Protein AF-A0A817JWX0-F1 (afdb_monomer_lite)

Secondary structure (DSSP, 8-state):
---S-HHHHHHHHHHHHTTT-SS-HHHHHHHHHHHHHT---HHHHHHHHHHHHHHHHTTHHHHHHHHHHHHHHHTTTS-GGGTTSSPPPPP-----------------------------------------------------------------------------GGGS-HHHHHHHHHTS-HHHHHHHHTTT-HHHHHHHHS--S-EEEEESS--HHHHHHHIIIIITTTTTTEEEEEEE-TTTHHHHTSTTT-GGG-TT--EEEEEEE-GGGHHHHHHHHTT-TT--EEEEEEEEEES-SHHHHHHHHT-TT--EEEEEEEE-TTS-SS-S----TT-----SEEEEEEEEEGGGHHHHHHH-TT--EEEEEEEE--SSPPPPP---TT--EEEEEESS--HHHHHHHHHHH-TT-SEEEEEE-S-GGGG-HHHHHHHHHHH-TT--EEEEEEEEEETTSS---HHHHHHHHHGGGSHHHHHHT-EEEEEEEEETTEEEEEEEEEPTT-

Radius of gyration: 32.3 Å; chains: 1; bounding box: 78×92×88 Å

pLDDT: mean 74.1, std 23.25, range [21.3, 98.19]

Sequence (514 aa):
MLIKDLPALRNWLVTTLEPLCGAEPIGLANDILRLFTRGGSFKILRRSCIRRLKNILNESTVNFVDQLFDNIENGQYISEKEKENIPPKPIKNTTKIFEQQENNREIQSISKSTTSPFTTINRSIKRTYSSMSENSSSTKRIQYSYSHLSTDPVSLSNTHIIRKCTTCFEDLPNEILYDMFEYIDIYDVYQIFFNVNLRFQRLLIDSSVPIQIVITNLSIPNVELYYKNFLLPNKHRINRIHVSNPFIVHTFFLPSYGISKFSKIEILRVYDIKSIYIKNILDFLMDLPELYSLTINVIDNIDDVNIFYIKIFGLSKLTFCQVEYKSIPNKTNTNYLVIDATIFSPLQQLIINADFPTNSLDILFSYLPQIRRLSIDRLTPSTTKEIKPIIMPHLKHVTLKLNNIKFNEFEQIMKNFFENIQILSINTNNDQDYIQATKWEQLIINHIPDLSIFSLYYDGIDSTTSIHNHFQLNELVENFNSTFWIERKWFFNYQYVNEESSDGGIVYTIDPYR

Structure (mmCIF, N/CA/C/O backbone):
data_AF-A0A817JWX0-F1
#
_entry.id   AF-A0A817JWX0-F1
#
loop_
_atom_site.group_PDB
_atom_site.id
_atom_site.type_symbol
_atom_site.label_atom_id
_atom_site.label_alt_id
_atom_site.label_comp_id
_atom_site.label_asym_id
_atom_site.label_entity_id
_atom_site.label_seq_id
_atom_site.pdbx_PDB_ins_code
_atom_site.Cartn_x
_atom_site.Cartn_y
_atom_site.Cartn_z
_atom_site.occupancy
_atom_site.B_iso_or_equiv
_atom_site.auth_seq_id
_atom_site.auth_comp_id
_atom_site.auth_asym_id
_atom_site.auth_atom_id
_atom_site.pdbx_PDB_model_num
ATOM 1 N N . MET A 1 1 ? 10.372 -36.291 -5.413 1.00 51.94 1 MET A N 1
ATOM 2 C CA . MET A 1 1 ? 8.955 -36.065 -5.072 1.00 51.94 1 MET A CA 1
ATOM 3 C C . MET A 1 1 ? 8.162 -36.166 -6.362 1.00 51.94 1 MET A C 1
ATOM 5 O O . MET A 1 1 ? 8.536 -35.495 -7.313 1.00 51.94 1 MET A O 1
ATOM 9 N N . LEU A 1 2 ? 7.163 -37.046 -6.435 1.00 56.59 2 LEU A N 1
ATOM 10 C CA . LEU A 1 2 ? 6.272 -37.159 -7.595 1.00 56.59 2 LEU A CA 1
ATOM 11 C C . LEU A 1 2 ? 4.998 -36.378 -7.266 1.00 56.59 2 LEU A C 1
ATOM 13 O O . LEU A 1 2 ? 4.099 -36.913 -6.623 1.00 56.59 2 LEU A O 1
ATOM 17 N N . ILE A 1 3 ? 4.952 -35.100 -7.653 1.00 69.38 3 ILE A N 1
ATOM 18 C CA . ILE A 1 3 ? 3.676 -34.376 -7.721 1.00 69.38 3 ILE A CA 1
ATOM 19 C C . ILE A 1 3 ? 2.871 -35.082 -8.811 1.00 69.38 3 ILE A C 1
ATOM 21 O O . ILE A 1 3 ? 3.336 -35.176 -9.945 1.00 69.38 3 ILE A O 1
ATOM 25 N N . LYS A 1 4 ? 1.725 -35.655 -8.440 1.00 63.34 4 LYS A N 1
ATOM 26 C CA . LYS A 1 4 ? 0.911 -36.483 -9.338 1.00 63.34 4 LYS A CA 1
ATOM 27 C C . LYS A 1 4 ? 0.212 -35.626 -10.392 1.00 63.34 4 LYS A C 1
ATOM 29 O O . LYS A 1 4 ? 0.107 -36.065 -11.530 1.00 63.34 4 LYS A O 1
ATOM 34 N N . ASP A 1 5 ? -0.201 -34.417 -10.012 1.00 73.00 5 ASP A N 1
ATOM 35 C CA . ASP A 1 5 ? -0.884 -33.461 -10.882 1.00 73.00 5 ASP A CA 1
ATOM 36 C C . ASP A 1 5 ? -0.487 -32.018 -10.508 1.00 73.00 5 ASP A C 1
ATOM 38 O O . ASP A 1 5 ? -0.749 -31.548 -9.399 1.00 73.00 5 ASP A O 1
ATOM 42 N N . LEU A 1 6 ? 0.223 -31.335 -11.414 1.00 72.44 6 LEU A N 1
ATOM 43 C CA . LEU A 1 6 ? 0.705 -29.964 -11.203 1.00 72.44 6 LEU A CA 1
ATOM 44 C C . LEU A 1 6 ? -0.433 -28.922 -11.293 1.00 72.44 6 LEU A C 1
ATOM 46 O O . LEU A 1 6 ? -0.480 -28.044 -10.428 1.00 72.44 6 LEU A O 1
ATOM 50 N N . PRO A 1 7 ? -1.342 -28.993 -12.290 1.00 74.06 7 PRO A N 1
ATOM 51 C CA . PRO A 1 7 ? -2.551 -28.166 -12.339 1.00 74.06 7 PRO A CA 1
ATOM 52 C C . PRO A 1 7 ? -3.440 -28.254 -11.092 1.00 74.06 7 PRO A C 1
ATOM 54 O O . PRO A 1 7 ? -3.816 -27.214 -10.548 1.00 74.06 7 PRO A O 1
ATOM 57 N N . ALA A 1 8 ? -3.729 -29.461 -10.596 1.00 75.88 8 ALA A N 1
ATOM 58 C CA . ALA A 1 8 ? -4.573 -29.642 -9.413 1.00 75.88 8 ALA A CA 1
ATOM 59 C C . ALA A 1 8 ? -3.922 -29.038 -8.159 1.00 75.88 8 ALA A C 1
ATOM 61 O O . ALA A 1 8 ? -4.575 -28.339 -7.383 1.00 75.88 8 ALA A O 1
ATOM 62 N N . LEU A 1 9 ? -2.606 -29.223 -7.999 1.00 79.00 9 LEU A N 1
ATOM 63 C CA . LEU A 1 9 ? -1.853 -28.614 -6.903 1.00 79.00 9 LEU A CA 1
ATOM 64 C C . LEU A 1 9 ? -1.820 -27.084 -7.012 1.00 79.00 9 LEU A C 1
ATOM 66 O O . LEU A 1 9 ? -1.899 -26.405 -5.993 1.00 79.00 9 LEU A O 1
ATOM 70 N N . ARG A 1 10 ? -1.727 -26.529 -8.230 1.00 79.56 10 ARG A N 1
ATOM 71 C CA . ARG A 1 10 ? -1.805 -25.078 -8.460 1.00 79.56 10 ARG A CA 1
ATOM 72 C C . ARG A 1 10 ? -3.159 -24.527 -8.029 1.00 79.56 10 ARG A C 1
ATOM 74 O O . ARG A 1 10 ? -3.184 -23.528 -7.322 1.00 79.56 10 ARG A O 1
ATOM 81 N N . ASN A 1 11 ? -4.255 -25.174 -8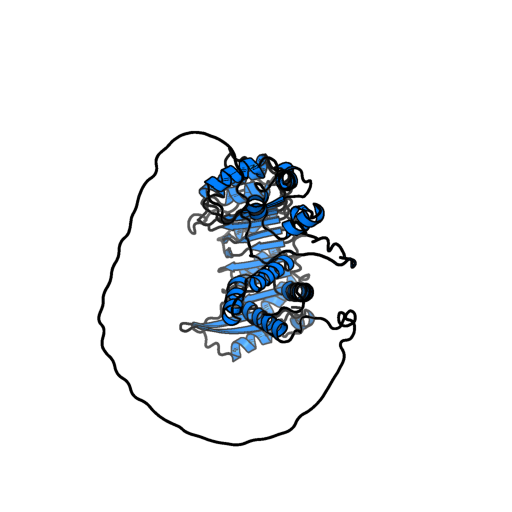.418 1.00 78.81 11 ASN A N 1
ATOM 82 C CA . ASN A 1 11 ? -5.598 -24.749 -8.024 1.00 78.81 11 ASN A CA 1
ATOM 83 C C . ASN A 1 11 ? -5.786 -24.839 -6.509 1.00 78.81 11 ASN A C 1
ATOM 85 O O . ASN A 1 11 ? -6.211 -23.864 -5.903 1.00 78.81 11 ASN A O 1
ATOM 89 N N . TRP A 1 12 ? -5.376 -25.946 -5.883 1.00 85.31 12 TRP A N 1
ATOM 90 C CA . TRP A 1 12 ? -5.414 -26.080 -4.426 1.00 85.31 12 TRP A CA 1
ATOM 91 C C . TRP A 1 12 ? -4.577 -25.002 -3.724 1.00 85.31 12 TRP A C 1
ATOM 93 O O . TRP A 1 12 ? -5.047 -24.389 -2.770 1.00 85.31 12 TRP A O 1
ATOM 103 N N . LEU A 1 13 ? -3.368 -24.716 -4.222 1.00 83.31 13 LEU A N 1
ATOM 104 C CA . LEU A 1 13 ? -2.516 -23.643 -3.708 1.00 83.31 13 LEU A CA 1
ATOM 105 C C . LEU A 1 13 ? -3.192 -22.279 -3.837 1.00 83.31 13 LEU A C 1
ATOM 107 O O . LEU A 1 13 ? -3.177 -21.529 -2.875 1.00 83.31 13 LEU A O 1
ATOM 111 N N . VAL A 1 14 ? -3.792 -21.958 -4.986 1.00 80.06 14 VAL A N 1
ATOM 112 C CA . VAL A 1 14 ? -4.491 -20.681 -5.188 1.00 80.06 14 VAL A CA 1
ATOM 113 C C . VAL A 1 14 ? -5.680 -20.568 -4.238 1.00 80.06 14 VAL A C 1
ATOM 115 O O . VAL A 1 14 ? -5.749 -19.590 -3.507 1.00 80.06 14 VAL A O 1
ATOM 118 N N . THR A 1 15 ? -6.542 -21.584 -4.163 1.00 78.69 15 THR A N 1
ATOM 119 C CA . THR A 1 15 ? -7.720 -21.585 -3.278 1.00 78.69 15 THR A CA 1
ATOM 120 C C . THR A 1 15 ? -7.343 -21.533 -1.797 1.00 78.69 15 THR A C 1
ATOM 122 O O . THR A 1 15 ? -8.039 -20.906 -1.010 1.00 78.69 15 THR A O 1
ATOM 125 N N . THR A 1 16 ? -6.231 -22.161 -1.405 1.00 77.94 16 THR A N 1
ATOM 126 C CA . THR A 1 16 ? -5.767 -22.169 -0.007 1.00 77.94 16 THR A CA 1
ATOM 127 C C . THR A 1 16 ? -4.993 -20.895 0.345 1.00 77.94 16 THR A C 1
ATOM 129 O O . THR A 1 16 ? -5.033 -20.453 1.486 1.00 77.94 16 THR A O 1
ATOM 132 N N . LEU A 1 17 ? -4.297 -20.270 -0.613 1.00 79.06 17 LEU A N 1
ATOM 133 C CA . LEU A 1 17 ? -3.541 -19.028 -0.403 1.00 79.06 17 LEU A CA 1
ATOM 134 C C . LEU A 1 17 ? -4.395 -17.764 -0.528 1.00 79.06 17 LEU A C 1
ATOM 136 O O . LEU A 1 17 ? -4.029 -16.750 0.057 1.00 79.06 17 LEU A O 1
ATOM 140 N N . GLU A 1 18 ? -5.502 -17.812 -1.269 1.00 75.75 18 GLU A N 1
ATOM 141 C CA . GLU A 1 18 ? -6.447 -16.702 -1.444 1.00 75.75 18 GLU A CA 1
ATOM 142 C C . GLU A 1 18 ? -6.980 -16.133 -0.112 1.00 75.75 18 GLU A C 1
ATOM 144 O O . GLU A 1 18 ? -6.953 -14.912 0.038 1.00 75.75 18 GLU A O 1
ATOM 149 N N . PRO A 1 19 ? -7.355 -16.945 0.900 1.00 71.88 19 PRO A N 1
ATOM 150 C CA . PRO A 1 19 ? -7.719 -16.422 2.221 1.00 71.88 19 PRO A CA 1
ATOM 151 C C . PRO A 1 19 ? -6.513 -16.100 3.125 1.00 71.88 19 PRO A C 1
ATOM 153 O O . PRO A 1 19 ? -6.641 -15.326 4.074 1.00 71.88 19 PRO A O 1
ATOM 156 N N . LEU A 1 20 ? -5.334 -16.678 2.858 1.00 59.47 20 LEU A N 1
ATOM 157 C CA . LEU A 1 20 ? -4.152 -16.568 3.729 1.00 59.47 20 LEU A CA 1
A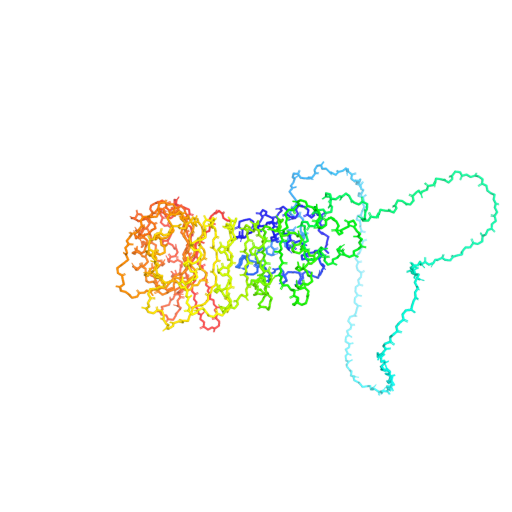TOM 158 C C . LEU A 1 20 ? -3.213 -15.411 3.358 1.00 59.47 20 LEU A C 1
ATOM 160 O O . LEU A 1 20 ? -2.348 -15.039 4.153 1.00 59.47 20 LEU A O 1
ATOM 164 N N . CYS A 1 21 ? -3.346 -14.848 2.156 1.00 65.06 21 CYS A N 1
ATOM 165 C CA . CYS A 1 21 ? -2.405 -13.880 1.612 1.00 65.06 21 CYS A CA 1
ATOM 166 C C . CYS A 1 21 ? -3.094 -12.569 1.210 1.00 65.06 21 CYS A C 1
ATOM 168 O O . CYS A 1 21 ? -4.034 -12.561 0.426 1.00 65.06 21 CYS A O 1
ATOM 170 N N . GLY A 1 22 ? -2.564 -11.431 1.672 1.00 55.44 22 GLY A N 1
ATOM 171 C CA . GLY A 1 22 ? -2.944 -10.103 1.163 1.00 55.44 22 GLY A CA 1
ATOM 172 C C . GLY A 1 22 ? -2.323 -9.750 -0.202 1.00 55.44 22 GLY A C 1
ATOM 173 O O . GLY A 1 22 ? -2.476 -8.621 -0.665 1.00 55.44 22 GLY A O 1
ATOM 174 N N . ALA A 1 23 ? -1.586 -10.681 -0.821 1.00 57.34 23 ALA A N 1
ATOM 175 C CA . ALA A 1 23 ? -0.929 -10.541 -2.121 1.00 57.34 23 ALA A CA 1
ATOM 176 C C . ALA A 1 23 ? -1.549 -11.485 -3.169 1.00 57.34 23 ALA A C 1
ATOM 178 O O . ALA A 1 23 ? -2.374 -12.328 -2.845 1.00 57.34 23 ALA A O 1
ATOM 179 N N . GLU A 1 24 ? -1.147 -11.345 -4.436 1.00 70.19 24 GLU A N 1
ATOM 180 C CA . GLU A 1 24 ? -1.707 -12.080 -5.580 1.00 70.19 24 GLU A CA 1
ATOM 181 C C . GLU A 1 24 ? -1.465 -13.612 -5.452 1.00 70.19 24 GLU A C 1
ATOM 183 O O . GLU A 1 24 ? -0.334 -14.075 -5.661 1.00 70.19 24 GLU A O 1
ATOM 188 N N . PRO A 1 25 ? -2.493 -14.428 -5.125 1.00 75.12 25 PRO A N 1
ATOM 189 C CA . PRO A 1 25 ? -2.322 -15.835 -4.729 1.00 75.12 25 PRO A CA 1
ATOM 190 C C . PRO A 1 25 ? -1.792 -16.714 -5.871 1.00 75.12 25 PRO A C 1
ATOM 192 O O . PRO A 1 25 ? -1.084 -17.695 -5.641 1.00 75.12 25 PRO A O 1
ATOM 195 N N . ILE A 1 26 ? -2.052 -16.316 -7.119 1.00 76.25 26 ILE A N 1
ATOM 196 C CA . ILE A 1 26 ? -1.564 -16.985 -8.331 1.00 76.25 26 ILE A CA 1
ATOM 197 C C . ILE A 1 26 ? -0.038 -16.871 -8.459 1.00 76.25 26 ILE A C 1
ATOM 199 O O . ILE A 1 26 ? 0.628 -17.852 -8.802 1.00 76.25 26 ILE A O 1
ATOM 203 N N . GLY A 1 27 ? 0.529 -15.697 -8.165 1.00 76.69 27 GLY A N 1
ATOM 204 C CA . GLY A 1 27 ? 1.976 -15.474 -8.216 1.00 76.69 27 GLY A CA 1
ATOM 205 C C . GLY A 1 27 ? 2.706 -16.297 -7.156 1.00 76.69 27 GLY A C 1
ATOM 206 O O . GLY A 1 27 ? 3.695 -16.971 -7.450 1.00 76.69 27 GLY A O 1
ATOM 207 N N . LEU A 1 28 ? 2.149 -16.330 -5.945 1.00 77.25 28 LEU A N 1
ATOM 208 C CA . LEU A 1 28 ? 2.710 -17.085 -4.830 1.00 77.25 28 LEU A CA 1
ATOM 209 C C . LEU A 1 28 ? 2.625 -18.604 -5.051 1.00 77.25 28 LEU A C 1
ATOM 211 O O . LEU A 1 28 ? 3.598 -19.321 -4.804 1.00 77.25 28 LEU A O 1
ATOM 215 N N . ALA A 1 29 ? 1.503 -19.093 -5.590 1.00 82.38 29 ALA A N 1
ATOM 216 C CA . ALA A 1 29 ? 1.344 -20.490 -5.987 1.00 82.38 29 ALA A CA 1
ATOM 217 C C . ALA A 1 29 ? 2.397 -20.902 -7.031 1.00 82.38 29 ALA A C 1
ATOM 219 O O . ALA A 1 29 ? 3.036 -21.948 -6.894 1.00 82.38 29 ALA A O 1
ATOM 220 N N . ASN A 1 30 ? 2.650 -20.057 -8.035 1.00 77.69 30 ASN A N 1
ATOM 221 C CA . ASN A 1 30 ? 3.671 -20.305 -9.054 1.00 77.69 30 ASN A CA 1
ATOM 222 C C . ASN A 1 30 ? 5.097 -20.325 -8.466 1.00 77.69 30 ASN A C 1
ATOM 224 O O . ASN A 1 30 ? 5.914 -21.164 -8.856 1.00 77.69 30 ASN A O 1
ATOM 228 N N . ASP A 1 31 ? 5.402 -19.462 -7.496 1.00 74.44 31 ASP A N 1
ATOM 229 C CA . ASP A 1 31 ? 6.702 -19.444 -6.815 1.00 74.44 31 ASP A CA 1
ATOM 230 C C . ASP A 1 31 ? 6.938 -20.671 -5.925 1.00 74.44 31 ASP A C 1
ATOM 232 O O . ASP A 1 31 ? 8.061 -21.190 -5.863 1.00 74.44 31 ASP A O 1
ATOM 236 N N . ILE A 1 32 ? 5.886 -21.173 -5.275 1.00 79.94 32 ILE A N 1
ATOM 237 C CA . ILE A 1 32 ? 5.919 -22.427 -4.516 1.00 79.94 32 ILE A CA 1
ATOM 238 C C . ILE A 1 32 ? 6.123 -23.611 -5.470 1.00 79.94 32 ILE A C 1
ATOM 240 O O . ILE A 1 32 ? 7.007 -24.437 -5.241 1.00 79.94 32 ILE A O 1
ATOM 244 N N . LEU A 1 33 ? 5.404 -23.667 -6.593 1.00 79.81 33 LEU A N 1
ATOM 245 C CA . LEU A 1 33 ? 5.594 -24.714 -7.606 1.00 79.81 33 LEU A CA 1
ATOM 246 C C . LEU A 1 33 ? 7.019 -24.707 -8.183 1.00 79.81 33 LEU A C 1
ATOM 248 O O . LEU A 1 33 ? 7.630 -25.767 -8.334 1.00 79.81 33 LEU A O 1
ATOM 252 N N . ARG A 1 34 ? 7.603 -23.522 -8.413 1.00 76.69 34 ARG A N 1
ATOM 253 C CA . ARG A 1 34 ? 9.008 -23.365 -8.837 1.00 76.69 34 ARG A CA 1
ATOM 254 C C . ARG A 1 34 ? 10.022 -23.862 -7.802 1.00 76.69 34 ARG A C 1
ATOM 256 O O . ARG A 1 34 ? 11.123 -24.270 -8.173 1.00 76.69 34 ARG A O 1
ATOM 263 N N . LEU A 1 35 ? 9.700 -23.828 -6.506 1.00 74.25 35 LEU A N 1
ATOM 264 C CA . LEU A 1 35 ? 10.549 -24.437 -5.474 1.00 74.25 35 LEU A CA 1
ATOM 265 C C . LEU A 1 35 ? 10.545 -25.963 -5.574 1.00 74.25 35 LEU A C 1
ATOM 267 O O . LEU A 1 35 ? 11.597 -26.581 -5.412 1.00 74.25 35 LEU A O 1
ATOM 271 N N . PHE A 1 36 ? 9.395 -26.565 -5.877 1.00 74.19 36 PHE A N 1
ATOM 272 C CA . PHE A 1 36 ? 9.270 -28.015 -5.995 1.00 74.19 36 PHE A CA 1
ATOM 273 C C . PHE A 1 36 ? 9.881 -28.576 -7.286 1.00 74.19 36 PHE A C 1
ATOM 275 O O . PHE A 1 36 ? 10.435 -29.676 -7.259 1.00 74.19 36 PHE A O 1
ATOM 282 N N . THR A 1 37 ? 9.871 -27.819 -8.389 1.00 67.19 37 THR A N 1
ATOM 283 C CA . THR A 1 37 ? 10.520 -28.228 -9.652 1.00 67.19 37 THR A CA 1
ATOM 284 C C . THR A 1 37 ? 12.049 -28.183 -9.597 1.00 67.19 37 THR A C 1
ATOM 286 O O . THR A 1 37 ? 12.702 -28.897 -10.354 1.00 67.19 37 THR A O 1
ATOM 289 N N . ARG A 1 38 ? 12.642 -27.411 -8.673 1.00 64.19 38 ARG A N 1
ATOM 290 C CA . ARG A 1 38 ? 14.106 -27.335 -8.477 1.00 64.19 38 ARG A CA 1
ATOM 291 C C . ARG A 1 38 ? 14.718 -28.558 -7.783 1.00 64.19 38 ARG A C 1
ATOM 293 O O . ARG A 1 38 ? 15.935 -28.716 -7.827 1.00 64.19 38 ARG A O 1
ATOM 300 N N . GLY A 1 39 ? 13.900 -29.432 -7.194 1.00 54.81 39 GLY A N 1
ATOM 301 C CA . GLY A 1 39 ? 14.355 -30.643 -6.509 1.00 54.81 39 GLY A CA 1
ATOM 302 C C . GLY A 1 39 ? 15.057 -30.377 -5.167 1.00 54.81 39 GLY A C 1
ATOM 303 O O . GLY A 1 39 ? 15.637 -29.322 -4.923 1.00 54.81 39 GLY A O 1
ATOM 304 N N . GLY A 1 40 ? 14.977 -31.345 -4.252 1.00 62.78 40 GLY A N 1
ATOM 305 C CA . GLY A 1 40 ? 15.568 -31.259 -2.913 1.00 62.78 40 GLY A CA 1
ATOM 306 C C . GLY A 1 40 ? 14.975 -32.285 -1.947 1.00 62.78 40 GLY A C 1
ATOM 307 O O . GLY A 1 40 ? 13.958 -32.913 -2.244 1.00 62.78 40 GLY A O 1
ATOM 308 N N . SER A 1 41 ? 15.605 -32.473 -0.783 1.00 70.25 41 SER A N 1
ATOM 309 C CA . SER A 1 41 ? 15.027 -33.298 0.285 1.00 70.25 41 SER A CA 1
ATOM 310 C C . SER A 1 41 ? 13.887 -32.553 0.988 1.00 70.25 41 SER A C 1
ATOM 312 O O . SER A 1 41 ? 13.921 -31.327 1.122 1.00 70.25 41 SER A O 1
ATOM 314 N N . PHE A 1 42 ? 12.890 -33.295 1.474 1.00 68.44 42 PHE A N 1
ATOM 315 C CA . PHE A 1 42 ? 11.682 -32.771 2.129 1.00 68.44 42 PHE A CA 1
ATOM 316 C C . PHE A 1 42 ? 12.005 -31.757 3.240 1.00 68.44 42 PHE A C 1
ATOM 318 O O . PHE A 1 42 ? 11.439 -30.670 3.301 1.00 68.44 42 PHE A O 1
ATOM 325 N N . LYS A 1 43 ? 13.026 -32.054 4.056 1.00 68.62 43 LYS A N 1
ATOM 326 C CA . LYS A 1 43 ? 13.491 -31.196 5.158 1.00 68.62 43 LYS A CA 1
ATOM 327 C C . LYS A 1 43 ? 14.076 -29.858 4.683 1.00 68.62 43 LYS A C 1
ATOM 329 O O . LYS A 1 43 ? 13.944 -28.853 5.380 1.00 68.62 43 LYS A O 1
ATOM 334 N N . ILE A 1 44 ? 14.728 -29.833 3.519 1.00 71.50 44 ILE A N 1
ATOM 335 C CA . ILE A 1 44 ? 15.312 -28.615 2.933 1.00 71.50 44 ILE A CA 1
ATOM 336 C C . ILE A 1 44 ? 14.225 -27.792 2.235 1.00 71.50 44 ILE A C 1
ATOM 338 O O . ILE A 1 44 ? 14.160 -26.580 2.439 1.00 71.50 44 ILE A O 1
ATOM 342 N N . LEU A 1 45 ? 13.337 -28.444 1.477 1.00 76.88 45 LEU A N 1
ATOM 343 C CA . LEU A 1 45 ? 12.210 -27.788 0.808 1.00 76.88 45 LEU A CA 1
ATOM 344 C C . LEU A 1 45 ? 11.252 -27.151 1.818 1.00 76.88 45 LEU A C 1
ATOM 346 O O . LEU A 1 45 ? 10.908 -25.982 1.653 1.00 76.88 45 LEU A O 1
ATOM 350 N N . ARG A 1 46 ? 10.919 -27.856 2.907 1.00 77.75 46 ARG A N 1
ATOM 351 C CA . ARG A 1 46 ? 10.081 -27.334 3.997 1.00 77.75 46 ARG A CA 1
ATOM 352 C C . ARG A 1 46 ? 10.680 -26.068 4.609 1.00 77.75 46 ARG A C 1
ATOM 354 O O . ARG A 1 46 ? 10.015 -25.042 4.687 1.00 77.75 46 ARG A O 1
ATOM 361 N N . ARG A 1 47 ? 11.972 -26.090 4.961 1.00 76.00 47 ARG A N 1
ATOM 362 C CA . ARG A 1 47 ? 12.677 -24.904 5.491 1.00 76.00 47 ARG A CA 1
ATOM 363 C C . ARG A 1 47 ? 12.716 -23.745 4.497 1.00 76.00 47 ARG A C 1
ATOM 365 O O . ARG A 1 47 ? 12.612 -22.593 4.907 1.00 76.00 47 ARG A O 1
ATOM 372 N N . SER A 1 48 ? 12.873 -24.033 3.205 1.00 72.94 48 SER A N 1
ATOM 373 C CA . SER A 1 48 ? 12.900 -23.003 2.165 1.00 72.94 48 SER A CA 1
ATOM 374 C C . SER A 1 48 ? 11.518 -22.379 1.937 1.00 72.94 48 SER A C 1
ATOM 376 O O . SER A 1 48 ? 11.437 -21.162 1.780 1.00 72.94 48 SER A O 1
ATOM 378 N N . CYS A 1 49 ? 10.446 -23.183 1.992 1.00 79.62 49 CYS A N 1
ATOM 379 C CA . CYS A 1 49 ? 9.060 -22.706 1.940 1.00 79.62 49 CYS A CA 1
ATOM 380 C C . CYS A 1 49 ? 8.740 -21.838 3.155 1.00 79.62 49 CYS A C 1
ATOM 382 O O . CYS A 1 49 ? 8.321 -20.702 2.972 1.00 79.62 49 CYS A O 1
ATOM 384 N N . ILE A 1 50 ? 9.054 -22.306 4.371 1.00 78.38 50 ILE A N 1
ATOM 385 C CA . ILE A 1 50 ? 8.862 -21.518 5.597 1.00 78.38 50 ILE A CA 1
ATOM 386 C C . ILE A 1 50 ? 9.607 -20.190 5.486 1.00 78.38 50 ILE A C 1
ATOM 388 O O . ILE A 1 50 ? 9.007 -19.144 5.655 1.00 78.38 50 ILE A O 1
ATOM 392 N N . ARG A 1 51 ? 10.894 -20.187 5.128 1.00 74.62 51 ARG A N 1
ATOM 393 C CA . ARG A 1 51 ? 11.680 -18.946 5.038 1.00 74.62 51 ARG A CA 1
ATOM 394 C C . ARG A 1 51 ? 11.132 -17.949 4.009 1.00 74.62 51 ARG A C 1
ATOM 396 O O . ARG A 1 51 ? 11.214 -16.752 4.248 1.00 74.62 51 ARG A O 1
ATOM 403 N N . ARG A 1 52 ? 10.633 -18.421 2.862 1.00 73.19 52 ARG A N 1
ATOM 404 C CA . ARG A 1 52 ? 10.087 -17.550 1.805 1.00 73.19 52 ARG A CA 1
ATOM 405 C C . ARG A 1 52 ? 8.695 -17.029 2.134 1.00 73.19 52 ARG A C 1
ATOM 407 O O . ARG A 1 52 ? 8.405 -15.880 1.836 1.00 73.19 52 ARG A O 1
ATOM 414 N N . LEU A 1 53 ? 7.870 -17.865 2.752 1.00 77.12 53 LEU A N 1
ATOM 415 C CA . LEU A 1 53 ? 6.499 -17.524 3.104 1.00 77.12 53 LEU A CA 1
ATOM 416 C C . LEU A 1 53 ? 6.403 -16.804 4.453 1.00 77.12 53 LEU A C 1
ATOM 418 O O . LEU A 1 53 ? 5.413 -16.125 4.676 1.00 77.12 53 LEU A O 1
ATOM 422 N N . LYS A 1 54 ? 7.440 -16.851 5.304 1.00 76.19 54 LYS A N 1
ATOM 423 C CA . LYS A 1 54 ? 7.451 -16.223 6.640 1.00 76.19 54 LYS A CA 1
ATOM 424 C C . LYS A 1 54 ? 7.151 -14.728 6.608 1.00 76.19 54 LYS A C 1
ATOM 426 O O . LYS A 1 54 ? 6.487 -14.243 7.507 1.00 76.19 54 LYS A O 1
ATOM 431 N N . ASN A 1 55 ? 7.599 -14.027 5.569 1.00 68.81 55 ASN A N 1
ATOM 432 C CA . ASN A 1 55 ? 7.360 -12.589 5.412 1.00 68.81 55 ASN A CA 1
ATOM 433 C C . ASN A 1 55 ? 6.025 -12.272 4.707 1.00 68.81 55 ASN A C 1
ATOM 435 O O . ASN A 1 55 ? 5.716 -11.105 4.498 1.00 68.81 55 ASN A O 1
ATOM 439 N N . ILE A 1 56 ? 5.286 -13.298 4.266 1.00 68.62 56 ILE A N 1
ATOM 440 C CA . ILE A 1 56 ? 4.075 -13.177 3.439 1.00 68.62 56 ILE A CA 1
ATOM 441 C C . ILE A 1 56 ? 2.843 -13.678 4.203 1.00 68.62 56 ILE A C 1
ATOM 443 O O . ILE A 1 56 ? 1.805 -13.028 4.189 1.00 68.62 56 ILE A O 1
ATOM 447 N N . LEU A 1 57 ? 2.965 -14.828 4.867 1.00 69.62 57 LEU A N 1
ATOM 448 C CA . LEU A 1 57 ? 1.911 -15.506 5.624 1.00 69.62 57 LEU A CA 1
ATOM 449 C C . LEU A 1 57 ? 2.102 -15.365 7.149 1.00 69.62 57 LEU A C 1
ATOM 451 O O . LEU A 1 57 ? 1.268 -15.842 7.919 1.00 69.62 57 LEU A O 1
ATOM 455 N N . ASN A 1 58 ? 3.194 -14.728 7.598 1.00 77.00 58 ASN A N 1
ATOM 456 C CA . ASN A 1 58 ? 3.540 -14.490 9.006 1.00 77.00 58 ASN A CA 1
ATOM 457 C C . ASN A 1 58 ? 3.357 -15.752 9.873 1.00 77.00 58 ASN A C 1
ATOM 459 O O . ASN A 1 58 ? 3.997 -16.774 9.609 1.00 77.00 58 ASN A O 1
ATOM 463 N N . GLU A 1 59 ? 2.486 -15.719 10.880 1.00 70.31 59 GLU A N 1
ATOM 464 C CA . GLU A 1 59 ? 2.269 -16.806 11.848 1.00 70.31 59 GLU A CA 1
ATOM 465 C C . GLU A 1 59 ? 1.597 -18.045 11.234 1.00 70.31 59 GLU A C 1
ATOM 467 O O . GLU A 1 59 ? 1.884 -19.174 11.634 1.00 70.31 59 GLU A O 1
ATOM 472 N N . SER A 1 60 ? 0.798 -17.868 10.176 1.00 71.56 60 SER A N 1
ATOM 473 C CA . SER A 1 60 ? 0.147 -18.977 9.461 1.00 71.56 60 SER A CA 1
ATOM 474 C C . SER A 1 60 ? 1.109 -19.777 8.571 1.00 71.56 60 SER A C 1
ATOM 476 O O . SER A 1 60 ? 0.776 -20.871 8.117 1.00 71.56 60 SER A O 1
ATOM 478 N N . THR A 1 61 ? 2.341 -19.285 8.372 1.00 78.31 61 THR A N 1
ATOM 479 C CA . THR A 1 61 ? 3.353 -19.897 7.497 1.00 78.31 61 THR A CA 1
ATOM 480 C C . THR A 1 61 ? 3.651 -21.349 7.851 1.00 78.31 61 THR A C 1
ATOM 482 O O . THR A 1 61 ? 3.785 -22.182 6.959 1.00 78.31 61 THR A O 1
ATOM 485 N N . VAL A 1 62 ? 3.815 -21.661 9.139 1.00 77.12 62 VAL A N 1
ATOM 486 C CA . VAL A 1 62 ? 4.215 -23.013 9.557 1.00 77.12 62 VAL A CA 1
ATOM 487 C C . VAL A 1 62 ? 3.059 -23.989 9.349 1.00 77.12 62 VAL A C 1
ATOM 489 O O . VAL A 1 62 ? 3.267 -25.027 8.732 1.00 77.12 62 VAL A O 1
ATOM 492 N N . ASN A 1 63 ? 1.843 -23.605 9.751 1.00 80.12 63 ASN A N 1
ATOM 493 C CA . ASN A 1 63 ? 0.640 -24.422 9.587 1.00 80.12 63 ASN A CA 1
ATOM 494 C C . ASN A 1 63 ? 0.305 -24.651 8.102 1.00 80.12 63 ASN A C 1
ATOM 496 O O . ASN A 1 63 ? 0.089 -25.782 7.680 1.00 80.12 63 ASN A O 1
ATOM 500 N N . PHE A 1 64 ? 0.372 -23.603 7.274 1.00 83.38 64 PHE A N 1
ATOM 501 C CA . PHE A 1 64 ? 0.183 -23.722 5.827 1.00 83.38 64 PHE A CA 1
ATOM 502 C C . PHE A 1 64 ? 1.221 -24.645 5.181 1.00 83.38 64 PHE A C 1
ATOM 504 O O . PHE A 1 64 ? 0.876 -25.490 4.358 1.00 83.38 64 PHE A O 1
ATOM 511 N N . VAL A 1 65 ? 2.503 -24.496 5.537 1.00 83.69 65 VAL A N 1
ATOM 512 C CA . VAL A 1 65 ? 3.552 -25.359 4.986 1.00 83.69 65 VAL A CA 1
ATOM 513 C C . VAL A 1 65 ? 3.353 -26.805 5.444 1.00 83.69 65 VAL A C 1
ATOM 515 O O . VAL A 1 65 ? 3.575 -27.710 4.649 1.00 83.69 65 VAL A O 1
ATOM 518 N N . ASP A 1 66 ? 2.895 -27.048 6.666 1.00 81.50 66 ASP A N 1
ATOM 519 C CA . ASP A 1 66 ? 2.610 -28.409 7.123 1.00 81.50 66 ASP A CA 1
ATOM 520 C C . ASP A 1 66 ? 1.427 -29.021 6.365 1.00 81.50 66 ASP A C 1
ATOM 522 O O . ASP A 1 66 ? 1.580 -30.083 5.764 1.00 81.50 66 ASP A O 1
ATOM 526 N N . GLN A 1 67 ? 0.323 -28.286 6.210 1.00 80.75 67 GLN A N 1
ATOM 527 C CA . GLN A 1 67 ? -0.808 -28.721 5.384 1.00 80.75 67 GLN A CA 1
ATOM 528 C C . GLN A 1 67 ? -0.426 -28.947 3.917 1.00 80.75 67 GLN A C 1
ATOM 530 O O . GLN A 1 67 ? -0.893 -29.895 3.294 1.00 80.75 67 GLN A O 1
ATOM 535 N N . LEU A 1 68 ? 0.424 -28.100 3.336 1.00 83.38 68 LEU A N 1
ATOM 536 C CA . LEU A 1 68 ? 0.907 -28.251 1.964 1.00 83.38 68 LEU A CA 1
ATOM 537 C C . LEU A 1 68 ? 1.666 -29.569 1.784 1.00 83.38 68 LEU A C 1
ATOM 539 O O . LEU A 1 68 ? 1.430 -30.298 0.820 1.00 83.38 68 LEU A O 1
ATOM 543 N N . PHE A 1 69 ? 2.589 -29.872 2.694 1.00 82.31 69 PHE A N 1
ATOM 544 C CA . PHE A 1 69 ? 3.401 -31.079 2.606 1.00 82.31 69 PHE A CA 1
ATOM 545 C C . PHE A 1 69 ? 2.575 -32.341 2.919 1.00 82.31 69 PHE A C 1
ATOM 547 O O . PHE A 1 69 ? 2.719 -33.328 2.195 1.00 82.31 69 PHE A O 1
ATOM 554 N N . ASP A 1 70 ? 1.633 -32.271 3.864 1.00 80.06 70 ASP A N 1
ATOM 555 C CA . ASP A 1 70 ? 0.691 -33.357 4.168 1.00 80.06 70 ASP A CA 1
ATOM 556 C C . ASP A 1 70 ? -0.261 -33.642 2.995 1.00 80.06 70 ASP A C 1
ATOM 558 O O . ASP A 1 70 ? -0.480 -34.800 2.625 1.00 80.06 70 ASP A O 1
ATOM 562 N N . ASN A 1 71 ? -0.794 -32.603 2.344 1.00 77.81 71 ASN A N 1
ATOM 563 C CA . ASN A 1 71 ? -1.654 -32.757 1.168 1.00 77.81 71 ASN A CA 1
ATOM 564 C C . ASN A 1 71 ? -0.890 -33.349 -0.019 1.00 77.81 71 ASN A C 1
ATOM 566 O O . ASN A 1 71 ? -1.435 -34.168 -0.762 1.00 77.81 71 ASN A O 1
ATOM 570 N N . ILE A 1 72 ? 0.377 -32.973 -0.195 1.00 79.31 72 ILE A N 1
ATOM 571 C CA . ILE A 1 72 ? 1.250 -33.505 -1.244 1.00 79.31 72 ILE A CA 1
ATOM 572 C C . ILE A 1 72 ? 1.576 -34.985 -1.014 1.00 79.31 72 ILE A C 1
ATOM 574 O O . ILE A 1 72 ? 1.573 -35.760 -1.974 1.00 79.31 72 ILE A O 1
ATOM 578 N N . GLU A 1 73 ? 1.847 -35.376 0.232 1.00 77.25 73 GLU A N 1
ATOM 579 C CA . GLU A 1 73 ? 2.172 -36.755 0.609 1.00 77.25 73 GLU A CA 1
ATOM 580 C C . GLU A 1 73 ? 0.947 -37.676 0.497 1.00 77.25 73 GLU A C 1
ATOM 582 O O . GLU A 1 73 ? 1.039 -38.767 -0.074 1.00 77.25 73 GLU A O 1
ATOM 587 N N . ASN A 1 74 ? -0.227 -37.191 0.916 1.00 74.88 74 ASN A N 1
ATOM 588 C CA . ASN A 1 74 ? -1.479 -37.952 0.900 1.00 74.88 74 ASN A CA 1
ATOM 589 C C . ASN A 1 74 ? -2.282 -37.819 -0.410 1.00 74.88 74 ASN A C 1
ATOM 591 O O . ASN A 1 74 ? -3.225 -38.577 -0.641 1.00 74.88 74 ASN A O 1
ATOM 595 N N . GLY A 1 75 ? -1.913 -36.893 -1.302 1.00 71.44 75 GLY A N 1
A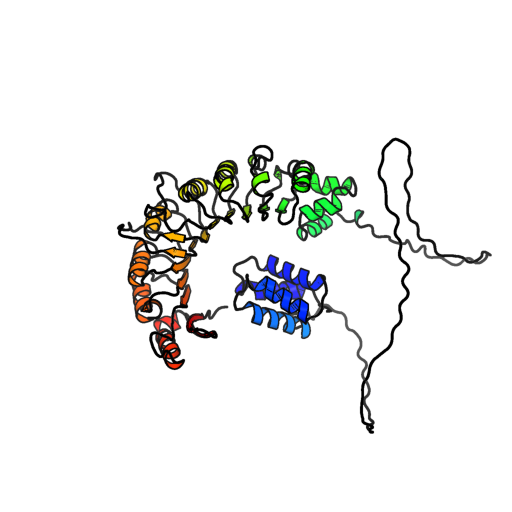TOM 596 C CA . GLY A 1 75 ? -2.611 -36.646 -2.570 1.00 71.44 75 GLY A CA 1
ATOM 597 C C . GLY A 1 75 ? -4.004 -36.023 -2.421 1.00 71.44 75 GLY A C 1
ATOM 598 O O . GLY A 1 75 ? -4.825 -36.171 -3.322 1.00 71.44 75 GLY A O 1
ATOM 599 N N . GLN A 1 76 ? -4.276 -35.353 -1.299 1.00 67.12 76 GLN A N 1
ATOM 600 C CA . GLN A 1 76 ? -5.587 -34.783 -0.953 1.00 67.12 76 GLN A CA 1
ATOM 601 C C . GLN A 1 76 ? -5.906 -33.455 -1.673 1.00 67.12 76 GLN A C 1
ATOM 603 O O . GLN A 1 76 ? -7.028 -32.966 -1.588 1.00 67.12 76 GLN A O 1
ATOM 608 N N . TYR A 1 77 ? -4.966 -32.914 -2.459 1.00 70.56 77 TYR A N 1
ATOM 609 C CA . TYR A 1 77 ? -5.171 -31.734 -3.319 1.00 70.56 77 TYR A CA 1
ATOM 610 C C . TYR A 1 77 ? -5.943 -32.027 -4.622 1.00 70.56 77 TYR A C 1
ATOM 612 O O . TYR A 1 77 ? -6.201 -31.112 -5.400 1.00 70.56 77 TYR A O 1
ATOM 620 N N . ILE A 1 78 ? -6.298 -33.289 -4.888 1.00 66.56 78 ILE A N 1
ATOM 621 C CA . ILE A 1 78 ? -7.048 -33.713 -6.078 1.00 66.56 78 ILE A CA 1
ATOM 622 C C . ILE A 1 78 ? -8.519 -33.890 -5.675 1.00 66.56 78 ILE A C 1
ATOM 624 O O . ILE A 1 78 ? -8.853 -34.813 -4.930 1.00 66.56 78 ILE A O 1
ATOM 628 N N . SER A 1 79 ? -9.401 -33.004 -6.147 1.00 59.03 79 SER A N 1
ATOM 629 C CA . SER A 1 79 ? -10.837 -33.056 -5.836 1.00 59.03 79 SER A CA 1
ATOM 630 C C . SER A 1 79 ? -11.520 -34.262 -6.500 1.00 59.03 79 SER A C 1
ATOM 632 O O . SER A 1 79 ? -11.160 -34.676 -7.602 1.00 59.03 79 SER A O 1
ATOM 634 N N . GLU A 1 80 ? -12.556 -34.819 -5.863 1.00 45.81 80 GLU A N 1
ATOM 635 C CA . GLU A 1 80 ? -13.279 -36.007 -6.351 1.00 45.81 80 GLU A CA 1
ATOM 636 C C . GLU A 1 80 ? -13.957 -35.817 -7.721 1.00 45.81 80 GLU A C 1
ATOM 638 O O . GLU A 1 80 ? -14.252 -36.805 -8.392 1.00 45.81 80 GLU A O 1
ATOM 643 N N . LYS A 1 81 ? -14.133 -34.571 -8.182 1.00 42.94 81 LYS A N 1
ATOM 644 C CA . LYS A 1 81 ? -14.743 -34.238 -9.481 1.00 42.94 81 LYS A CA 1
ATOM 645 C C . LYS A 1 81 ? -13.854 -34.505 -10.709 1.00 42.94 81 LYS A C 1
ATOM 647 O O . LYS A 1 81 ? -14.357 -34.433 -11.823 1.00 42.94 81 LYS A O 1
ATOM 652 N N . GLU A 1 82 ? -12.580 -34.863 -10.535 1.00 42.38 82 GLU A N 1
ATOM 653 C CA . GLU A 1 82 ? -11.651 -35.166 -11.646 1.00 42.38 82 GLU A CA 1
ATOM 654 C C . GLU A 1 82 ? -11.313 -36.665 -11.788 1.00 42.38 82 GLU A C 1
ATOM 656 O O . GLU A 1 82 ? -10.472 -37.050 -12.601 1.00 42.38 82 GLU A O 1
ATOM 661 N N . LYS A 1 83 ? -11.997 -37.556 -11.052 1.00 39.56 83 LYS A N 1
ATOM 662 C CA . LYS A 1 83 ? -11.762 -39.013 -11.124 1.00 39.56 83 LYS A CA 1
ATOM 663 C C . LYS A 1 83 ? -12.398 -39.729 -12.330 1.00 39.56 83 LYS A C 1
ATOM 665 O O . LYS A 1 83 ? -12.183 -40.930 -12.468 1.00 39.56 83 LYS A O 1
ATOM 670 N N . GLU A 1 84 ? -13.120 -39.045 -13.221 1.00 35.88 84 GLU A N 1
ATOM 671 C CA . GLU A 1 84 ? -13.836 -39.702 -14.336 1.00 35.88 84 GLU A CA 1
ATOM 672 C C . GLU A 1 84 ? -13.139 -39.694 -15.708 1.00 35.88 84 GLU A C 1
ATOM 674 O O . GLU A 1 84 ? -13.668 -40.274 -16.649 1.00 35.88 84 GLU A O 1
ATOM 679 N N . ASN A 1 85 ? -11.921 -39.156 -15.844 1.00 31.80 85 ASN A N 1
ATOM 680 C CA . ASN A 1 85 ? -11.198 -39.173 -17.128 1.00 31.80 85 ASN A CA 1
ATOM 681 C C . ASN A 1 85 ? -9.868 -39.943 -17.090 1.00 31.80 85 ASN A C 1
ATOM 683 O O . ASN A 1 85 ? -8.838 -39.449 -17.545 1.00 31.80 85 ASN A O 1
ATOM 687 N N . ILE A 1 86 ? -9.883 -41.191 -16.604 1.00 34.34 86 ILE A N 1
ATOM 688 C CA . ILE A 1 86 ? -8.808 -42.160 -16.887 1.00 34.34 86 ILE A CA 1
ATOM 689 C C . ILE A 1 86 ? -9.423 -43.520 -17.283 1.00 34.34 86 ILE A C 1
ATOM 691 O O . ILE A 1 86 ? -10.239 -44.052 -16.529 1.00 34.34 86 ILE A O 1
ATOM 695 N N . PRO A 1 87 ? -9.030 -44.129 -18.425 1.00 32.62 87 PRO A N 1
ATOM 696 C CA . PRO A 1 87 ? -9.468 -45.473 -18.805 1.00 32.62 87 PRO A CA 1
ATOM 697 C C . PRO A 1 87 ? -8.922 -46.548 -17.843 1.00 32.62 87 PRO A C 1
ATOM 699 O O . PRO A 1 87 ? -7.835 -46.383 -17.280 1.00 32.62 87 PRO A O 1
ATOM 702 N N . PRO A 1 88 ? -9.623 -47.682 -17.669 1.00 31.00 88 PRO A N 1
ATOM 703 C CA . PRO A 1 88 ? -9.364 -48.621 -16.583 1.00 31.00 88 PRO A CA 1
ATOM 704 C C . PRO A 1 88 ? -8.038 -49.373 -16.762 1.00 31.00 88 PRO A C 1
ATOM 706 O O . PRO A 1 88 ? -7.748 -49.910 -17.832 1.00 31.00 88 PRO A O 1
ATOM 709 N N . LYS A 1 89 ? -7.255 -49.488 -15.680 1.00 32.78 89 LYS A N 1
ATOM 710 C CA . LYS A 1 89 ? -6.191 -50.499 -15.564 1.00 32.78 89 LYS A CA 1
ATOM 711 C C . LYS A 1 89 ? -6.734 -51.783 -14.924 1.00 32.78 89 LYS A C 1
ATOM 713 O O . LYS A 1 89 ? -7.567 -51.705 -14.022 1.00 32.78 89 LYS A O 1
ATOM 718 N N . PRO A 1 90 ? -6.255 -52.960 -15.363 1.00 27.97 90 PRO A N 1
ATOM 719 C CA . PRO A 1 90 ? -6.785 -54.243 -14.935 1.00 27.97 90 PRO A CA 1
ATOM 720 C C . PRO A 1 90 ? -6.275 -54.654 -13.549 1.00 27.97 90 PRO A C 1
ATOM 722 O O . PRO A 1 90 ? -5.101 -54.506 -13.212 1.00 27.97 90 PRO A O 1
ATOM 725 N N . ILE A 1 91 ? -7.195 -55.238 -12.786 1.00 27.08 91 ILE A N 1
ATOM 726 C CA . ILE A 1 91 ? -6.990 -55.926 -11.512 1.00 27.08 91 ILE A CA 1
ATOM 727 C C . ILE A 1 91 ? -6.325 -57.283 -11.768 1.00 27.08 91 ILE A C 1
ATOM 729 O O . ILE A 1 91 ? -6.837 -58.054 -12.579 1.00 27.08 91 ILE A O 1
ATOM 733 N N . LYS A 1 92 ? -5.286 -57.625 -10.993 1.00 27.94 92 LYS A N 1
ATOM 734 C CA . LYS A 1 92 ? -5.054 -58.997 -10.506 1.00 27.94 92 LYS A CA 1
ATOM 735 C C . LYS A 1 92 ? -4.467 -58.978 -9.088 1.00 27.94 92 LYS A C 1
ATOM 737 O O . LYS A 1 92 ? -3.315 -58.607 -8.887 1.00 27.94 92 LYS A O 1
ATOM 742 N N . ASN A 1 93 ? -5.292 -59.426 -8.139 1.00 22.36 93 ASN A N 1
ATOM 743 C CA . ASN A 1 93 ? -4.887 -60.102 -6.899 1.00 22.36 93 ASN A CA 1
ATOM 744 C C . ASN A 1 93 ? -4.044 -61.345 -7.284 1.00 22.36 93 ASN A C 1
ATOM 746 O O . ASN A 1 93 ? -4.156 -61.826 -8.411 1.00 22.36 93 ASN A O 1
ATOM 750 N N . THR A 1 94 ? -3.137 -61.903 -6.482 1.00 23.97 94 THR A N 1
ATOM 751 C CA . THR A 1 94 ? -3.278 -62.568 -5.166 1.00 23.97 94 THR A CA 1
ATOM 752 C C . THR A 1 94 ? -1.815 -62.949 -4.796 1.00 23.97 94 THR A C 1
ATOM 754 O O . THR A 1 94 ? -1.026 -63.208 -5.702 1.00 23.97 94 THR A O 1
ATOM 757 N N . THR A 1 95 ? -1.303 -63.012 -3.562 1.00 23.84 95 THR A N 1
ATOM 758 C CA . THR A 1 95 ? -1.550 -64.062 -2.551 1.00 23.84 95 THR A CA 1
ATOM 759 C C . THR A 1 95 ? -0.604 -63.815 -1.359 1.00 23.84 95 THR A C 1
ATOM 761 O O . THR A 1 95 ? 0.573 -63.522 -1.558 1.00 23.84 95 THR A O 1
ATOM 764 N N . LYS A 1 96 ? -1.119 -63.937 -0.128 1.00 25.09 96 LYS A N 1
ATOM 765 C CA . LYS A 1 96 ? -0.357 -64.071 1.132 1.00 25.09 96 LYS A CA 1
ATOM 766 C C . LYS A 1 96 ? 0.120 -65.523 1.296 1.00 25.09 96 LYS A C 1
ATOM 768 O O . LYS A 1 96 ? -0.623 -66.397 0.872 1.00 25.09 96 LYS A O 1
ATOM 773 N N . ILE A 1 97 ? 1.223 -65.772 2.014 1.00 24.70 97 ILE A N 1
ATOM 774 C CA . ILE A 1 97 ? 1.321 -66.690 3.184 1.00 24.70 97 ILE A CA 1
ATOM 775 C C . ILE A 1 97 ? 2.795 -66.852 3.639 1.00 24.70 97 ILE A C 1
ATOM 777 O O . ILE A 1 97 ? 3.659 -67.147 2.825 1.00 24.70 97 ILE A O 1
ATOM 781 N N . PHE A 1 98 ? 2.992 -66.593 4.945 1.00 23.39 98 PHE A N 1
ATOM 782 C CA . PHE A 1 98 ? 3.920 -67.125 5.973 1.00 23.39 98 PHE A CA 1
ATOM 783 C C . PHE A 1 98 ? 5.344 -67.622 5.633 1.00 23.39 98 PHE A C 1
ATOM 785 O O . PHE A 1 98 ? 5.506 -68.513 4.816 1.00 23.39 98 PHE A O 1
ATOM 792 N N . GLU A 1 99 ? 6.353 -67.183 6.407 1.00 24.39 99 GLU A N 1
ATOM 793 C CA . GLU A 1 99 ? 6.846 -67.866 7.630 1.00 24.39 99 GLU A CA 1
ATOM 794 C C . GLU A 1 99 ? 7.858 -66.999 8.418 1.00 24.39 99 GLU A C 1
ATOM 796 O O . GLU A 1 99 ? 8.476 -66.081 7.880 1.00 24.39 99 GLU A O 1
ATOM 801 N N . GLN A 1 100 ? 7.931 -67.254 9.728 1.00 23.94 100 GLN A N 1
ATOM 802 C CA . GLN A 1 100 ? 8.737 -66.584 10.759 1.00 23.94 100 GLN A CA 1
ATOM 803 C C . GLN A 1 100 ? 10.063 -67.331 11.035 1.00 23.94 100 GLN A C 1
ATOM 805 O O . GLN A 1 100 ? 10.227 -68.458 10.587 1.00 23.94 100 GLN A O 1
ATOM 810 N N . GLN A 1 101 ? 10.879 -66.733 11.926 1.00 24.91 101 GLN A N 1
ATOM 811 C CA . GLN A 1 101 ? 11.996 -67.305 12.717 1.00 24.91 101 GLN A CA 1
ATOM 812 C C . GLN A 1 101 ? 13.363 -67.334 11.993 1.00 24.91 101 GLN A C 1
ATOM 814 O O . GLN A 1 101 ? 13.437 -67.628 10.813 1.00 24.91 101 GLN A O 1
ATOM 819 N N . GLU A 1 102 ? 14.520 -67.024 12.589 1.00 24.45 102 GLU A N 1
ATOM 820 C CA . GLU A 1 102 ? 14.891 -66.710 13.971 1.00 24.45 102 GLU A CA 1
ATOM 821 C C . GLU A 1 102 ? 16.350 -66.185 14.021 1.00 24.45 102 GLU A C 1
ATOM 823 O O . GLU A 1 102 ? 17.221 -66.673 13.309 1.00 24.45 102 GLU A O 1
ATOM 828 N N . ASN A 1 103 ? 16.584 -65.254 14.951 1.00 22.97 103 ASN A N 1
ATOM 829 C CA . ASN A 1 103 ? 17.721 -65.155 15.882 1.00 22.97 103 ASN A CA 1
ATOM 830 C C . ASN A 1 103 ? 19.190 -64.865 15.473 1.00 22.97 103 ASN A C 1
ATOM 832 O O . ASN A 1 103 ? 19.908 -65.680 14.909 1.00 22.97 103 ASN A O 1
ATOM 836 N N . ASN A 1 104 ? 19.649 -63.753 16.075 1.00 24.91 104 ASN A N 1
ATOM 837 C CA . ASN A 1 104 ? 20.804 -63.587 16.978 1.00 24.91 104 ASN A CA 1
ATOM 838 C C . ASN A 1 104 ? 22.240 -63.814 16.474 1.00 24.91 104 ASN A C 1
ATOM 840 O O . ASN A 1 104 ? 22.680 -64.944 16.287 1.00 24.91 104 ASN A O 1
ATOM 844 N N . ARG A 1 105 ? 23.047 -62.738 16.536 1.00 26.11 105 ARG A N 1
ATOM 845 C CA . ARG A 1 105 ? 24.057 -62.525 17.604 1.00 26.11 105 ARG A CA 1
ATOM 846 C C . ARG A 1 105 ? 24.729 -61.135 17.507 1.00 26.11 105 ARG A C 1
ATOM 848 O O . ARG A 1 105 ? 25.420 -60.824 16.546 1.00 26.11 105 ARG A O 1
ATOM 855 N N . GLU A 1 106 ? 24.463 -60.321 18.531 1.00 23.81 106 GLU A N 1
ATOM 856 C CA . GLU A 1 106 ? 25.385 -59.499 19.352 1.00 23.81 106 GLU A CA 1
ATOM 857 C C . GLU A 1 106 ? 26.899 -59.875 19.258 1.00 23.81 106 GLU A C 1
ATOM 859 O O . GLU A 1 106 ? 27.206 -61.035 19.016 1.00 23.81 106 GLU A O 1
ATOM 864 N N . ILE A 1 107 ? 27.940 -59.053 19.502 1.00 24.80 107 ILE A N 1
ATOM 865 C CA . ILE A 1 107 ? 28.129 -57.770 20.212 1.00 24.80 107 ILE A CA 1
ATOM 866 C C . ILE A 1 107 ? 29.618 -57.322 20.066 1.00 24.80 107 ILE A C 1
ATOM 868 O O . ILE A 1 107 ? 30.487 -58.182 19.970 1.00 24.80 107 ILE A O 1
ATOM 872 N N . GLN A 1 108 ? 29.879 -56.001 20.189 1.00 24.08 108 GLN A N 1
ATOM 873 C CA . GLN A 1 108 ? 31.133 -55.313 20.623 1.00 24.08 108 GLN A CA 1
ATOM 874 C C . GLN A 1 108 ? 32.428 -55.471 19.794 1.00 24.08 108 GLN A C 1
ATOM 876 O O . GLN A 1 108 ? 32.662 -56.473 19.146 1.00 24.08 108 GLN A O 1
ATOM 881 N N . SER A 1 109 ? 33.428 -54.590 19.849 1.00 22.42 109 SER A N 1
ATOM 882 C CA . SER A 1 109 ? 33.644 -53.178 20.204 1.00 22.42 109 SER A CA 1
ATOM 883 C C . SER A 1 109 ? 35.169 -52.945 20.060 1.00 22.42 109 SER A C 1
ATOM 885 O O . SER A 1 109 ? 35.934 -53.899 19.948 1.00 22.42 109 SER A O 1
ATOM 887 N N . ILE A 1 110 ? 35.597 -51.683 20.149 1.00 23.70 110 ILE A N 1
ATOM 888 C CA . ILE A 1 110 ? 36.963 -51.204 20.452 1.00 23.70 110 ILE A CA 1
ATOM 889 C C . ILE A 1 110 ? 37.814 -50.700 19.272 1.00 23.70 110 ILE A C 1
ATOM 891 O O . ILE A 1 110 ? 37.872 -51.205 18.159 1.00 23.70 110 ILE A O 1
ATOM 895 N N . SER A 1 111 ? 38.426 -49.581 19.628 1.00 22.58 111 SER A N 1
ATOM 896 C CA . SER A 1 111 ? 39.140 -48.514 18.963 1.00 22.58 111 SER A CA 1
ATOM 897 C C . SER A 1 111 ? 40.641 -48.774 18.776 1.00 22.58 111 SER A C 1
ATOM 899 O O . SER A 1 111 ? 41.238 -49.499 19.563 1.00 22.58 111 SER A O 1
ATOM 901 N N . LYS A 1 112 ? 41.259 -48.062 17.815 1.00 24.78 112 LYS A N 1
ATOM 902 C CA . LYS A 1 112 ? 42.389 -47.106 17.985 1.00 24.78 112 LYS A CA 1
ATOM 903 C C . LYS A 1 112 ? 43.325 -47.032 16.759 1.00 24.78 112 LYS A C 1
ATOM 905 O O . LYS A 1 112 ? 43.950 -48.007 16.380 1.00 24.78 112 LYS A O 1
ATOM 910 N N . SER A 1 113 ? 43.391 -45.814 16.210 1.00 21.30 113 SER A N 1
ATOM 911 C CA . SER A 1 113 ? 44.554 -44.991 15.807 1.00 21.30 113 SER A CA 1
ATOM 912 C C . SER A 1 113 ? 45.806 -45.551 15.094 1.00 21.30 113 SER A C 1
ATOM 914 O O . SER A 1 113 ? 46.402 -46.536 15.511 1.00 21.30 113 SER A O 1
ATOM 916 N N . THR A 1 114 ? 46.305 -44.678 14.192 1.00 22.06 114 THR A N 1
ATOM 917 C CA . THR A 1 114 ? 47.677 -44.487 13.641 1.00 22.06 114 THR A CA 1
ATOM 918 C C . THR A 1 114 ? 48.154 -45.532 12.620 1.00 22.06 114 THR A C 1
ATOM 920 O O . THR A 1 114 ? 48.155 -46.718 12.895 1.00 22.06 114 THR A O 1
ATOM 923 N N . THR A 1 115 ? 48.578 -45.183 11.393 1.00 25.25 115 THR A N 1
ATOM 924 C CA . THR A 1 115 ? 49.746 -44.332 11.067 1.00 25.25 115 THR A CA 1
ATOM 925 C C . THR A 1 115 ? 49.721 -43.900 9.580 1.00 25.25 115 THR A C 1
ATOM 927 O O . THR A 1 115 ? 49.311 -44.679 8.725 1.00 25.25 115 THR A O 1
ATOM 930 N N . SER A 1 116 ? 50.180 -42.679 9.262 1.00 23.34 116 SER A N 1
ATOM 931 C CA . SER A 1 116 ? 50.493 -42.204 7.890 1.00 23.34 116 SER A CA 1
ATOM 932 C C . SER A 1 116 ? 51.849 -42.746 7.386 1.00 23.34 116 SER A C 1
ATOM 934 O O . SER A 1 116 ? 52.645 -43.166 8.226 1.00 23.34 116 SER A O 1
ATOM 936 N N . PRO A 1 117 ? 52.196 -42.638 6.084 1.00 29.41 117 PRO A N 1
ATOM 937 C CA . PRO A 1 117 ? 52.860 -41.410 5.619 1.00 29.41 117 PRO A CA 1
ATOM 938 C C . PRO A 1 117 ? 52.474 -40.910 4.212 1.00 29.41 117 PRO A C 1
ATOM 940 O O . PRO A 1 117 ? 51.972 -41.628 3.354 1.00 29.41 117 PRO A O 1
ATOM 943 N N . PHE A 1 118 ? 52.760 -39.620 4.032 1.00 22.66 118 PHE A N 1
ATOM 944 C CA . PHE A 1 118 ? 52.765 -38.795 2.822 1.00 22.66 118 PHE A CA 1
ATOM 945 C C . PHE A 1 118 ? 53.514 -39.403 1.621 1.00 22.66 118 PHE A C 1
ATOM 947 O O . PHE A 1 118 ? 54.546 -40.034 1.812 1.00 22.66 118 PHE A O 1
ATOM 954 N N . THR A 1 119 ? 53.118 -39.039 0.388 1.00 24.97 119 THR A N 1
ATOM 955 C CA . THR A 1 119 ? 53.970 -38.255 -0.541 1.00 24.97 119 THR A CA 1
ATOM 956 C C . THR A 1 119 ? 53.121 -37.539 -1.607 1.00 24.97 119 THR A C 1
ATOM 958 O O . THR A 1 119 ? 52.292 -38.129 -2.292 1.00 24.97 119 THR A O 1
ATOM 961 N N . THR A 1 120 ? 53.374 -36.237 -1.711 1.00 23.61 120 THR A N 1
ATOM 962 C CA . THR A 1 120 ? 52.886 -35.218 -2.651 1.00 23.61 120 THR A CA 1
ATOM 963 C C . THR A 1 120 ? 53.694 -35.216 -3.949 1.00 23.61 120 THR A C 1
ATOM 965 O O . THR A 1 120 ? 54.913 -35.268 -3.843 1.00 23.61 120 THR A O 1
ATOM 968 N N . ILE A 1 121 ? 53.088 -34.948 -5.119 1.00 23.88 121 ILE A N 1
ATOM 969 C CA . ILE A 1 121 ? 53.722 -34.121 -6.173 1.00 23.88 121 ILE A CA 1
ATOM 970 C C . ILE A 1 121 ? 52.685 -33.179 -6.818 1.00 23.88 121 ILE A C 1
ATOM 972 O O . ILE A 1 121 ? 51.728 -33.604 -7.457 1.00 23.88 121 ILE A O 1
ATOM 976 N N . ASN A 1 122 ? 52.934 -31.878 -6.641 1.00 24.16 122 ASN A N 1
ATOM 977 C CA . ASN A 1 122 ? 52.369 -30.732 -7.360 1.00 24.16 122 ASN A CA 1
ATOM 978 C C . ASN A 1 122 ? 53.147 -30.477 -8.667 1.00 24.16 122 ASN A C 1
ATOM 980 O O . ASN A 1 122 ? 54.365 -30.643 -8.660 1.00 24.16 122 ASN A O 1
ATOM 984 N N . ARG A 1 123 ? 52.510 -29.875 -9.688 1.00 25.92 123 ARG A N 1
ATOM 985 C CA . ARG A 1 123 ? 52.787 -28.483 -10.150 1.00 25.92 123 ARG A CA 1
ATOM 986 C C . ARG A 1 123 ? 52.114 -28.131 -11.493 1.00 25.92 123 ARG A C 1
ATOM 988 O O . ARG A 1 123 ? 52.419 -28.701 -12.529 1.00 25.92 123 ARG A O 1
ATOM 995 N N . SER A 1 124 ? 51.212 -27.150 -11.404 1.00 22.92 124 SER A N 1
ATOM 996 C CA . SER A 1 124 ? 51.115 -25.889 -12.172 1.00 22.92 124 SER A CA 1
ATOM 997 C C . SER A 1 124 ? 51.843 -25.715 -13.515 1.00 22.92 124 SER A C 1
ATOM 999 O O . SER A 1 124 ? 53.044 -25.921 -13.579 1.00 22.92 124 SER A O 1
ATOM 1001 N N . ILE A 1 125 ? 51.161 -25.062 -14.477 1.00 25.61 125 ILE A N 1
ATOM 1002 C CA . ILE A 1 125 ? 51.708 -24.009 -15.367 1.00 25.61 125 ILE A CA 1
ATOM 1003 C C . ILE A 1 125 ? 50.602 -22.989 -15.720 1.00 25.61 125 ILE A C 1
ATOM 1005 O O . ILE A 1 125 ? 49.412 -23.289 -15.721 1.00 25.61 125 ILE A O 1
ATOM 1009 N N . LYS A 1 126 ? 51.045 -21.749 -15.940 1.00 22.94 126 LYS A N 1
ATOM 1010 C CA . LYS A 1 126 ? 50.348 -20.458 -16.013 1.00 22.94 126 LYS A CA 1
ATOM 1011 C C . LYS A 1 126 ? 50.697 -19.788 -17.364 1.00 22.94 126 LYS A C 1
ATOM 1013 O O . LYS A 1 126 ? 51.768 -20.083 -17.889 1.00 22.94 126 LYS A O 1
ATOM 1018 N N . ARG A 1 127 ? 49.924 -18.751 -17.748 1.00 25.06 127 ARG A N 1
ATOM 1019 C CA . ARG A 1 127 ? 50.186 -17.672 -18.757 1.00 25.06 127 ARG A CA 1
ATOM 1020 C C . ARG A 1 127 ? 49.760 -18.007 -20.212 1.00 25.06 127 ARG A C 1
ATOM 1022 O O . ARG A 1 127 ? 49.773 -19.172 -20.567 1.00 25.06 127 ARG A O 1
ATOM 1029 N N . THR A 1 128 ? 49.350 -17.099 -21.116 1.00 23.98 128 THR A N 1
ATOM 1030 C CA . THR A 1 128 ? 49.412 -15.617 -21.246 1.00 23.98 128 THR A CA 1
ATOM 1031 C C . THR A 1 128 ? 48.436 -15.159 -22.360 1.00 23.98 128 THR A C 1
ATOM 1033 O O . THR A 1 128 ? 48.119 -15.961 -23.231 1.00 23.98 128 THR A O 1
ATOM 1036 N N . TYR A 1 129 ? 48.034 -13.878 -22.392 1.00 24.42 129 TYR A N 1
ATOM 1037 C CA . TYR A 1 129 ? 47.351 -13.215 -23.525 1.00 24.42 129 TYR A CA 1
ATOM 1038 C C . TYR A 1 129 ? 48.336 -12.400 -24.393 1.00 24.42 129 TYR A C 1
ATOM 1040 O O . TYR A 1 129 ? 49.161 -11.677 -23.832 1.00 24.42 129 TYR A O 1
ATOM 1048 N N . SER A 1 130 ? 48.190 -12.435 -25.730 1.00 23.28 130 SER A N 1
ATOM 1049 C CA . SER A 1 130 ? 48.400 -11.285 -26.645 1.00 23.28 130 SER A CA 1
ATOM 1050 C C . SER A 1 130 ? 47.937 -11.548 -28.093 1.00 23.28 130 SER A C 1
ATOM 1052 O O . SER A 1 130 ? 48.314 -12.543 -28.699 1.00 23.28 130 SER A O 1
ATOM 1054 N N . SER A 1 131 ? 47.107 -10.610 -28.571 1.00 23.39 131 SER A N 1
ATOM 1055 C CA . SER A 1 131 ? 46.923 -9.995 -29.908 1.00 23.39 131 SER A CA 1
ATOM 1056 C C . SER A 1 131 ? 47.144 -10.727 -31.255 1.00 23.39 131 SER A C 1
ATOM 1058 O O . SER A 1 131 ? 48.247 -11.163 -31.564 1.00 23.39 131 SER A O 1
ATOM 1060 N N . MET A 1 132 ? 46.127 -10.520 -32.115 1.00 21.81 132 MET A N 1
ATOM 1061 C CA . MET A 1 132 ? 46.128 -10.110 -33.544 1.00 21.81 132 MET A CA 1
ATOM 1062 C C . MET A 1 132 ? 45.777 -11.107 -34.677 1.00 21.81 132 MET A C 1
ATOM 1064 O O . MET A 1 132 ? 46.471 -12.080 -34.934 1.00 21.81 132 MET A O 1
ATOM 1068 N N . SER A 1 133 ? 44.703 -10.689 -35.377 1.00 22.92 133 SER A N 1
ATOM 1069 C CA . SER A 1 133 ? 44.340 -10.747 -36.811 1.00 22.92 133 SER A CA 1
ATOM 1070 C C . SER A 1 133 ? 43.981 -12.061 -37.529 1.00 22.92 133 SER A C 1
ATOM 1072 O O . SER A 1 133 ? 44.812 -12.938 -37.715 1.00 22.92 133 SER A O 1
ATOM 1074 N N . GLU A 1 134 ? 42.731 -12.052 -38.026 1.00 23.95 134 GLU A N 1
ATOM 1075 C CA . GLU A 1 134 ? 42.249 -12.447 -39.370 1.00 23.95 134 GLU A CA 1
ATOM 1076 C C . GLU A 1 134 ? 42.654 -13.818 -39.945 1.00 23.95 134 GLU A C 1
ATOM 1078 O O . GLU A 1 134 ? 43.760 -14.001 -40.433 1.00 23.95 134 GLU A O 1
ATOM 1083 N N . ASN A 1 135 ? 41.715 -14.768 -40.052 1.00 23.55 135 ASN A N 1
ATOM 1084 C CA . ASN A 1 135 ? 40.815 -14.923 -41.210 1.00 23.55 135 ASN A CA 1
ATOM 1085 C C . ASN A 1 135 ? 40.124 -16.303 -41.237 1.00 23.55 135 ASN A C 1
ATOM 1087 O O . ASN A 1 135 ? 40.693 -17.327 -40.873 1.00 23.55 135 ASN A O 1
ATOM 1091 N N . SER A 1 136 ? 38.923 -16.300 -41.822 1.00 24.80 136 SER A N 1
ATOM 1092 C CA . SER A 1 136 ? 38.205 -17.418 -42.461 1.00 24.80 136 SER A CA 1
ATOM 1093 C C . SER A 1 136 ? 37.590 -18.549 -41.608 1.00 24.80 136 SER A C 1
ATOM 1095 O O . SER A 1 136 ? 38.249 -19.424 -41.062 1.00 24.80 136 SER A O 1
ATOM 1097 N N . SER A 1 137 ? 36.252 -18.540 -41.613 1.00 27.44 137 SER A N 1
ATOM 1098 C CA . SER A 1 137 ? 35.380 -19.646 -42.037 1.00 27.44 137 SER A CA 1
ATOM 1099 C C . SER A 1 137 ? 35.713 -21.061 -41.558 1.00 27.44 137 SER A C 1
ATOM 1101 O O . SER A 1 137 ? 36.533 -21.736 -42.168 1.00 27.44 137 SER A O 1
ATOM 1103 N N . SER A 1 138 ? 34.954 -21.587 -40.590 1.00 26.52 138 SER A N 1
ATOM 1104 C CA . SER A 1 138 ? 34.176 -22.835 -40.760 1.00 26.52 138 SER A CA 1
ATOM 1105 C C . SER A 1 138 ? 33.529 -23.304 -39.450 1.00 26.52 138 SER A C 1
ATOM 1107 O O . SER A 1 138 ? 34.144 -23.434 -38.394 1.00 26.52 138 SER A O 1
ATOM 1109 N N . THR A 1 139 ? 32.232 -23.558 -39.558 1.00 28.92 139 THR A N 1
ATOM 1110 C CA . THR A 1 139 ? 31.319 -24.138 -38.578 1.00 28.92 139 THR A CA 1
ATOM 1111 C C . THR A 1 139 ? 31.774 -25.532 -38.126 1.00 28.92 139 THR A C 1
ATOM 1113 O O . THR A 1 139 ? 31.794 -26.473 -38.915 1.00 28.92 139 THR A O 1
ATOM 1116 N N . LYS A 1 140 ? 32.076 -25.710 -36.832 1.00 26.67 140 LYS A N 1
ATOM 1117 C CA . LYS A 1 140 ? 32.269 -27.041 -36.228 1.00 26.67 140 LYS A CA 1
ATOM 1118 C C . LYS A 1 140 ? 30.982 -27.519 -35.557 1.00 26.67 140 LYS A C 1
ATOM 1120 O O . LYS A 1 140 ? 30.705 -27.205 -34.404 1.00 26.67 140 LYS A O 1
ATOM 1125 N N . ARG A 1 141 ? 30.214 -28.314 -36.307 1.00 25.45 141 ARG A N 1
ATOM 1126 C CA . ARG A 1 141 ? 29.233 -29.272 -35.774 1.00 25.45 141 ARG A CA 1
ATOM 1127 C C . ARG A 1 141 ? 29.990 -30.336 -34.975 1.00 25.45 141 ARG A C 1
ATOM 1129 O O . ARG A 1 141 ? 30.868 -30.996 -35.522 1.00 25.45 141 ARG A O 1
ATOM 1136 N N . ILE A 1 142 ? 29.635 -30.517 -33.708 1.00 27.34 142 ILE A N 1
ATOM 1137 C CA . ILE A 1 142 ? 30.072 -31.666 -32.910 1.00 27.34 142 ILE A CA 1
ATOM 1138 C C . ILE A 1 142 ? 29.070 -32.791 -33.174 1.00 27.34 142 ILE A C 1
ATOM 1140 O O . ILE A 1 142 ? 27.892 -32.678 -32.841 1.00 27.34 142 ILE A O 1
ATOM 1144 N N . GLN A 1 143 ? 29.538 -33.849 -33.828 1.00 23.84 143 GLN A N 1
ATOM 1145 C CA . GLN A 1 143 ? 28.775 -35.051 -34.138 1.00 23.84 143 GLN A CA 1
ATOM 1146 C C . GLN A 1 143 ? 29.366 -36.189 -33.300 1.00 23.84 143 GLN A C 1
ATOM 1148 O O . GLN A 1 143 ? 30.549 -36.496 -33.427 1.00 23.84 143 GLN A O 1
ATOM 1153 N N . TYR A 1 144 ? 28.563 -36.780 -32.415 1.00 26.00 144 TYR A N 1
ATOM 1154 C CA . TYR A 1 144 ? 28.948 -37.985 -31.682 1.00 26.00 144 TYR A CA 1
ATOM 1155 C C . TYR A 1 144 ? 28.755 -39.210 -32.578 1.00 26.00 144 TYR A C 1
ATOM 1157 O O . TYR A 1 144 ? 27.673 -39.439 -33.121 1.00 26.00 144 TYR A O 1
ATOM 1165 N N . SER A 1 145 ? 29.826 -39.979 -32.729 1.00 24.52 145 SER A N 1
ATOM 1166 C CA . SER A 1 145 ? 29.904 -41.253 -33.432 1.00 24.52 145 SER A CA 1
ATOM 1167 C C . SER A 1 145 ? 29.675 -42.427 -32.474 1.00 24.52 145 SER A C 1
ATOM 1169 O O . SER A 1 145 ? 30.175 -42.429 -31.353 1.00 24.52 145 SER A O 1
ATOM 1171 N N . TYR A 1 146 ? 28.965 -43.453 -32.953 1.00 28.48 146 TYR A N 1
ATOM 1172 C CA . TYR A 1 146 ? 29.066 -44.831 -32.465 1.00 28.48 146 TYR A CA 1
ATOM 1173 C C . TYR A 1 146 ? 29.167 -45.791 -33.658 1.00 28.48 146 TYR A C 1
ATOM 1175 O O . TYR A 1 146 ? 28.679 -45.516 -34.753 1.00 28.48 146 TYR A O 1
ATOM 1183 N N . SER A 1 147 ? 29.897 -46.872 -33.419 1.00 30.61 147 SER A N 1
ATOM 1184 C CA . SER A 1 147 ? 30.697 -47.679 -34.340 1.00 30.61 147 SER A CA 1
ATOM 1185 C C . SER A 1 147 ? 30.034 -48.965 -34.865 1.00 30.61 147 SER A C 1
ATOM 1187 O O . SER A 1 147 ? 29.383 -49.668 -34.103 1.00 30.61 147 SER A O 1
ATOM 1189 N N . HIS A 1 148 ? 30.354 -49.274 -36.132 1.00 30.53 148 HIS A N 1
ATOM 1190 C CA . HIS A 1 148 ? 30.617 -50.572 -36.796 1.00 30.53 148 HIS A CA 1
ATOM 1191 C C . HIS A 1 148 ? 29.678 -51.789 -36.637 1.00 30.53 148 HIS A C 1
ATOM 1193 O O . HIS A 1 148 ? 29.606 -52.367 -35.561 1.00 30.53 148 HIS A O 1
ATOM 1199 N N . LEU A 1 149 ? 29.187 -52.329 -37.773 1.00 28.64 149 LEU A N 1
ATOM 1200 C CA . LEU A 1 149 ? 29.685 -53.593 -38.370 1.00 28.64 149 LEU A CA 1
ATOM 1201 C C . LEU A 1 149 ? 29.072 -53.912 -39.759 1.00 28.64 149 LEU A C 1
ATOM 1203 O O . LEU A 1 149 ? 27.872 -53.792 -39.961 1.00 28.64 149 LEU A O 1
ATOM 1207 N N . SER A 1 150 ? 29.980 -54.305 -40.663 1.00 27.70 150 SER A N 1
ATOM 1208 C CA . SER A 1 150 ? 29.929 -55.103 -41.908 1.00 27.70 150 SER A CA 1
ATOM 1209 C C . SER A 1 150 ? 28.679 -55.191 -42.801 1.00 27.70 150 SER A C 1
ATOM 1211 O O . SER A 1 150 ? 27.594 -55.583 -42.390 1.00 27.70 150 SER A O 1
ATOM 1213 N N . THR A 1 151 ? 28.934 -54.968 -44.090 1.00 32.34 151 THR A N 1
ATOM 1214 C CA . THR A 1 151 ? 28.118 -55.268 -45.274 1.00 32.34 151 THR A CA 1
ATOM 1215 C C . THR A 1 151 ? 28.158 -56.756 -45.648 1.00 32.34 151 THR A C 1
ATOM 1217 O O . THR A 1 151 ? 29.237 -57.343 -45.619 1.00 32.34 151 THR A O 1
ATOM 1220 N N . ASP A 1 152 ? 27.008 -57.347 -46.001 1.00 30.03 152 ASP A N 1
ATOM 1221 C CA . ASP A 1 152 ? 26.742 -57.934 -47.333 1.00 30.03 152 ASP A CA 1
ATOM 1222 C C . ASP A 1 152 ? 25.265 -58.391 -47.482 1.00 30.03 152 ASP A C 1
ATOM 1224 O O . ASP A 1 152 ? 24.550 -58.466 -46.480 1.00 30.03 152 ASP A O 1
ATOM 1228 N N . PRO A 1 153 ? 24.745 -58.553 -48.722 1.00 50.19 153 PRO A N 1
ATOM 1229 C CA . PRO A 1 153 ? 23.384 -58.140 -49.076 1.00 50.19 153 PRO A CA 1
ATOM 1230 C C . PRO A 1 153 ? 22.371 -59.292 -49.241 1.00 50.19 153 PRO A C 1
ATOM 1232 O O . PRO A 1 153 ? 22.712 -60.467 -49.202 1.00 50.19 153 PRO A O 1
ATOM 1235 N N . VAL A 1 154 ? 21.131 -58.893 -49.559 1.00 34.31 154 VAL A N 1
ATOM 1236 C CA . VAL A 1 154 ? 19.981 -59.677 -50.066 1.00 34.31 154 VAL A CA 1
ATOM 1237 C C . VAL A 1 154 ? 18.920 -60.042 -49.020 1.00 34.31 154 VAL A C 1
ATOM 1239 O O . VAL A 1 154 ? 18.963 -61.074 -48.363 1.00 34.31 154 VAL A O 1
ATOM 1242 N N . SER A 1 155 ? 17.870 -59.223 -48.952 1.00 30.75 155 SER A N 1
ATOM 1243 C CA . SER A 1 155 ? 16.481 -59.650 -49.211 1.00 30.75 155 SER A CA 1
ATOM 1244 C C . SER A 1 155 ? 15.527 -58.466 -49.030 1.00 30.75 155 SER A C 1
ATOM 1246 O O . SER A 1 155 ? 15.615 -57.697 -48.076 1.00 30.75 155 SER A O 1
ATOM 1248 N N . LEU A 1 156 ? 14.633 -58.286 -50.005 1.00 41.78 156 LEU A N 1
ATOM 1249 C CA . LEU A 1 156 ? 13.518 -57.350 -49.928 1.00 41.78 156 LEU A CA 1
ATOM 1250 C C . LEU A 1 156 ? 12.591 -57.745 -48.772 1.00 41.78 156 LEU A C 1
ATOM 1252 O O . LEU A 1 156 ? 11.969 -58.803 -48.825 1.00 41.78 156 LEU A O 1
ATOM 1256 N N . SER A 1 157 ? 12.387 -56.839 -47.820 1.00 33.44 157 SER A N 1
ATOM 1257 C CA . SER A 1 157 ? 11.126 -56.756 -47.081 1.00 33.44 157 SER A CA 1
ATOM 1258 C C . SER A 1 157 ? 10.963 -55.368 -46.464 1.00 33.44 157 SER A C 1
ATOM 1260 O O . SER A 1 157 ? 11.691 -55.010 -45.542 1.00 33.44 157 SER A O 1
ATOM 1262 N N . ASN A 1 158 ? 10.017 -54.599 -47.012 1.00 42.47 158 ASN A N 1
ATOM 1263 C CA . ASN A 1 158 ? 9.287 -53.484 -46.400 1.00 42.47 158 ASN A CA 1
ATOM 1264 C C . ASN A 1 158 ? 9.921 -52.863 -45.145 1.00 42.47 158 ASN A C 1
ATOM 1266 O O . ASN A 1 158 ? 9.492 -53.122 -44.021 1.00 42.47 158 ASN A O 1
ATOM 1270 N N . THR A 1 159 ? 10.891 -51.972 -45.329 1.00 37.66 159 THR A N 1
ATOM 1271 C CA . THR A 1 159 ? 11.302 -51.063 -44.262 1.00 37.66 159 THR A CA 1
ATOM 1272 C C . THR A 1 159 ? 10.366 -49.862 -44.266 1.00 37.66 159 THR A C 1
ATOM 1274 O O . THR A 1 159 ? 10.435 -48.981 -45.123 1.00 37.66 159 THR A O 1
ATOM 1277 N N . HIS A 1 160 ? 9.459 -49.817 -43.288 1.00 43.72 160 HIS A N 1
ATOM 1278 C CA . HIS A 1 160 ? 8.846 -48.563 -42.873 1.00 43.72 160 HIS A CA 1
ATOM 1279 C C . HIS A 1 160 ? 9.966 -47.540 -42.668 1.00 43.72 160 HIS A C 1
ATOM 1281 O O . HIS A 1 160 ? 10.803 -47.695 -41.777 1.00 43.72 160 HIS A O 1
ATOM 1287 N N . ILE A 1 161 ? 9.991 -46.498 -43.501 1.00 49.22 161 ILE A N 1
ATOM 1288 C CA . ILE A 1 161 ? 10.788 -45.303 -43.247 1.00 49.22 161 ILE A CA 1
ATOM 1289 C C . ILE A 1 161 ? 10.222 -44.711 -41.958 1.00 49.22 161 ILE A C 1
ATOM 1291 O O . ILE A 1 161 ? 9.241 -43.968 -41.979 1.00 49.22 161 ILE A O 1
ATOM 1295 N N . ILE A 1 162 ? 10.810 -45.066 -40.818 1.00 54.75 162 ILE A N 1
ATOM 1296 C CA . ILE A 1 162 ? 10.591 -44.344 -39.573 1.00 54.75 162 ILE A CA 1
ATOM 1297 C C . ILE A 1 162 ? 11.223 -42.974 -39.811 1.00 54.75 162 ILE A C 1
ATOM 1299 O O . ILE A 1 162 ? 12.426 -42.782 -39.629 1.00 54.75 162 ILE A O 1
ATOM 1303 N N . ARG A 1 163 ? 10.420 -42.017 -40.297 1.00 55.84 163 ARG A N 1
ATOM 1304 C CA . ARG A 1 163 ? 10.772 -40.598 -40.257 1.00 55.84 163 ARG A CA 1
ATOM 1305 C C . ARG A 1 163 ? 11.060 -40.295 -38.796 1.00 55.84 163 ARG A C 1
ATOM 1307 O O . ARG A 1 163 ? 10.155 -40.280 -37.969 1.00 55.84 163 ARG A O 1
ATOM 1314 N N . LYS A 1 164 ? 12.335 -40.108 -38.471 1.00 58.97 164 LYS A N 1
ATOM 1315 C CA . LYS A 1 164 ? 12.756 -39.629 -37.161 1.00 58.97 164 LYS A CA 1
ATOM 1316 C C . LYS A 1 164 ? 12.223 -38.201 -37.053 1.00 58.97 164 LYS A C 1
ATOM 1318 O O . LYS A 1 164 ? 12.846 -37.276 -37.559 1.00 58.97 164 LYS A O 1
ATOM 1323 N N . CYS A 1 165 ? 11.024 -38.042 -36.497 1.00 57.75 165 CYS A N 1
ATOM 1324 C CA . CYS A 1 165 ? 10.451 -36.741 -36.182 1.00 57.75 165 CYS A CA 1
ATOM 1325 C C . CYS A 1 165 ? 11.305 -36.122 -35.076 1.00 57.75 165 CYS A C 1
ATOM 1327 O O . CYS A 1 165 ? 11.065 -36.327 -33.891 1.00 57.75 165 CYS A O 1
ATOM 1329 N N . THR A 1 166 ? 12.366 -35.427 -35.467 1.00 70.75 166 THR A N 1
ATOM 1330 C CA . THR A 1 166 ? 13.098 -34.544 -34.569 1.00 70.75 166 THR A CA 1
ATOM 1331 C C . THR A 1 166 ? 12.249 -33.297 -34.403 1.00 70.75 166 THR A C 1
ATOM 1333 O O . THR A 1 166 ? 12.167 -32.488 -35.319 1.00 70.75 166 THR A O 1
ATOM 1336 N N . THR A 1 167 ? 11.565 -33.174 -33.272 1.00 80.12 167 THR A N 1
ATOM 1337 C CA . THR A 1 167 ? 10.859 -31.944 -32.912 1.00 80.12 167 THR A CA 1
ATOM 1338 C C . THR A 1 167 ? 11.893 -30.893 -32.521 1.00 80.12 167 THR A C 1
ATOM 1340 O O . THR A 1 167 ? 12.617 -31.094 -31.541 1.00 80.12 167 THR A O 1
ATOM 1343 N N . CYS A 1 168 ? 11.990 -29.795 -33.270 1.00 85.50 168 CYS A N 1
ATOM 1344 C CA . CYS A 1 168 ? 12.838 -28.669 -32.897 1.00 85.50 168 CYS A CA 1
ATOM 1345 C C . CYS A 1 168 ? 12.012 -27.646 -32.116 1.00 85.50 168 CYS A C 1
ATOM 1347 O O . CYS A 1 168 ? 10.875 -27.345 -32.465 1.00 85.50 168 CYS A O 1
ATOM 1349 N N . PHE A 1 169 ? 12.598 -27.066 -31.068 1.00 86.69 169 PHE A N 1
ATOM 1350 C CA . PHE A 1 169 ? 11.960 -25.976 -30.319 1.00 86.69 169 PHE A CA 1
ATOM 1351 C C . PHE A 1 169 ? 11.646 -24.768 -31.226 1.00 86.69 169 PHE A C 1
ATOM 1353 O O . PHE A 1 169 ? 10.649 -24.077 -31.042 1.00 86.69 169 PHE A O 1
ATOM 1360 N N . GLU A 1 170 ? 12.464 -24.559 -32.263 1.00 87.44 170 GLU A N 1
ATOM 1361 C CA . GLU A 1 170 ? 12.272 -23.536 -33.296 1.00 87.44 170 GLU A CA 1
ATOM 1362 C C . GLU A 1 170 ? 11.048 -23.766 -34.196 1.00 87.44 170 GLU A C 1
ATOM 1364 O O . GLU A 1 170 ? 10.681 -22.852 -34.929 1.00 87.44 170 GLU A O 1
ATOM 1369 N N . ASP A 1 171 ? 10.401 -24.930 -34.135 1.00 89.12 171 ASP A N 1
ATOM 1370 C CA . ASP A 1 171 ? 9.185 -25.208 -34.907 1.00 89.12 171 ASP A CA 1
ATOM 1371 C C . ASP A 1 171 ? 7.908 -24.843 -34.130 1.00 89.12 171 ASP A C 1
ATOM 1373 O O . ASP A 1 171 ? 6.810 -24.888 -34.684 1.00 89.12 171 ASP A O 1
ATOM 1377 N N . LEU A 1 172 ? 8.027 -24.474 -32.845 1.00 91.88 172 LEU A N 1
ATOM 1378 C CA . LEU A 1 172 ? 6.878 -24.071 -32.033 1.00 91.88 172 LEU A CA 1
ATOM 1379 C C . LEU A 1 172 ? 6.240 -22.786 -32.581 1.00 91.88 172 LEU A C 1
ATOM 1381 O O . LEU A 1 172 ? 6.982 -21.846 -32.878 1.00 91.88 172 LEU A O 1
ATOM 1385 N N . PRO A 1 173 ? 4.898 -22.694 -32.658 1.00 92.62 173 PRO A N 1
ATOM 1386 C CA . PRO A 1 173 ? 4.197 -21.462 -33.019 1.00 92.62 173 PRO A CA 1
ATOM 1387 C C . PRO A 1 173 ? 4.549 -20.292 -32.091 1.00 92.62 173 PRO A C 1
ATOM 1389 O O . PRO A 1 173 ? 4.924 -20.493 -30.933 1.00 92.62 173 PRO A O 1
ATOM 1392 N N . ASN A 1 174 ? 4.435 -19.060 -32.592 1.00 91.69 174 ASN A N 1
ATOM 1393 C CA . ASN A 1 174 ? 4.795 -17.870 -31.815 1.00 91.69 174 ASN A CA 1
ATOM 1394 C C . ASN A 1 174 ? 3.896 -17.710 -30.583 1.00 91.69 174 ASN A C 1
ATOM 1396 O O . ASN A 1 174 ? 4.381 -17.300 -29.537 1.00 91.69 174 ASN A O 1
ATOM 1400 N N . GLU A 1 175 ? 2.621 -18.074 -30.700 1.00 91.38 175 GLU A N 1
ATOM 1401 C CA . GLU A 1 175 ? 1.622 -18.033 -29.632 1.00 91.38 175 GLU A CA 1
ATOM 1402 C C . GLU A 1 175 ? 2.074 -18.887 -28.445 1.00 91.38 175 GLU A C 1
ATOM 1404 O O . GLU A 1 175 ? 2.155 -18.403 -27.324 1.00 91.38 175 GLU A O 1
ATOM 1409 N N . ILE A 1 176 ? 2.516 -20.116 -28.723 1.00 91.19 176 ILE A N 1
ATOM 1410 C CA . ILE A 1 176 ? 3.021 -21.038 -27.701 1.00 91.19 176 ILE A CA 1
ATOM 1411 C C . ILE A 1 176 ? 4.296 -20.498 -27.044 1.00 91.19 176 ILE A C 1
ATOM 1413 O O . ILE A 1 176 ? 4.497 -20.662 -25.843 1.00 91.19 176 ILE A O 1
ATOM 1417 N N . LEU A 1 177 ? 5.169 -19.846 -27.815 1.00 91.25 177 LEU A N 1
ATOM 1418 C CA . LEU A 1 177 ? 6.375 -19.224 -27.268 1.00 91.25 177 LEU A CA 1
ATOM 1419 C C . LEU A 1 177 ? 6.043 -18.022 -26.374 1.00 91.25 177 LEU A C 1
ATOM 1421 O O . LEU A 1 177 ? 6.670 -17.872 -25.329 1.00 91.25 177 LEU A O 1
ATOM 1425 N N . TYR A 1 178 ? 5.059 -17.197 -26.743 1.00 90.19 178 TYR A N 1
ATOM 1426 C CA . TYR A 1 178 ? 4.591 -16.102 -25.892 1.00 90.19 178 TYR A CA 1
ATOM 1427 C C . TYR A 1 178 ? 3.961 -16.622 -24.601 1.00 90.19 178 TYR A C 1
ATOM 1429 O O . TYR A 1 178 ? 4.323 -16.133 -23.532 1.00 90.19 178 TYR A O 1
ATOM 1437 N N . ASP A 1 179 ? 3.125 -17.659 -24.690 1.00 88.69 179 ASP A N 1
ATOM 1438 C CA . ASP A 1 179 ? 2.542 -18.318 -23.520 1.00 88.69 179 ASP A CA 1
ATOM 1439 C C . ASP A 1 179 ? 3.642 -18.851 -22.594 1.00 88.69 179 ASP A C 1
ATOM 1441 O O . ASP A 1 179 ? 3.584 -18.674 -21.383 1.00 88.69 179 ASP A O 1
ATOM 1445 N N . MET A 1 180 ? 4.700 -19.460 -23.144 1.00 88.69 180 MET A N 1
ATOM 1446 C CA . MET A 1 180 ? 5.853 -19.899 -22.348 1.00 88.69 180 MET A CA 1
ATOM 1447 C C . MET A 1 180 ? 6.589 -18.726 -21.692 1.00 88.69 180 MET A C 1
ATOM 1449 O O . MET A 1 180 ? 7.001 -18.830 -20.535 1.00 88.69 180 MET A O 1
ATOM 1453 N N . PHE A 1 181 ? 6.781 -17.626 -22.422 1.00 88.44 181 PHE A N 1
ATOM 1454 C CA . PHE A 1 181 ? 7.501 -16.451 -21.934 1.00 88.44 181 PHE A CA 1
ATOM 1455 C C . PHE A 1 181 ? 6.748 -15.710 -20.832 1.00 88.44 181 PHE A C 1
ATOM 1457 O O . PHE A 1 181 ? 7.400 -15.109 -19.987 1.00 88.44 181 PHE A O 1
ATOM 1464 N N . GLU A 1 182 ? 5.419 -15.807 -20.767 1.00 85.19 182 GLU A N 1
ATOM 1465 C CA . GLU A 1 182 ? 4.627 -15.253 -19.660 1.00 85.19 182 GLU A CA 1
ATOM 1466 C C . GLU A 1 182 ? 5.047 -15.835 -18.296 1.00 85.19 182 GLU A C 1
ATOM 1468 O O . GLU A 1 182 ? 5.022 -15.154 -17.270 1.00 85.19 182 GLU A O 1
ATOM 1473 N N . TYR A 1 183 ? 5.516 -17.085 -18.280 1.00 86.62 183 TYR A N 1
ATOM 1474 C CA . TYR A 1 183 ? 5.994 -17.753 -17.072 1.00 86.62 183 TYR A CA 1
ATOM 1475 C C . TYR A 1 183 ? 7.484 -17.533 -16.795 1.00 86.62 183 TYR A C 1
ATOM 1477 O O . TYR A 1 183 ? 8.025 -18.224 -15.930 1.00 86.62 183 TYR A O 1
ATOM 1485 N N . ILE A 1 184 ? 8.182 -16.638 -17.497 1.00 85.75 184 ILE A N 1
ATOM 1486 C CA . ILE A 1 184 ? 9.625 -16.396 -17.336 1.00 85.75 184 ILE A CA 1
ATOM 1487 C C . ILE A 1 184 ? 9.875 -14.884 -17.238 1.00 85.75 184 ILE A C 1
ATOM 1489 O O . ILE A 1 184 ? 9.165 -14.084 -17.834 1.00 85.75 184 ILE A O 1
ATOM 1493 N N . ASP A 1 185 ? 10.883 -14.473 -16.466 1.00 84.94 185 ASP A N 1
ATOM 1494 C CA . ASP A 1 185 ? 11.301 -13.069 -16.446 1.00 84.94 185 ASP A CA 1
ATOM 1495 C C . ASP A 1 185 ? 11.754 -12.641 -17.851 1.00 84.94 185 ASP A C 1
ATOM 1497 O O . ASP A 1 185 ? 12.578 -13.312 -18.479 1.00 84.94 185 ASP A O 1
ATOM 1501 N N . ILE A 1 186 ? 11.229 -11.522 -18.354 1.00 88.44 186 ILE A N 1
ATOM 1502 C CA . ILE A 1 186 ? 11.534 -11.060 -19.710 1.00 88.44 186 ILE A CA 1
ATOM 1503 C C . ILE A 1 186 ? 13.032 -10.802 -19.918 1.00 88.44 186 ILE A C 1
ATOM 1505 O O . ILE A 1 186 ? 13.535 -10.950 -21.033 1.00 88.44 186 ILE A O 1
ATOM 1509 N N . TYR A 1 187 ? 13.767 -10.453 -18.860 1.00 87.69 187 TYR A N 1
ATOM 1510 C CA . TYR A 1 187 ? 15.211 -10.301 -18.939 1.00 87.69 187 TYR A CA 1
ATOM 1511 C C . TYR A 1 187 ? 15.906 -11.647 -19.180 1.00 87.69 187 TYR A C 1
ATOM 1513 O O . TYR A 1 187 ? 16.807 -11.723 -20.018 1.00 87.69 187 TYR A O 1
ATOM 1521 N N . ASP A 1 188 ? 15.462 -12.718 -18.518 1.00 88.38 188 ASP A N 1
ATOM 1522 C CA . ASP A 1 188 ? 15.983 -14.070 -18.747 1.00 88.38 188 ASP A CA 1
ATOM 1523 C C . ASP A 1 188 ? 15.645 -14.545 -20.164 1.00 88.38 188 ASP A C 1
ATOM 1525 O O . ASP A 1 188 ? 16.506 -15.080 -20.865 1.00 88.38 188 ASP A O 1
ATOM 1529 N N . VAL A 1 189 ? 14.420 -14.277 -20.630 1.00 90.56 189 VAL A N 1
ATOM 1530 C CA . VAL A 1 189 ? 14.011 -14.556 -22.013 1.00 90.56 189 VAL A CA 1
ATOM 1531 C C . VAL A 1 189 ? 14.921 -13.823 -23.003 1.00 90.56 189 VAL A C 1
ATOM 1533 O O . VAL A 1 189 ? 15.422 -14.433 -23.949 1.00 90.56 189 VAL A O 1
ATOM 1536 N N . TYR A 1 190 ? 15.180 -12.533 -22.781 1.00 91.12 190 TYR A N 1
ATOM 1537 C CA . TYR A 1 190 ? 16.103 -11.753 -23.601 1.00 91.12 190 TYR A CA 1
ATOM 1538 C C . TYR A 1 190 ? 17.506 -12.377 -23.612 1.00 91.12 190 TYR A C 1
ATOM 1540 O O . TYR A 1 190 ? 18.058 -12.616 -24.684 1.00 91.12 190 TYR A O 1
ATOM 1548 N N . GLN A 1 191 ? 18.071 -12.705 -22.449 1.00 89.94 191 GLN A N 1
ATOM 1549 C CA . GLN A 1 191 ? 19.415 -13.286 -22.365 1.00 89.94 191 GLN A CA 1
ATOM 1550 C C . GLN A 1 191 ? 19.525 -14.633 -23.085 1.00 89.94 191 GLN A C 1
ATOM 1552 O O . GLN A 1 191 ? 20.521 -14.892 -23.761 1.00 89.94 191 GLN A O 1
ATOM 1557 N N . ILE A 1 192 ? 18.503 -15.481 -22.956 1.00 90.38 192 ILE A N 1
ATOM 1558 C CA . ILE A 1 192 ? 18.503 -16.827 -23.532 1.00 90.38 192 ILE A CA 1
ATOM 1559 C C . ILE A 1 192 ? 18.262 -16.781 -25.041 1.00 90.38 192 ILE A C 1
ATOM 1561 O O . ILE A 1 192 ? 18.970 -17.460 -25.778 1.00 90.38 192 ILE A O 1
ATOM 1565 N N . PHE A 1 193 ? 17.274 -16.009 -25.509 1.00 91.25 193 PHE A N 1
ATOM 1566 C CA . PHE A 1 193 ? 16.737 -16.145 -26.868 1.00 91.25 193 PHE A CA 1
ATOM 1567 C C . PHE A 1 193 ? 17.170 -15.049 -27.846 1.00 91.25 193 PHE A C 1
ATOM 1569 O O . PHE A 1 193 ? 17.178 -15.295 -29.053 1.00 91.25 193 PHE A O 1
ATOM 1576 N N . PHE A 1 194 ? 17.564 -13.860 -27.378 1.00 90.50 194 PHE A N 1
ATOM 1577 C CA . PHE A 1 194 ? 17.800 -12.712 -28.266 1.00 90.50 194 PHE A CA 1
ATOM 1578 C C . PHE A 1 194 ? 18.934 -12.940 -29.275 1.00 90.50 194 PHE A C 1
ATOM 1580 O O . PHE A 1 194 ? 18.836 -12.501 -30.417 1.00 90.50 194 PHE A O 1
ATOM 1587 N N . ASN A 1 195 ? 19.983 -13.667 -28.873 1.00 88.81 195 ASN A N 1
ATOM 1588 C CA . ASN A 1 195 ? 21.156 -13.946 -29.710 1.00 88.81 195 ASN A CA 1
ATOM 1589 C C . ASN A 1 195 ? 21.140 -15.343 -30.359 1.00 88.81 195 ASN A C 1
ATOM 1591 O O . ASN A 1 195 ? 22.145 -15.747 -30.940 1.00 88.81 195 ASN A O 1
ATOM 1595 N N . VAL A 1 196 ? 20.040 -16.100 -30.254 1.00 90.25 196 VAL A N 1
ATOM 1596 C CA . VAL A 1 196 ? 19.966 -17.470 -30.798 1.00 90.25 196 VAL A CA 1
ATOM 1597 C C . VAL A 1 196 ? 19.853 -17.443 -32.318 1.00 90.25 196 VAL A C 1
ATOM 1599 O O . VAL A 1 196 ? 20.662 -18.050 -33.016 1.00 90.25 196 VAL A O 1
ATOM 1602 N N . ASN A 1 197 ? 18.844 -16.743 -32.837 1.00 90.25 197 ASN A N 1
ATOM 1603 C CA . ASN A 1 197 ? 18.612 -16.578 -34.267 1.00 90.25 197 ASN A CA 1
ATOM 1604 C C . ASN A 1 197 ? 17.702 -15.360 -34.532 1.00 90.25 197 ASN A C 1
ATOM 1606 O O . ASN A 1 197 ? 17.092 -14.795 -33.621 1.00 90.25 197 ASN A O 1
ATOM 1610 N N . LEU A 1 198 ? 17.569 -14.984 -35.808 1.00 91.69 198 LEU A N 1
ATOM 1611 C CA . LEU A 1 198 ? 16.743 -13.844 -36.224 1.00 91.69 198 LEU A CA 1
ATOM 1612 C C . LEU A 1 198 ? 15.253 -14.017 -35.898 1.00 91.69 198 LEU A C 1
ATOM 1614 O O . LEU A 1 198 ? 14.560 -13.023 -35.695 1.00 91.69 198 LEU A O 1
ATOM 1618 N N . ARG A 1 199 ? 14.743 -15.255 -35.855 1.00 92.31 199 ARG A N 1
ATOM 1619 C CA . ARG A 1 199 ? 13.332 -15.522 -35.547 1.00 92.31 199 ARG A CA 1
ATOM 1620 C C . ARG A 1 199 ? 13.015 -15.120 -34.107 1.00 92.31 199 ARG A C 1
ATOM 1622 O O . ARG A 1 199 ? 12.071 -14.364 -33.898 1.00 92.31 199 ARG A O 1
ATOM 1629 N N . PHE A 1 200 ? 13.810 -15.569 -33.137 1.00 91.56 200 PHE A N 1
ATOM 1630 C CA . PHE A 1 200 ? 13.619 -15.205 -31.730 1.00 91.56 200 PHE A CA 1
ATOM 1631 C C . PHE A 1 200 ? 13.867 -13.719 -31.474 1.00 91.56 200 PHE A C 1
ATOM 1633 O O . PHE A 1 200 ? 13.126 -13.100 -30.715 1.00 91.56 200 PHE A O 1
ATOM 1640 N N . GLN A 1 201 ? 14.847 -13.119 -32.154 1.00 91.44 201 GLN A N 1
ATOM 1641 C CA . GLN A 1 201 ? 15.077 -11.680 -32.057 1.00 91.44 201 GLN A CA 1
ATOM 1642 C C . GLN A 1 201 ? 13.841 -10.878 -32.504 1.00 91.44 201 GLN A C 1
ATOM 1644 O O . GLN A 1 201 ? 13.399 -9.980 -31.788 1.00 91.44 201 GLN A O 1
ATOM 1649 N N . ARG A 1 202 ? 13.232 -11.240 -33.643 1.00 90.12 202 ARG A N 1
ATOM 1650 C CA . ARG A 1 202 ? 11.979 -10.625 -34.119 1.00 90.12 202 ARG A CA 1
ATOM 1651 C C . ARG A 1 202 ? 10.814 -10.884 -33.176 1.00 90.12 202 ARG A C 1
ATOM 1653 O O . ARG A 1 202 ? 10.044 -9.976 -32.900 1.00 90.12 202 ARG A O 1
ATOM 1660 N N . LEU A 1 203 ? 10.712 -12.092 -32.624 1.00 90.31 203 LEU A N 1
ATOM 1661 C CA . LEU A 1 203 ? 9.664 -12.444 -31.666 1.00 90.31 203 LEU A CA 1
ATOM 1662 C C . LEU A 1 203 ? 9.688 -11.530 -30.428 1.00 90.31 203 LEU A C 1
ATOM 1664 O O . LEU A 1 203 ? 8.633 -11.183 -29.901 1.00 90.31 203 LEU A O 1
ATOM 1668 N N . LEU A 1 204 ? 10.882 -11.106 -30.008 1.00 90.19 204 LEU A N 1
ATOM 1669 C CA . LEU A 1 204 ? 11.098 -10.211 -28.876 1.00 90.19 204 LEU A CA 1
ATOM 1670 C C . LEU A 1 204 ? 10.897 -8.723 -29.207 1.00 90.19 204 LEU A C 1
ATOM 1672 O O . LEU A 1 204 ? 10.394 -7.988 -28.356 1.00 90.19 204 LEU A O 1
ATOM 1676 N N . ILE A 1 205 ? 11.256 -8.274 -30.413 1.00 89.12 205 ILE A N 1
ATOM 1677 C CA . ILE A 1 205 ? 11.198 -6.854 -30.811 1.00 89.12 205 ILE A CA 1
ATOM 1678 C C . ILE A 1 205 ? 9.860 -6.481 -31.470 1.00 89.12 205 ILE A C 1
ATOM 1680 O O . ILE A 1 205 ? 9.273 -5.461 -31.119 1.00 89.12 205 ILE A O 1
ATOM 1684 N N . ASP A 1 206 ? 9.350 -7.313 -32.379 1.00 85.50 206 ASP A N 1
ATOM 1685 C CA . ASP A 1 206 ? 8.263 -6.961 -33.310 1.00 85.50 206 ASP A CA 1
ATOM 1686 C C . ASP A 1 206 ? 6.869 -7.407 -32.824 1.00 85.50 206 ASP A C 1
ATOM 1688 O O . ASP A 1 206 ? 5.882 -7.334 -33.554 1.00 85.50 206 ASP A O 1
ATOM 1692 N N . SER A 1 207 ? 6.775 -7.913 -31.596 1.00 83.94 207 SER A N 1
ATOM 1693 C CA . SER A 1 207 ? 5.521 -8.387 -31.008 1.00 83.94 207 SER A CA 1
ATOM 1694 C C . SER A 1 207 ? 4.618 -7.237 -30.559 1.00 83.94 207 SER A C 1
ATOM 1696 O O . SER A 1 207 ? 5.091 -6.162 -30.207 1.00 83.94 207 SER A O 1
ATOM 1698 N N . SER A 1 208 ? 3.308 -7.473 -30.500 1.00 83.25 208 SER A N 1
ATOM 1699 C CA . SER A 1 208 ? 2.335 -6.553 -29.897 1.00 83.25 208 SER A CA 1
ATOM 1700 C C . SER A 1 208 ? 2.083 -6.821 -28.409 1.00 83.25 208 SER A C 1
ATOM 1702 O O . SER A 1 208 ? 1.377 -6.049 -27.762 1.00 83.25 208 SER A O 1
ATOM 1704 N N . VAL A 1 209 ? 2.648 -7.897 -27.851 1.00 84.94 209 VAL A N 1
ATOM 1705 C CA . VAL A 1 209 ? 2.386 -8.313 -26.467 1.00 84.94 209 VAL A CA 1
ATOM 1706 C C . VAL A 1 209 ? 2.994 -7.293 -25.490 1.00 84.94 209 VAL A C 1
ATOM 1708 O O . VAL A 1 209 ? 4.168 -6.928 -25.666 1.00 84.94 209 VAL A O 1
ATOM 1711 N N . PRO A 1 210 ? 2.242 -6.825 -24.473 1.00 86.62 210 PRO A N 1
ATOM 1712 C CA . PRO A 1 210 ? 2.771 -5.960 -23.425 1.00 86.62 210 PRO A CA 1
ATOM 1713 C C . PRO A 1 210 ? 3.953 -6.603 -22.700 1.00 86.62 210 PRO A C 1
ATOM 1715 O O . PRO A 1 210 ? 3.975 -7.809 -22.465 1.00 86.62 210 PRO A O 1
ATOM 1718 N N . ILE A 1 211 ? 4.941 -5.794 -22.332 1.00 89.06 211 ILE A N 1
ATOM 1719 C CA . ILE A 1 211 ? 6.144 -6.269 -21.650 1.00 89.06 211 ILE A CA 1
ATOM 1720 C C . ILE A 1 211 ? 6.109 -5.837 -20.188 1.00 89.06 211 ILE A C 1
ATOM 1722 O O . ILE A 1 211 ? 6.000 -4.649 -19.872 1.00 89.06 211 ILE A O 1
ATOM 1726 N N . GLN A 1 212 ? 6.281 -6.821 -19.306 1.00 89.38 212 GLN A N 1
ATOM 1727 C CA . GLN A 1 212 ? 6.487 -6.610 -17.881 1.00 89.38 212 GLN A CA 1
ATOM 1728 C C . GLN A 1 212 ? 7.961 -6.801 -17.552 1.00 89.38 212 GLN A C 1
ATOM 1730 O O . GLN A 1 212 ? 8.533 -7.858 -17.805 1.00 89.38 212 GLN A O 1
ATOM 1735 N N . ILE A 1 213 ? 8.575 -5.769 -16.990 1.00 87.94 213 ILE A N 1
ATOM 1736 C CA . ILE A 1 213 ? 9.991 -5.765 -16.645 1.00 87.94 213 ILE A CA 1
ATOM 1737 C C . ILE A 1 213 ? 10.135 -6.012 -15.155 1.00 87.94 213 ILE A C 1
ATOM 1739 O O . ILE A 1 213 ? 9.561 -5.279 -14.349 1.00 87.94 213 ILE A O 1
ATOM 1743 N N . VAL A 1 214 ? 10.961 -6.989 -14.799 1.00 88.06 214 VAL A N 1
ATOM 1744 C CA . VAL A 1 214 ? 11.388 -7.240 -13.426 1.00 88.06 214 VAL A CA 1
ATOM 1745 C C . VAL A 1 214 ? 12.915 -7.214 -13.407 1.00 88.06 214 VAL A C 1
ATOM 1747 O O . VAL A 1 214 ? 13.589 -7.936 -14.128 1.00 88.06 214 VAL A O 1
ATOM 1750 N N . ILE A 1 215 ? 13.483 -6.298 -12.628 1.00 83.00 215 ILE A N 1
ATOM 1751 C CA . ILE A 1 215 ? 14.924 -6.065 -12.551 1.00 83.00 215 ILE A CA 1
ATOM 1752 C C . ILE A 1 215 ? 15.335 -6.134 -11.089 1.00 83.00 215 ILE A C 1
ATOM 1754 O O . ILE A 1 215 ? 15.124 -5.198 -10.324 1.00 83.00 215 ILE A O 1
ATOM 1758 N N . THR A 1 216 ? 15.933 -7.257 -10.707 1.00 81.94 216 THR A N 1
ATOM 1759 C CA . THR A 1 216 ? 16.393 -7.506 -9.332 1.00 81.94 216 THR A CA 1
ATOM 1760 C C . THR A 1 216 ? 17.913 -7.665 -9.285 1.00 81.94 216 THR A C 1
ATOM 1762 O O . THR A 1 216 ? 18.618 -6.930 -8.601 1.00 81.94 216 THR A O 1
ATOM 1765 N N . ASN A 1 217 ? 18.467 -8.554 -10.112 1.00 74.56 217 ASN A N 1
ATOM 1766 C CA . ASN A 1 217 ? 19.874 -8.963 -10.033 1.00 74.56 217 ASN A CA 1
ATOM 1767 C C . ASN A 1 217 ? 20.661 -8.650 -11.313 1.00 74.56 217 ASN A C 1
ATOM 1769 O O . ASN A 1 217 ? 21.252 -9.529 -11.936 1.00 74.56 217 ASN A O 1
ATOM 1773 N N . LEU A 1 218 ? 20.666 -7.380 -11.711 1.00 79.69 218 LEU A N 1
ATOM 1774 C CA . LEU A 1 218 ? 21.326 -6.897 -12.924 1.00 79.69 218 LEU A CA 1
ATOM 1775 C C . LEU A 1 218 ? 22.592 -6.094 -12.584 1.00 79.69 218 LEU A C 1
ATOM 1777 O O . LEU A 1 218 ? 22.586 -5.250 -11.690 1.00 79.69 218 LEU A O 1
ATOM 1781 N N . SER A 1 219 ? 23.691 -6.356 -13.295 1.00 78.75 219 SER A N 1
ATOM 1782 C CA . SER A 1 219 ? 24.911 -5.543 -13.209 1.00 78.75 219 SER A CA 1
ATOM 1783 C C . SER A 1 219 ? 24.800 -4.307 -14.108 1.00 78.75 219 SER A C 1
ATOM 1785 O O . SER A 1 219 ? 24.118 -4.349 -15.131 1.00 78.75 219 SER A O 1
ATOM 1787 N N . ILE A 1 220 ? 25.503 -3.219 -13.769 1.00 75.50 220 ILE A N 1
ATOM 1788 C CA . ILE A 1 220 ? 25.452 -1.953 -14.529 1.00 75.50 220 ILE A CA 1
ATOM 1789 C C . ILE A 1 220 ? 25.735 -2.147 -16.037 1.00 75.50 220 ILE A C 1
ATOM 1791 O O . ILE A 1 220 ? 24.912 -1.702 -16.833 1.00 75.50 220 ILE A O 1
ATOM 1795 N N . PRO A 1 221 ? 26.804 -2.849 -16.476 1.00 77.56 221 PRO A N 1
ATOM 1796 C CA . PRO A 1 221 ? 27.077 -3.010 -17.911 1.00 77.56 221 PRO A CA 1
ATOM 1797 C C . PRO A 1 221 ? 25.961 -3.754 -18.656 1.00 77.56 221 PRO A C 1
ATOM 1799 O O . PRO A 1 221 ? 25.653 -3.453 -19.809 1.00 77.56 221 PRO A O 1
ATOM 1802 N N . ASN A 1 222 ? 25.321 -4.712 -17.980 1.00 82.44 222 ASN A N 1
ATOM 1803 C CA . ASN A 1 222 ? 24.210 -5.458 -18.553 1.00 82.44 222 ASN A CA 1
ATOM 1804 C C . ASN A 1 222 ? 22.954 -4.588 -18.673 1.00 82.44 222 ASN A C 1
ATOM 1806 O O . ASN A 1 222 ? 22.197 -4.777 -19.620 1.00 82.44 222 ASN A O 1
ATOM 1810 N N . VAL A 1 223 ? 22.756 -3.616 -17.773 1.00 82.50 223 VAL A N 1
ATOM 1811 C CA . VAL A 1 223 ? 21.662 -2.638 -17.872 1.00 82.50 223 VAL A CA 1
ATOM 1812 C C . VAL A 1 223 ? 21.809 -1.784 -19.124 1.00 82.50 223 VAL A C 1
ATOM 1814 O O . VAL A 1 223 ? 20.826 -1.621 -19.840 1.00 82.50 223 VAL A O 1
ATOM 1817 N N . GLU A 1 224 ? 23.007 -1.285 -19.442 1.00 83.00 224 GLU A N 1
ATOM 1818 C CA . GLU A 1 224 ? 23.192 -0.432 -20.627 1.00 83.00 224 GLU A CA 1
ATOM 1819 C C . GLU A 1 224 ? 22.891 -1.194 -21.924 1.00 83.00 224 GLU A C 1
ATOM 1821 O O . GLU A 1 224 ? 22.156 -0.711 -22.792 1.00 83.00 224 GLU A O 1
ATOM 1826 N N . LEU A 1 225 ? 23.421 -2.419 -22.033 1.00 85.31 225 LEU A N 1
ATOM 1827 C CA . LEU A 1 225 ? 23.191 -3.298 -23.177 1.00 85.31 225 LEU A CA 1
ATOM 1828 C C . LEU A 1 225 ? 21.704 -3.653 -23.305 1.00 85.31 225 LEU A C 1
ATOM 1830 O O . LEU A 1 225 ? 21.129 -3.540 -24.386 1.00 85.31 225 LEU A O 1
ATOM 1834 N N . TYR A 1 226 ? 21.082 -4.059 -22.197 1.00 87.25 226 TYR A N 1
ATOM 1835 C CA . TYR A 1 226 ? 19.671 -4.427 -22.148 1.00 87.25 226 TYR A CA 1
ATOM 1836 C C . TYR A 1 226 ? 18.768 -3.244 -22.500 1.00 87.25 226 TYR A C 1
ATOM 1838 O O . TYR A 1 226 ? 17.841 -3.371 -23.301 1.00 87.25 226 TYR A O 1
ATOM 1846 N N . TYR A 1 227 ? 19.084 -2.062 -21.974 1.00 87.62 227 TYR A N 1
ATOM 1847 C CA . TYR A 1 227 ? 18.348 -0.851 -22.276 1.00 87.62 227 TYR A CA 1
ATOM 1848 C C . TYR A 1 227 ? 18.411 -0.513 -23.767 1.00 87.62 227 TYR A C 1
ATOM 1850 O O . TYR A 1 227 ? 17.375 -0.310 -24.401 1.00 87.62 227 TYR A O 1
ATOM 1858 N N . LYS A 1 228 ? 19.616 -0.489 -24.347 1.00 87.81 228 LYS A N 1
ATOM 1859 C CA . LYS A 1 228 ? 19.816 -0.108 -25.749 1.00 87.81 228 LYS A CA 1
ATOM 1860 C C . LYS A 1 228 ? 19.211 -1.120 -26.721 1.00 87.81 228 LYS A C 1
ATOM 1862 O O . LYS A 1 228 ? 18.582 -0.716 -27.696 1.00 87.81 228 LYS A O 1
ATOM 1867 N N . ASN A 1 229 ? 19.415 -2.410 -26.467 1.00 88.12 229 ASN A N 1
ATOM 1868 C CA . ASN A 1 229 ? 19.074 -3.463 -27.422 1.00 88.12 229 ASN A CA 1
ATOM 1869 C C . ASN A 1 229 ? 17.640 -3.974 -27.275 1.00 88.12 229 ASN A C 1
ATOM 1871 O O . ASN A 1 229 ? 17.102 -4.508 -28.241 1.00 88.12 229 ASN A O 1
ATOM 1875 N N . PHE A 1 230 ? 17.028 -3.827 -26.095 1.00 89.94 230 PHE A N 1
ATOM 1876 C CA . PHE A 1 230 ? 15.709 -4.393 -25.822 1.00 89.94 230 PHE A CA 1
ATOM 1877 C C . PHE A 1 230 ? 14.705 -3.380 -25.270 1.00 89.94 230 PHE A C 1
ATOM 1879 O O . PHE A 1 230 ? 13.620 -3.260 -25.838 1.00 89.94 230 PHE A O 1
ATOM 1886 N N . LEU A 1 231 ? 15.037 -2.615 -24.223 1.00 90.12 231 LEU A N 1
ATOM 1887 C CA . LEU A 1 231 ? 14.056 -1.709 -23.603 1.00 90.12 231 LEU A CA 1
ATOM 1888 C C . LEU A 1 231 ? 13.654 -0.556 -24.521 1.00 90.12 231 LEU A C 1
ATOM 1890 O O . LEU A 1 231 ? 12.469 -0.297 -24.706 1.00 90.12 231 LEU A O 1
ATOM 1894 N N . LEU A 1 232 ? 14.631 0.130 -25.113 1.00 89.75 232 LEU A N 1
ATOM 1895 C CA . LEU A 1 232 ? 14.381 1.298 -25.949 1.00 89.75 232 LEU A CA 1
ATOM 1896 C C . LEU A 1 232 ? 13.590 0.958 -27.232 1.00 89.75 232 LEU A C 1
ATOM 1898 O O . LEU A 1 232 ? 12.642 1.692 -27.528 1.00 89.75 232 LEU A O 1
ATOM 1902 N N . PRO A 1 233 ? 13.889 -0.135 -27.970 1.00 90.50 233 PRO A N 1
ATOM 1903 C CA . PRO A 1 233 ? 13.041 -0.592 -29.076 1.00 90.50 233 PRO A CA 1
ATOM 1904 C C . PRO A 1 233 ? 11.599 -0.892 -28.645 1.00 90.50 233 PRO A C 1
ATOM 1906 O O . PRO A 1 233 ? 10.649 -0.530 -29.336 1.00 90.50 233 PRO A O 1
ATOM 1909 N N . ASN A 1 234 ? 11.430 -1.472 -27.455 1.00 91.06 234 ASN A N 1
ATOM 1910 C CA . ASN A 1 234 ? 10.135 -1.892 -26.922 1.00 91.06 234 ASN A CA 1
ATOM 1911 C C . ASN A 1 234 ? 9.443 -0.851 -26.029 1.00 91.06 234 ASN A C 1
ATOM 1913 O O . ASN A 1 234 ? 8.443 -1.164 -25.384 1.00 91.06 234 ASN A O 1
ATOM 1917 N N . LYS A 1 235 ? 9.915 0.402 -26.005 1.00 90.19 235 LYS A N 1
ATOM 1918 C CA . LYS A 1 235 ? 9.428 1.464 -25.100 1.00 90.19 235 LYS A CA 1
ATOM 1919 C C . LYS A 1 235 ? 7.909 1.678 -25.096 1.00 90.19 235 LYS A C 1
ATOM 1921 O O . LYS A 1 235 ? 7.347 2.113 -24.101 1.00 90.19 235 LYS A O 1
ATOM 1926 N N . HIS A 1 236 ? 7.254 1.381 -26.216 1.00 90.94 236 HIS A N 1
ATOM 1927 C CA . HIS A 1 236 ? 5.819 1.559 -26.429 1.00 90.94 236 HIS A CA 1
ATOM 1928 C C . HIS A 1 236 ? 4.974 0.376 -25.924 1.00 90.94 236 HIS A C 1
ATOM 1930 O O . HIS A 1 236 ? 3.758 0.496 -25.851 1.00 90.94 236 HIS A O 1
ATOM 1936 N N . ARG A 1 237 ? 5.606 -0.755 -25.590 1.00 91.12 237 ARG A N 1
ATOM 1937 C CA . ARG A 1 237 ? 4.960 -1.991 -25.111 1.00 91.12 237 ARG A CA 1
ATOM 1938 C C . ARG A 1 237 ? 5.119 -2.199 -23.611 1.00 91.12 237 ARG A C 1
ATOM 1940 O O . ARG A 1 237 ? 4.456 -3.053 -23.034 1.00 91.12 237 ARG A O 1
ATOM 1947 N N . ILE A 1 238 ? 6.045 -1.474 -22.993 1.00 91.94 238 ILE A N 1
ATOM 1948 C CA . ILE A 1 238 ? 6.379 -1.628 -21.582 1.00 91.94 238 ILE A CA 1
ATOM 1949 C C . ILE A 1 238 ? 5.338 -0.883 -20.754 1.00 91.94 238 ILE A C 1
ATOM 1951 O O . ILE A 1 238 ? 5.298 0.347 -20.777 1.00 91.94 238 ILE A O 1
ATOM 1955 N N . ASN A 1 239 ? 4.521 -1.637 -20.020 1.00 93.06 239 ASN A N 1
ATOM 1956 C CA . ASN A 1 239 ? 3.482 -1.084 -19.153 1.00 93.06 239 ASN A CA 1
ATOM 1957 C C . ASN A 1 239 ? 3.735 -1.325 -17.661 1.00 93.06 239 ASN A C 1
ATOM 1959 O O . ASN A 1 239 ? 3.269 -0.556 -16.823 1.00 93.06 239 ASN A O 1
ATOM 1963 N N . ARG A 1 240 ? 4.522 -2.346 -17.308 1.00 93.62 240 ARG A N 1
ATOM 1964 C CA . ARG A 1 240 ? 4.910 -2.627 -15.925 1.00 93.62 240 ARG A CA 1
ATOM 1965 C C . ARG A 1 240 ? 6.421 -2.633 -15.787 1.00 93.62 240 ARG A C 1
ATOM 1967 O O . ARG A 1 240 ? 7.113 -3.358 -16.499 1.00 93.62 240 ARG A O 1
ATOM 1974 N N . ILE A 1 241 ? 6.917 -1.873 -14.819 1.00 91.44 241 ILE A N 1
ATOM 1975 C CA . ILE A 1 241 ? 8.326 -1.856 -14.440 1.00 91.44 241 ILE A CA 1
ATOM 1976 C C . ILE A 1 241 ? 8.434 -2.119 -12.944 1.00 91.44 241 ILE A C 1
ATOM 1978 O O . ILE A 1 241 ? 7.880 -1.386 -12.129 1.00 91.44 241 ILE A O 1
ATOM 1982 N N . HIS A 1 242 ? 9.171 -3.163 -12.588 1.00 92.06 242 HIS A N 1
ATOM 1983 C CA . HIS A 1 242 ? 9.593 -3.465 -11.233 1.00 92.06 242 HIS A CA 1
ATOM 1984 C C . HIS A 1 242 ? 11.119 -3.444 -11.177 1.00 92.06 242 HIS A C 1
ATOM 1986 O O . HIS A 1 242 ? 11.777 -4.209 -11.880 1.00 92.06 242 HIS A O 1
ATOM 1992 N N . VAL A 1 243 ? 11.683 -2.590 -10.328 1.00 89.38 243 VAL A N 1
ATOM 1993 C CA . VAL A 1 243 ? 13.128 -2.505 -10.098 1.00 89.38 243 VAL A CA 1
ATOM 1994 C C . VAL A 1 243 ? 13.391 -2.596 -8.600 1.00 89.38 243 VAL A C 1
ATOM 1996 O O . VAL A 1 243 ? 12.858 -1.798 -7.841 1.00 89.38 243 VAL A O 1
ATOM 1999 N N . SER A 1 244 ? 14.218 -3.548 -8.180 1.00 88.69 244 SER A N 1
ATOM 2000 C CA . SER A 1 244 ? 14.659 -3.743 -6.792 1.00 88.69 244 SER A CA 1
ATOM 2001 C C . SER A 1 244 ? 16.153 -4.009 -6.818 1.00 88.69 244 SER A C 1
ATOM 2003 O O . SER A 1 244 ? 16.611 -5.150 -6.864 1.00 88.69 244 SER A O 1
ATOM 2005 N N . ASN A 1 245 ? 16.921 -2.927 -6.947 1.00 84.25 245 ASN A N 1
ATOM 2006 C CA . ASN A 1 245 ? 18.372 -3.007 -6.945 1.00 84.25 245 ASN A CA 1
ATOM 2007 C C . ASN A 1 245 ? 18.991 -1.642 -6.602 1.00 84.25 245 ASN A C 1
ATOM 2009 O O . ASN A 1 245 ? 18.983 -0.733 -7.444 1.00 84.25 245 ASN A O 1
ATOM 2013 N N . PRO A 1 246 ? 19.619 -1.502 -5.424 1.00 78.44 246 PRO A N 1
ATOM 2014 C CA . PRO A 1 246 ? 20.097 -0.212 -4.928 1.00 78.44 246 PRO A CA 1
ATOM 2015 C C . PRO A 1 246 ? 21.227 0.401 -5.762 1.00 78.44 246 PRO A C 1
ATOM 2017 O O . PRO A 1 246 ? 21.507 1.597 -5.652 1.00 78.44 246 PRO A O 1
ATOM 2020 N N . PHE A 1 247 ? 21.895 -0.394 -6.603 1.00 78.88 247 PHE A N 1
ATOM 2021 C CA . PHE A 1 247 ? 23.041 0.049 -7.394 1.00 78.88 247 PHE A CA 1
ATOM 2022 C C . PHE A 1 247 ? 22.663 0.533 -8.791 1.00 78.88 247 PHE A C 1
ATOM 2024 O O . PHE A 1 247 ? 23.374 1.368 -9.340 1.00 78.88 247 PHE A O 1
ATOM 2031 N N . ILE A 1 248 ? 21.560 0.045 -9.364 1.00 80.50 248 ILE A N 1
ATOM 2032 C CA . ILE A 1 248 ? 21.152 0.392 -10.737 1.00 80.50 248 ILE A CA 1
ATOM 2033 C C . ILE A 1 248 ? 19.847 1.171 -10.793 1.00 80.50 248 ILE A C 1
ATOM 2035 O O . ILE A 1 248 ? 19.580 1.798 -11.810 1.00 80.50 248 ILE A O 1
ATOM 2039 N N . VAL A 1 249 ? 19.032 1.163 -9.736 1.00 80.94 249 VAL A N 1
ATOM 2040 C CA . VAL A 1 249 ? 17.688 1.752 -9.777 1.00 80.94 249 VAL A CA 1
ATOM 2041 C C . VAL A 1 249 ? 17.703 3.198 -10.258 1.00 80.94 249 VAL A C 1
ATOM 2043 O O . VAL A 1 249 ? 16.969 3.550 -11.173 1.00 80.94 249 VAL A O 1
ATOM 2046 N N . HIS A 1 250 ? 18.635 4.000 -9.745 1.00 80.25 250 HIS A N 1
ATOM 2047 C CA . HIS A 1 250 ? 18.791 5.399 -10.125 1.00 80.25 250 HIS A CA 1
ATOM 2048 C C . HIS A 1 250 ? 19.163 5.590 -11.604 1.00 80.25 250 HIS A C 1
ATOM 2050 O O . HIS A 1 250 ? 18.825 6.621 -12.175 1.00 80.25 250 HIS A O 1
ATOM 2056 N N . THR A 1 251 ? 19.823 4.611 -12.238 1.00 81.50 251 THR A N 1
ATOM 2057 C CA . THR A 1 251 ? 20.261 4.718 -13.639 1.00 81.50 251 THR A CA 1
ATOM 2058 C C . THR A 1 251 ? 19.080 4.802 -14.602 1.00 81.50 251 THR A C 1
ATOM 2060 O O . THR A 1 251 ? 19.126 5.602 -15.530 1.00 81.50 251 THR A O 1
ATOM 2063 N N . PHE A 1 252 ? 17.977 4.092 -14.331 1.00 77.81 252 PHE A N 1
ATOM 2064 C CA . PHE A 1 252 ? 16.744 4.164 -15.133 1.00 77.81 252 PHE A CA 1
ATOM 2065 C C . PHE A 1 252 ? 16.100 5.554 -15.123 1.00 77.81 252 PHE A C 1
ATOM 2067 O O . PHE A 1 252 ? 15.414 5.930 -16.073 1.00 77.81 252 PHE A O 1
ATOM 2074 N N . PHE A 1 253 ? 16.362 6.326 -14.070 1.00 78.69 253 PHE A N 1
ATOM 2075 C CA . PHE A 1 253 ? 15.867 7.685 -13.881 1.00 78.69 253 PHE A CA 1
ATOM 2076 C C . PHE A 1 253 ? 16.945 8.734 -14.162 1.00 78.69 253 PHE A C 1
ATOM 2078 O O . PHE A 1 253 ? 16.812 9.880 -13.755 1.00 78.69 253 PHE A O 1
ATOM 2085 N N . LEU A 1 254 ? 18.041 8.384 -14.838 1.00 81.00 254 LEU A N 1
ATOM 2086 C CA . LEU A 1 254 ? 18.934 9.398 -15.390 1.00 81.00 254 LEU A CA 1
ATOM 2087 C C . LEU A 1 254 ? 18.361 9.911 -16.720 1.00 81.00 254 LEU A C 1
ATOM 2089 O O . LEU A 1 254 ? 17.815 9.119 -17.494 1.00 81.00 254 LEU A O 1
ATOM 2093 N N . PRO A 1 255 ? 18.550 11.200 -17.063 1.00 74.81 255 PRO A N 1
ATOM 2094 C CA . PRO A 1 255 ? 18.082 11.762 -18.334 1.00 74.81 255 PRO A CA 1
ATOM 2095 C C . PRO A 1 255 ? 18.535 10.981 -19.583 1.00 74.81 255 PRO A C 1
ATOM 2097 O O . PRO A 1 255 ? 17.822 10.937 -20.584 1.00 74.81 255 PRO A O 1
ATOM 2100 N N . SER A 1 256 ? 19.704 10.330 -19.528 1.00 74.00 256 SER A N 1
ATOM 2101 C CA . SER A 1 256 ? 20.241 9.489 -20.608 1.00 74.00 256 SER A CA 1
ATOM 2102 C C . SER A 1 256 ? 19.360 8.269 -20.915 1.00 74.00 256 SER A C 1
ATOM 2104 O O . SER A 1 256 ? 19.152 7.930 -22.086 1.00 74.00 256 SER A O 1
ATOM 2106 N N . TYR A 1 257 ? 18.804 7.646 -19.875 1.00 72.19 257 TYR A N 1
ATOM 2107 C CA . TYR A 1 257 ? 17.918 6.483 -19.957 1.00 72.19 257 TYR A CA 1
ATOM 2108 C C . TYR A 1 257 ? 16.435 6.877 -20.019 1.00 72.19 257 TYR A C 1
ATOM 2110 O O . TYR A 1 257 ? 15.627 6.117 -20.535 1.00 72.19 257 TYR A O 1
ATOM 2118 N N . GLY A 1 258 ? 16.090 8.091 -19.582 1.00 67.06 258 GLY A N 1
ATOM 2119 C CA . GLY A 1 258 ? 14.836 8.793 -19.865 1.00 67.06 258 GLY A CA 1
ATOM 2120 C C . GLY A 1 258 ? 13.584 7.919 -19.823 1.00 67.06 258 GLY A C 1
ATOM 2121 O O . GLY A 1 258 ? 13.022 7.611 -20.877 1.00 67.06 258 GLY A O 1
ATOM 2122 N N . ILE A 1 259 ? 13.116 7.568 -18.619 1.00 72.06 259 ILE A N 1
ATOM 2123 C CA . ILE A 1 259 ? 11.861 6.823 -18.431 1.00 72.06 259 ILE A CA 1
ATOM 2124 C C . ILE A 1 259 ? 10.641 7.537 -19.052 1.00 72.06 259 ILE A C 1
ATOM 2126 O O . ILE A 1 259 ? 9.678 6.887 -19.443 1.00 72.06 259 ILE A O 1
ATOM 2130 N N . SER A 1 260 ? 10.718 8.855 -19.270 1.00 72.31 260 SER A N 1
ATOM 2131 C CA . SER A 1 260 ? 9.715 9.638 -20.009 1.00 72.31 260 SER A CA 1
ATOM 2132 C C . SER A 1 260 ? 9.494 9.165 -21.455 1.00 72.31 260 SER A C 1
ATOM 2134 O O . SER A 1 260 ? 8.456 9.430 -22.056 1.00 72.31 260 SER A O 1
ATOM 2136 N N . LYS A 1 261 ? 10.433 8.404 -22.037 1.00 82.88 261 LYS A N 1
ATOM 2137 C CA . LYS A 1 261 ? 10.267 7.779 -23.363 1.00 82.88 261 LYS A CA 1
ATOM 2138 C C . LYS A 1 261 ? 9.253 6.629 -23.362 1.00 82.88 261 LYS A C 1
ATOM 2140 O O . LYS A 1 261 ? 8.849 6.190 -24.441 1.00 82.88 261 LYS A O 1
ATOM 2145 N N . PHE A 1 262 ? 8.875 6.128 -22.189 1.00 87.88 262 PHE A N 1
ATOM 2146 C CA . PHE A 1 262 ? 8.020 4.963 -21.993 1.00 87.88 262 PHE A CA 1
ATOM 2147 C C . PHE A 1 262 ? 6.602 5.426 -21.632 1.00 87.88 262 PHE A C 1
ATOM 2149 O O . PHE A 1 262 ? 6.152 5.339 -20.493 1.00 87.88 262 PHE A O 1
ATOM 2156 N N . SER A 1 263 ? 5.880 5.939 -22.628 1.00 86.12 263 SER A N 1
ATOM 2157 C CA . SER A 1 263 ? 4.574 6.592 -22.443 1.00 86.12 263 SER A CA 1
ATOM 2158 C C . SER A 1 263 ? 3.428 5.665 -22.019 1.00 86.12 263 SER A C 1
ATOM 2160 O O . SER A 1 263 ? 2.342 6.151 -21.717 1.00 86.12 263 SER A O 1
ATOM 2162 N N . LYS A 1 264 ? 3.644 4.345 -22.022 1.00 92.12 264 LYS A N 1
ATOM 2163 C CA . LYS A 1 264 ? 2.645 3.325 -21.672 1.00 92.12 264 LYS A CA 1
ATOM 2164 C C . LYS A 1 264 ? 2.841 2.719 -20.285 1.00 92.12 264 LYS A C 1
ATOM 2166 O O . LYS A 1 264 ? 2.136 1.773 -19.955 1.00 92.12 264 LYS A O 1
ATOM 2171 N N . ILE A 1 265 ? 3.767 3.243 -19.478 1.00 93.19 265 ILE A N 1
ATOM 2172 C CA . ILE A 1 265 ? 3.942 2.771 -18.102 1.00 93.19 265 ILE A CA 1
ATOM 2173 C C . ILE A 1 265 ? 2.673 3.061 -17.299 1.00 93.19 265 ILE A C 1
ATOM 2175 O O . ILE A 1 265 ? 2.283 4.208 -17.106 1.00 93.19 265 ILE A O 1
ATOM 2179 N N . GLU A 1 266 ? 2.089 1.983 -16.802 1.00 95.25 266 GLU A N 1
ATOM 2180 C CA . GLU A 1 266 ? 0.870 1.919 -16.005 1.00 95.25 266 GLU A CA 1
ATOM 2181 C C . GLU A 1 266 ? 1.184 1.605 -14.537 1.00 95.25 266 GLU A C 1
ATOM 2183 O O . GLU A 1 266 ? 0.585 2.164 -13.614 1.00 95.25 266 GLU A O 1
ATOM 2188 N N . ILE A 1 267 ? 2.154 0.708 -14.325 1.00 95.94 267 ILE A N 1
ATOM 2189 C CA . ILE A 1 267 ? 2.560 0.210 -13.013 1.00 95.94 267 ILE A CA 1
ATOM 2190 C C . ILE A 1 267 ? 4.065 0.388 -12.858 1.00 95.94 267 ILE A C 1
ATOM 2192 O O . ILE A 1 267 ? 4.855 -0.230 -13.576 1.00 95.94 267 ILE A O 1
ATOM 2196 N N . LEU A 1 268 ? 4.460 1.164 -11.855 1.00 94.94 268 LEU A N 1
ATOM 2197 C CA . LEU A 1 268 ? 5.855 1.362 -11.500 1.00 94.94 268 LEU A CA 1
ATOM 2198 C C . LEU A 1 268 ? 6.090 0.950 -10.048 1.00 94.94 268 LEU A C 1
ATOM 2200 O O . LEU A 1 268 ? 5.482 1.488 -9.125 1.00 94.94 268 LEU A O 1
ATOM 2204 N N . ARG A 1 269 ? 6.996 -0.005 -9.843 1.00 95.19 269 ARG A N 1
ATOM 2205 C CA . ARG A 1 269 ? 7.437 -0.446 -8.522 1.00 95.19 269 ARG A CA 1
ATOM 2206 C C . ARG A 1 269 ? 8.939 -0.299 -8.414 1.00 95.19 269 ARG A C 1
ATOM 2208 O O . ARG A 1 269 ? 9.681 -0.869 -9.211 1.00 95.19 269 ARG A O 1
ATOM 2215 N N . VAL A 1 270 ? 9.377 0.464 -7.431 1.00 93.50 270 VAL A N 1
ATOM 2216 C CA . VAL A 1 270 ? 10.774 0.830 -7.273 1.00 93.50 270 VAL A CA 1
ATOM 2217 C C . VAL A 1 270 ? 11.162 0.609 -5.821 1.00 93.50 270 VAL A C 1
ATOM 2219 O O . VAL A 1 270 ? 10.637 1.262 -4.924 1.00 93.50 270 VAL A O 1
ATOM 2222 N N . TYR A 1 271 ? 12.065 -0.334 -5.599 1.00 93.00 271 TYR A N 1
ATOM 2223 C CA . TYR A 1 271 ? 12.576 -0.705 -4.289 1.00 93.00 271 TYR A CA 1
ATOM 2224 C C . TYR A 1 271 ? 14.062 -0.406 -4.187 1.00 93.00 271 TYR A C 1
ATOM 2226 O O . TYR A 1 271 ? 14.760 -0.225 -5.191 1.00 93.00 271 TYR A O 1
ATOM 2234 N N . ASP A 1 272 ? 14.537 -0.390 -2.949 1.00 90.94 272 ASP A N 1
ATOM 2235 C CA . ASP A 1 272 ? 15.940 -0.216 -2.614 1.00 90.94 272 ASP A CA 1
ATOM 2236 C C . ASP A 1 272 ? 16.515 1.155 -3.026 1.00 90.94 272 ASP A C 1
ATOM 2238 O O . ASP A 1 272 ? 17.701 1.288 -3.338 1.00 90.94 272 ASP A O 1
ATOM 2242 N N . ILE A 1 273 ? 15.681 2.198 -3.068 1.00 91.00 273 ILE A N 1
ATOM 2243 C CA . ILE A 1 273 ? 16.090 3.530 -3.530 1.00 91.00 273 ILE A CA 1
ATOM 2244 C C . ILE A 1 273 ? 16.822 4.274 -2.414 1.00 91.00 273 ILE A C 1
ATOM 2246 O O . ILE A 1 273 ? 16.347 4.327 -1.285 1.00 91.00 273 ILE A O 1
ATOM 2250 N N . LYS A 1 274 ? 17.939 4.930 -2.739 1.00 90.44 274 LYS A N 1
ATOM 2251 C CA . LYS A 1 274 ? 18.554 5.921 -1.841 1.00 90.44 274 LYS A CA 1
ATOM 2252 C C . LYS A 1 274 ? 17.834 7.265 -1.929 1.00 90.44 274 LYS A C 1
ATOM 2254 O O . LYS A 1 274 ? 17.561 7.743 -3.034 1.00 90.44 274 LYS A O 1
ATOM 2259 N N . SER A 1 275 ? 17.616 7.915 -0.794 1.00 89.62 275 SER A N 1
ATOM 2260 C CA . SER A 1 275 ? 16.841 9.148 -0.636 1.00 89.62 275 SER A CA 1
ATOM 2261 C C . SER A 1 275 ? 17.354 10.288 -1.517 1.00 89.62 275 SER A C 1
ATOM 2263 O O . SER A 1 275 ? 16.558 11.038 -2.081 1.00 89.62 275 SER A O 1
ATOM 2265 N N . ILE A 1 276 ? 18.668 10.346 -1.762 1.00 88.00 276 ILE A N 1
ATOM 2266 C CA . ILE A 1 276 ? 19.309 11.315 -2.667 1.00 88.00 276 ILE A CA 1
ATOM 2267 C C . ILE A 1 276 ? 18.747 11.308 -4.099 1.00 88.00 276 ILE A C 1
ATOM 2269 O O . ILE A 1 276 ? 18.820 12.322 -4.789 1.00 88.00 276 ILE A O 1
ATOM 2273 N N . TYR A 1 277 ? 18.183 10.188 -4.564 1.00 87.69 277 TYR A N 1
ATOM 2274 C CA . TYR A 1 277 ? 17.639 10.063 -5.919 1.00 87.69 277 TYR A CA 1
ATOM 2275 C C . TYR A 1 277 ? 16.133 10.316 -5.990 1.00 87.69 277 TYR A C 1
ATOM 2277 O O . TYR A 1 277 ? 15.605 10.489 -7.087 1.00 87.69 277 TYR A O 1
ATOM 2285 N N . ILE A 1 278 ? 15.438 10.372 -4.851 1.00 88.06 278 ILE A N 1
ATOM 2286 C CA . ILE A 1 278 ? 13.974 10.453 -4.803 1.00 88.06 278 ILE A CA 1
ATOM 2287 C C . ILE A 1 278 ? 13.455 11.688 -5.521 1.00 88.06 278 ILE A C 1
ATOM 2289 O O . ILE A 1 278 ? 12.537 11.576 -6.326 1.00 88.06 278 ILE A O 1
ATOM 2293 N N . LYS A 1 279 ? 14.072 12.854 -5.301 1.00 85.94 279 LYS A N 1
ATOM 2294 C CA . LYS A 1 279 ? 13.634 14.091 -5.956 1.00 85.94 279 LYS A CA 1
ATOM 2295 C C . LYS A 1 279 ? 13.611 13.944 -7.480 1.00 85.94 279 LYS A C 1
ATOM 2297 O O . LYS A 1 279 ? 12.585 14.259 -8.080 1.00 85.94 279 LYS A O 1
ATOM 2302 N N . ASN A 1 280 ? 14.698 13.418 -8.051 1.00 84.94 280 ASN A N 1
ATOM 2303 C CA . ASN A 1 280 ? 14.834 13.196 -9.488 1.00 84.94 280 ASN A CA 1
ATOM 2304 C C . ASN A 1 280 ? 13.806 12.176 -9.977 1.00 84.94 280 ASN A C 1
ATOM 2306 O O . ASN A 1 280 ? 13.117 12.437 -10.952 1.00 84.94 280 ASN A O 1
ATOM 2310 N N . ILE A 1 281 ? 13.667 11.044 -9.279 1.00 88.12 281 ILE A N 1
ATOM 2311 C CA . ILE A 1 281 ? 12.691 10.003 -9.628 1.00 88.12 281 ILE A CA 1
ATOM 2312 C C . ILE A 1 281 ? 11.287 10.602 -9.695 1.00 88.12 281 ILE A C 1
ATOM 2314 O O . ILE A 1 281 ? 10.613 10.429 -10.703 1.00 88.12 281 ILE A O 1
ATOM 2318 N N . LEU A 1 282 ? 10.881 11.352 -8.668 1.00 88.38 282 LEU A N 1
ATOM 2319 C CA . LEU A 1 282 ? 9.569 11.992 -8.608 1.00 88.38 282 LEU A CA 1
ATOM 2320 C C . LEU A 1 282 ? 9.362 13.039 -9.712 1.00 88.38 282 LEU A C 1
ATOM 2322 O O . LEU A 1 282 ? 8.249 13.149 -10.210 1.00 88.38 282 LEU A O 1
ATOM 2326 N N . ASP A 1 283 ? 10.401 13.788 -10.108 1.00 86.06 283 ASP A N 1
ATOM 2327 C CA . ASP A 1 283 ? 10.320 14.691 -11.269 1.00 86.06 283 ASP A CA 1
ATOM 2328 C C . ASP A 1 283 ? 9.979 13.917 -12.549 1.00 86.06 283 ASP A C 1
ATOM 2330 O O . ASP A 1 283 ? 9.100 14.334 -13.297 1.00 86.06 283 ASP A O 1
ATOM 2334 N N . PHE A 1 284 ? 10.589 12.747 -12.762 1.00 85.81 284 PHE A N 1
ATOM 2335 C CA . PHE A 1 284 ? 10.283 11.909 -13.926 1.00 85.81 284 PHE A CA 1
ATOM 2336 C C . PHE A 1 284 ? 8.893 11.273 -13.891 1.00 85.81 284 PHE A C 1
ATOM 2338 O O . PHE A 1 284 ? 8.345 10.975 -14.950 1.00 85.81 284 PHE A O 1
ATOM 2345 N N . LEU A 1 285 ? 8.312 11.039 -12.710 1.00 88.50 285 LEU A N 1
ATOM 2346 C CA . LEU A 1 285 ? 6.965 10.461 -12.622 1.00 88.50 285 LEU A CA 1
ATOM 2347 C C . LEU A 1 285 ? 5.902 11.391 -13.206 1.00 88.50 285 LEU A C 1
ATOM 2349 O O . LEU A 1 285 ? 4.905 10.904 -13.734 1.00 88.50 285 LEU A O 1
ATOM 2353 N N . MET A 1 286 ? 6.130 12.706 -13.155 1.00 86.50 286 MET A N 1
ATOM 2354 C CA . MET A 1 286 ? 5.214 13.701 -13.717 1.00 86.50 286 MET A CA 1
ATOM 2355 C C . MET A 1 286 ? 5.071 13.577 -15.242 1.00 86.50 286 MET A C 1
ATOM 2357 O O . MET A 1 286 ? 4.046 13.974 -15.791 1.00 86.50 286 MET A O 1
ATOM 2361 N N . ASP A 1 287 ? 6.056 12.975 -15.914 1.00 85.25 287 ASP A N 1
ATOM 2362 C CA . ASP A 1 287 ? 6.054 12.752 -17.362 1.00 85.25 287 ASP A CA 1
ATOM 2363 C C . ASP A 1 287 ? 5.335 11.452 -17.778 1.00 85.25 287 ASP A C 1
ATOM 2365 O O . ASP A 1 287 ? 5.309 11.125 -18.967 1.00 85.25 287 ASP A O 1
ATOM 2369 N N . LEU A 1 288 ? 4.781 10.675 -16.835 1.00 89.06 288 LEU A N 1
ATOM 2370 C CA . LEU A 1 288 ? 4.148 9.377 -17.106 1.00 89.06 288 LEU A CA 1
ATOM 2371 C C . LEU A 1 288 ? 2.611 9.499 -17.139 1.00 89.06 288 LEU A C 1
ATOM 2373 O O . LEU A 1 288 ? 1.964 9.446 -16.092 1.00 89.06 288 LEU A O 1
ATOM 2377 N N . PRO A 1 289 ? 1.986 9.614 -18.328 1.00 88.31 289 PRO A N 1
ATOM 2378 C CA . PRO A 1 289 ? 0.574 9.978 -18.446 1.00 88.31 289 PRO A CA 1
ATOM 2379 C C . PRO A 1 289 ? -0.408 8.841 -18.142 1.00 88.31 289 PRO A C 1
ATOM 2381 O O . PRO A 1 289 ? -1.597 9.113 -18.003 1.00 88.31 289 PRO A O 1
ATOM 2384 N N . GLU A 1 290 ? 0.040 7.583 -18.101 1.00 92.44 290 GLU A N 1
ATOM 2385 C CA . GLU A 1 290 ? -0.803 6.397 -17.858 1.00 92.44 290 GLU A CA 1
ATOM 2386 C C . GLU A 1 290 ? -0.548 5.748 -16.488 1.00 92.44 290 GLU A C 1
ATOM 2388 O O . GLU A 1 290 ? -1.154 4.727 -16.165 1.00 92.44 290 GLU A O 1
ATOM 2393 N N . LEU A 1 291 ? 0.320 6.340 -15.659 1.00 94.88 291 LEU A N 1
ATOM 2394 C CA . LEU A 1 291 ? 0.704 5.763 -14.376 1.00 94.88 291 LEU A CA 1
ATOM 2395 C C . LEU A 1 291 ? -0.473 5.799 -13.391 1.00 94.88 291 LEU A C 1
ATOM 2397 O O . LEU A 1 291 ? -0.818 6.857 -12.861 1.00 94.88 291 LEU A O 1
ATOM 2401 N N . TYR A 1 292 ? -1.053 4.631 -13.108 1.00 96.12 292 TYR A N 1
ATOM 2402 C CA . TYR A 1 292 ? -2.151 4.491 -12.148 1.00 96.12 292 TYR A CA 1
ATOM 2403 C C . TYR A 1 292 ? -1.743 3.778 -10.850 1.00 96.12 292 TYR A C 1
ATOM 2405 O O . TYR A 1 292 ? -2.438 3.903 -9.839 1.00 96.12 292 TYR A O 1
ATOM 2413 N N . SER A 1 293 ? -0.613 3.059 -10.845 1.00 97.56 293 SER A N 1
ATOM 2414 C CA . SER A 1 293 ? -0.101 2.340 -9.672 1.00 97.56 293 SER A CA 1
ATOM 2415 C C . SER A 1 293 ? 1.378 2.625 -9.432 1.00 97.56 293 SER A C 1
ATOM 2417 O O . SER A 1 293 ? 2.226 2.283 -10.258 1.00 97.56 293 SER A O 1
ATOM 2419 N N . LEU A 1 294 ? 1.696 3.138 -8.245 1.00 96.88 294 LEU A N 1
ATOM 2420 C CA . LEU A 1 294 ? 3.058 3.458 -7.825 1.00 96.88 294 LEU A CA 1
ATOM 2421 C C . LEU A 1 294 ? 3.414 2.764 -6.506 1.00 96.88 294 LEU A C 1
ATOM 2423 O O . LEU A 1 294 ? 2.682 2.871 -5.525 1.00 96.88 294 LEU A O 1
ATOM 2427 N N . THR A 1 295 ? 4.568 2.101 -6.463 1.00 96.81 295 THR A N 1
ATOM 2428 C CA . THR A 1 295 ? 5.177 1.609 -5.220 1.00 96.81 295 THR A CA 1
ATOM 2429 C C . THR A 1 295 ? 6.605 2.117 -5.110 1.00 96.81 295 THR A C 1
ATOM 2431 O O . THR A 1 295 ? 7.395 1.901 -6.028 1.00 96.81 295 THR A O 1
ATOM 2434 N N . ILE A 1 296 ? 6.940 2.770 -3.999 1.00 94.75 296 ILE A N 1
ATOM 2435 C CA . ILE A 1 296 ? 8.281 3.292 -3.724 1.00 94.75 296 ILE A CA 1
ATOM 2436 C C . ILE A 1 296 ? 8.753 2.796 -2.358 1.00 94.75 296 ILE A C 1
ATOM 2438 O O . ILE A 1 296 ? 8.054 2.975 -1.366 1.00 94.75 296 ILE A O 1
ATOM 2442 N N . ASN A 1 297 ? 9.957 2.234 -2.303 1.00 94.69 297 ASN A N 1
ATOM 2443 C CA . ASN A 1 297 ? 10.652 1.892 -1.066 1.00 94.69 297 ASN A CA 1
ATOM 2444 C C . ASN A 1 297 ? 12.037 2.557 -1.031 1.00 94.69 297 ASN A C 1
ATOM 2446 O O . ASN A 1 297 ? 12.817 2.462 -1.986 1.00 94.69 297 ASN A O 1
ATOM 2450 N N . VAL A 1 298 ? 12.312 3.244 0.078 1.00 93.00 298 VAL A N 1
ATOM 2451 C CA . VAL A 1 298 ? 13.537 4.010 0.328 1.00 93.00 298 VAL A CA 1
ATOM 2452 C C . VAL A 1 298 ? 14.305 3.390 1.492 1.00 93.00 298 VAL A C 1
ATOM 2454 O O . VAL A 1 298 ? 13.736 3.147 2.556 1.00 93.00 298 VAL A O 1
ATOM 2457 N N . ILE A 1 299 ? 15.598 3.123 1.296 1.00 91.88 299 ILE A N 1
ATOM 2458 C CA . ILE A 1 299 ? 16.409 2.326 2.242 1.00 91.88 299 ILE A CA 1
ATOM 2459 C C . ILE A 1 299 ? 17.013 3.140 3.382 1.00 91.88 299 ILE A C 1
ATOM 2461 O O . ILE A 1 299 ? 17.302 2.602 4.453 1.00 91.88 299 ILE A O 1
ATOM 2465 N N . ASP A 1 300 ? 17.239 4.424 3.144 1.00 90.50 300 ASP A N 1
ATOM 2466 C CA . ASP A 1 300 ? 17.825 5.385 4.064 1.00 90.50 300 ASP A CA 1
ATOM 2467 C C . ASP A 1 300 ? 16.807 6.465 4.451 1.00 90.50 300 ASP A C 1
ATOM 2469 O O . ASP A 1 300 ? 15.655 6.477 4.012 1.00 90.50 300 ASP A O 1
ATOM 2473 N N . ASN A 1 301 ? 17.221 7.352 5.353 1.00 88.56 301 ASN A N 1
ATOM 2474 C CA . ASN A 1 301 ? 16.331 8.375 5.875 1.00 88.56 301 ASN A CA 1
ATOM 2475 C C . ASN A 1 301 ? 16.075 9.468 4.829 1.00 88.56 301 ASN A C 1
ATOM 2477 O O . ASN A 1 301 ? 16.992 9.904 4.126 1.00 88.56 301 ASN A O 1
ATOM 2481 N N . ILE A 1 302 ? 14.832 9.939 4.774 1.00 84.62 302 ILE A N 1
ATOM 2482 C CA . ILE A 1 302 ? 14.421 11.080 3.956 1.00 84.62 302 ILE A CA 1
ATOM 2483 C C . ILE A 1 302 ? 14.455 12.353 4.808 1.00 84.62 302 ILE A C 1
ATOM 2485 O O . ILE A 1 302 ? 13.872 12.394 5.893 1.00 84.62 302 ILE A O 1
ATOM 2489 N N . ASP A 1 303 ? 15.116 13.392 4.291 1.00 77.75 303 ASP A N 1
ATOM 2490 C CA . ASP A 1 303 ? 15.185 14.714 4.925 1.00 77.75 303 ASP A CA 1
ATOM 2491 C C . ASP A 1 303 ? 13.882 15.516 4.772 1.00 77.75 303 ASP A C 1
ATOM 2493 O O . ASP A 1 303 ? 13.392 16.080 5.749 1.00 77.75 303 ASP A O 1
ATOM 2497 N N . ASP A 1 304 ? 13.324 15.575 3.556 1.00 78.44 304 ASP A N 1
ATOM 2498 C CA . ASP A 1 304 ? 12.104 16.329 3.241 1.00 78.44 304 ASP A CA 1
ATOM 2499 C C . ASP A 1 304 ? 11.009 15.413 2.685 1.00 78.44 304 ASP A C 1
ATOM 2501 O O . ASP A 1 304 ? 10.970 15.066 1.501 1.00 78.44 304 ASP A O 1
ATOM 2505 N N . VAL A 1 305 ? 10.106 15.022 3.579 1.00 80.75 305 VAL A N 1
ATOM 2506 C CA . VAL A 1 305 ? 8.967 14.153 3.279 1.00 80.75 305 VAL A CA 1
ATOM 2507 C C . VAL A 1 305 ? 7.840 14.925 2.564 1.00 80.75 305 VAL A C 1
ATOM 2509 O O . VAL A 1 305 ? 7.041 14.318 1.855 1.00 80.75 305 VAL A O 1
ATOM 2512 N N . ASN A 1 306 ? 7.783 16.260 2.656 1.00 79.94 306 ASN A N 1
ATOM 2513 C CA . ASN A 1 306 ? 6.718 17.044 2.015 1.00 79.94 306 ASN A CA 1
ATOM 2514 C C . ASN A 1 306 ? 6.792 16.952 0.490 1.00 79.94 306 ASN A C 1
ATOM 2516 O O . ASN A 1 306 ? 5.776 16.738 -0.171 1.00 79.94 306 ASN A O 1
ATOM 2520 N N . ILE A 1 307 ? 8.003 17.071 -0.072 1.00 76.88 307 ILE A N 1
ATOM 2521 C CA . ILE A 1 307 ? 8.241 16.970 -1.524 1.00 76.88 307 ILE A CA 1
ATOM 2522 C C . ILE A 1 307 ? 7.667 15.666 -2.080 1.00 76.88 307 ILE A C 1
ATOM 2524 O O . ILE A 1 307 ? 7.151 15.632 -3.199 1.00 76.88 307 ILE A O 1
ATOM 2528 N N . PHE A 1 308 ? 7.758 14.600 -1.289 1.00 79.31 308 PHE A N 1
ATOM 2529 C CA . PHE A 1 308 ? 7.295 13.279 -1.658 1.00 79.31 308 PHE A CA 1
ATOM 2530 C C . PHE A 1 308 ? 5.778 13.253 -1.867 1.00 79.31 308 PHE A C 1
ATOM 2532 O O . PHE A 1 308 ? 5.311 12.894 -2.947 1.00 79.31 308 PHE A O 1
ATOM 2539 N N . TYR A 1 309 ? 5.014 13.728 -0.883 1.00 84.44 309 TYR A N 1
ATOM 2540 C CA . TYR A 1 309 ? 3.556 13.768 -0.966 1.00 84.44 309 TYR A CA 1
ATOM 2541 C C . TYR A 1 309 ? 3.047 14.763 -2.010 1.00 84.44 309 TYR A C 1
ATOM 2543 O O . TYR A 1 309 ? 2.173 14.409 -2.796 1.00 84.44 309 TYR A O 1
ATOM 2551 N N . ILE A 1 310 ? 3.633 15.964 -2.093 1.00 82.19 310 ILE A N 1
ATOM 2552 C CA . ILE A 1 310 ? 3.219 16.996 -3.062 1.00 82.19 310 ILE A CA 1
ATOM 2553 C C . ILE A 1 310 ? 3.295 16.464 -4.494 1.00 82.19 310 ILE A C 1
ATOM 2555 O O . ILE A 1 310 ? 2.341 16.595 -5.262 1.00 82.19 310 ILE A O 1
ATOM 2559 N N . LYS A 1 311 ? 4.420 15.841 -4.861 1.00 86.38 311 LYS A N 1
ATOM 2560 C CA . LYS A 1 311 ? 4.608 15.334 -6.224 1.00 86.38 311 LYS A CA 1
ATOM 2561 C C . LYS A 1 311 ? 3.733 14.121 -6.513 1.00 86.38 311 LYS A C 1
ATOM 2563 O O . LYS A 1 311 ? 3.139 14.057 -7.581 1.00 86.38 311 LYS A O 1
ATOM 2568 N N . ILE A 1 312 ? 3.618 13.186 -5.567 1.00 88.94 312 ILE A N 1
ATOM 2569 C CA . ILE A 1 312 ? 2.781 11.992 -5.743 1.00 88.94 312 ILE A CA 1
ATOM 2570 C C . ILE A 1 312 ? 1.309 12.375 -5.900 1.00 88.94 312 ILE A C 1
ATOM 2572 O O . ILE A 1 312 ? 0.633 11.856 -6.785 1.00 88.94 312 ILE A O 1
ATOM 2576 N N . PHE A 1 313 ? 0.810 13.301 -5.081 1.00 87.19 313 PHE A N 1
ATOM 2577 C CA . PHE A 1 313 ? -0.589 13.726 -5.137 1.00 87.19 313 PHE A CA 1
ATOM 2578 C C . PHE A 1 313 ? -0.912 14.547 -6.390 1.00 87.19 313 PHE A C 1
ATOM 2580 O O . PHE A 1 313 ? -2.067 14.564 -6.809 1.00 87.19 313 PHE A O 1
ATOM 2587 N N . GLY A 1 314 ? 0.099 15.144 -7.032 1.00 86.62 314 GLY A N 1
ATOM 2588 C CA . GLY A 1 314 ? -0.020 15.804 -8.335 1.00 86.62 314 GLY A CA 1
ATOM 2589 C C . GLY A 1 314 ? -0.160 14.861 -9.539 1.00 86.62 314 GLY A C 1
ATOM 2590 O O . GLY A 1 314 ? -0.409 15.337 -10.647 1.00 86.62 314 GLY A O 1
ATOM 2591 N N . LEU A 1 315 ? -0.018 13.541 -9.366 1.00 89.25 315 LEU A N 1
ATOM 2592 C CA . LEU A 1 315 ? -0.137 12.573 -10.461 1.00 89.25 315 LEU A CA 1
ATOM 2593 C C . LEU A 1 315 ? -1.613 12.329 -10.827 1.00 89.25 315 LEU A C 1
ATOM 2595 O O . LEU A 1 315 ? -2.386 11.752 -10.064 1.00 89.25 315 LEU A O 1
ATOM 2599 N N . SER A 1 316 ? -1.999 12.746 -12.035 1.00 88.19 316 SER A N 1
ATOM 2600 C CA . SER A 1 316 ? -3.401 12.916 -12.454 1.00 88.19 316 SER A CA 1
ATOM 2601 C C . SER A 1 316 ? -4.197 11.635 -12.719 1.00 88.19 316 SER A C 1
ATOM 2603 O O . SER A 1 316 ? -5.423 11.700 -12.805 1.00 88.19 316 SER A O 1
ATOM 2605 N N . LYS A 1 317 ? -3.541 10.476 -12.850 1.00 92.75 317 LYS A N 1
ATOM 2606 C CA . LYS A 1 317 ? -4.200 9.166 -13.017 1.00 92.75 317 LYS A CA 1
ATOM 2607 C C . LYS A 1 317 ? -3.894 8.176 -11.895 1.00 92.75 317 LYS A C 1
ATOM 2609 O O . LYS A 1 317 ? -4.343 7.034 -11.955 1.00 92.75 317 LYS A O 1
ATOM 2614 N N . LEU A 1 318 ? -3.152 8.595 -10.870 1.00 95.50 318 LEU A N 1
ATOM 2615 C CA . LEU A 1 318 ? -2.676 7.692 -9.832 1.00 95.50 318 LEU A CA 1
ATOM 2616 C C . LEU A 1 318 ? -3.819 7.256 -8.908 1.00 95.50 318 LEU A C 1
ATOM 2618 O O . LEU A 1 318 ? -4.275 8.024 -8.070 1.00 95.50 318 LEU A O 1
ATOM 2622 N N . THR A 1 319 ? -4.267 6.007 -9.028 1.00 97.00 319 THR A N 1
ATOM 2623 C CA . THR A 1 319 ? -5.338 5.447 -8.188 1.00 97.00 319 THR A CA 1
ATOM 2624 C C . THR A 1 319 ? -4.804 4.659 -6.995 1.00 97.00 319 THR A C 1
ATOM 2626 O O . THR A 1 319 ? -5.484 4.573 -5.972 1.00 97.00 319 THR A O 1
ATOM 2629 N N . PHE A 1 320 ? -3.602 4.089 -7.114 1.00 97.88 320 PHE A N 1
ATOM 2630 C CA . PHE A 1 320 ? -2.935 3.315 -6.068 1.00 97.88 320 PHE A CA 1
ATOM 2631 C C . PHE A 1 320 ? -1.535 3.864 -5.791 1.00 97.88 320 PHE A C 1
ATOM 2633 O O . PHE A 1 320 ? -0.720 4.005 -6.708 1.00 97.88 320 PHE A O 1
ATOM 2640 N N . CYS A 1 321 ? -1.227 4.095 -4.516 1.00 97.19 321 CYS A N 1
ATOM 2641 C CA . CYS A 1 321 ? 0.113 4.451 -4.075 1.00 97.19 321 CYS A CA 1
ATOM 2642 C C . CYS A 1 321 ? 0.509 3.687 -2.809 1.00 97.19 321 CYS A C 1
ATOM 2644 O O . CYS A 1 321 ? -0.241 3.648 -1.834 1.00 97.19 321 CYS A O 1
ATOM 2646 N N . GLN A 1 322 ? 1.711 3.115 -2.818 1.00 97.25 322 GLN A N 1
ATOM 2647 C CA . GLN A 1 322 ? 2.355 2.549 -1.640 1.00 97.25 322 GLN A CA 1
ATOM 2648 C C . GLN A 1 322 ? 3.749 3.137 -1.475 1.00 97.25 322 GLN A C 1
ATOM 2650 O O . GLN A 1 322 ? 4.540 3.162 -2.418 1.00 97.25 322 GLN A O 1
ATOM 2655 N N . VAL A 1 323 ? 4.055 3.581 -0.263 1.00 94.62 323 VAL A N 1
ATOM 2656 C CA . VAL A 1 323 ? 5.291 4.296 0.029 1.00 94.62 323 VAL A CA 1
ATOM 2657 C C . VAL A 1 323 ? 5.898 3.772 1.316 1.00 94.62 323 VAL A C 1
ATOM 2659 O O . VAL A 1 323 ? 5.202 3.618 2.311 1.00 94.62 323 VAL A O 1
ATOM 2662 N N . GLU A 1 324 ? 7.189 3.475 1.293 1.00 94.31 324 GLU A N 1
ATOM 2663 C CA . GLU A 1 324 ? 7.941 2.989 2.446 1.00 94.31 324 GLU A CA 1
ATOM 2664 C C . GLU A 1 324 ? 9.218 3.805 2.588 1.00 94.31 324 GLU A C 1
ATOM 2666 O O . GLU A 1 324 ? 10.023 3.888 1.657 1.00 94.31 324 GLU A O 1
ATOM 2671 N N . TYR A 1 325 ? 9.384 4.442 3.742 1.00 91.50 325 TYR A N 1
ATOM 2672 C CA . TYR A 1 325 ? 10.542 5.275 4.029 1.00 91.50 325 TYR A CA 1
ATOM 2673 C C . TYR A 1 325 ? 10.761 5.414 5.534 1.00 91.50 325 TYR A C 1
ATOM 2675 O O . TYR A 1 325 ? 9.862 5.198 6.346 1.00 91.50 325 TYR A O 1
ATOM 2683 N N . LYS A 1 326 ? 11.968 5.839 5.908 1.00 88.62 326 LYS A N 1
ATOM 2684 C CA . LYS A 1 326 ? 12.300 6.236 7.279 1.00 88.62 326 LYS A CA 1
ATOM 2685 C C . LYS A 1 326 ? 12.484 7.748 7.338 1.00 88.62 326 LYS A C 1
ATOM 2687 O O . LYS A 1 326 ? 13.075 8.339 6.436 1.00 88.62 326 LYS A O 1
ATOM 2692 N N . SER A 1 327 ? 11.966 8.383 8.384 1.00 78.75 327 SER A N 1
ATOM 2693 C CA . SER A 1 327 ? 12.183 9.810 8.646 1.00 78.75 327 SER A CA 1
ATOM 2694 C C . SER A 1 327 ? 13.175 9.993 9.795 1.00 78.75 327 SER A C 1
ATOM 2696 O O . SER A 1 327 ? 13.339 9.106 10.633 1.00 78.75 327 SER A O 1
ATOM 2698 N N . ILE A 1 328 ? 13.868 11.133 9.831 1.00 70.94 328 ILE A N 1
ATOM 2699 C CA . ILE A 1 328 ? 14.811 11.458 10.906 1.00 70.94 328 ILE A CA 1
ATOM 2700 C C . ILE A 1 328 ? 14.011 11.895 12.151 1.00 70.94 328 ILE A C 1
ATOM 2702 O O . ILE A 1 328 ? 13.374 12.949 12.094 1.00 70.94 328 ILE A O 1
ATOM 2706 N N . PRO A 1 329 ? 14.096 11.185 13.297 1.00 52.78 329 PRO A N 1
ATOM 2707 C CA . PRO A 1 329 ? 13.165 11.350 14.426 1.00 52.78 329 PRO A CA 1
ATOM 2708 C C . PRO A 1 329 ? 13.106 12.717 15.134 1.00 52.78 329 PRO A C 1
ATOM 2710 O O . PRO A 1 329 ? 12.275 12.887 16.012 1.00 52.78 329 PRO A O 1
ATOM 2713 N N . ASN A 1 330 ? 13.945 13.703 14.797 1.00 50.41 330 ASN A N 1
ATOM 2714 C CA . ASN A 1 330 ? 14.131 14.910 15.624 1.00 50.41 330 ASN A CA 1
ATOM 2715 C C . ASN A 1 330 ? 14.076 16.249 14.863 1.00 50.41 330 ASN A C 1
ATOM 2717 O O . ASN A 1 330 ? 14.350 17.291 15.455 1.00 50.41 330 ASN A O 1
ATOM 2721 N N . LYS A 1 331 ? 13.739 16.263 13.563 1.00 52.56 331 LYS A N 1
ATOM 2722 C CA . LYS A 1 331 ? 13.534 17.523 12.809 1.00 52.56 331 LYS A CA 1
ATOM 2723 C C . LYS A 1 331 ? 12.059 17.916 12.644 1.00 52.56 331 LYS A C 1
ATOM 2725 O O . LYS A 1 331 ? 11.781 19.059 12.301 1.00 52.56 331 LYS A O 1
ATOM 2730 N N . THR A 1 332 ? 11.117 17.013 12.906 1.00 46.50 332 THR A N 1
ATOM 2731 C CA . THR A 1 332 ? 9.703 17.142 12.508 1.00 46.50 332 THR A CA 1
ATOM 2732 C C . THR A 1 332 ? 8.779 17.555 13.660 1.00 46.50 332 THR A C 1
ATOM 2734 O O . THR A 1 332 ? 7.738 16.942 13.876 1.00 46.50 332 THR A O 1
ATOM 2737 N N . ASN A 1 333 ? 9.135 18.611 14.399 1.00 44.16 333 ASN A N 1
ATOM 2738 C CA . ASN A 1 333 ? 8.163 19.341 15.237 1.00 44.16 333 ASN A CA 1
ATOM 2739 C C . ASN A 1 333 ? 7.275 20.290 14.400 1.00 44.16 333 ASN A C 1
ATOM 2741 O O . ASN A 1 333 ? 6.530 21.110 14.932 1.00 44.16 333 ASN A O 1
ATOM 2745 N N . THR A 1 334 ? 7.366 20.202 13.075 1.00 45.97 334 THR A N 1
ATOM 2746 C CA . THR A 1 334 ? 6.620 20.989 12.099 1.00 45.97 334 THR A CA 1
ATOM 2747 C C . THR A 1 334 ? 5.742 20.046 11.280 1.00 45.97 334 THR A C 1
ATOM 2749 O O . THR A 1 334 ? 6.159 18.936 10.959 1.00 45.97 334 THR A O 1
ATOM 2752 N N . ASN A 1 335 ? 4.506 20.467 10.994 1.00 53.78 335 ASN A N 1
ATOM 2753 C CA . ASN A 1 335 ? 3.526 19.736 10.185 1.00 53.78 335 ASN A CA 1
ATOM 2754 C C . ASN A 1 335 ? 4.192 18.994 9.011 1.00 53.78 335 ASN A C 1
ATOM 2756 O O . ASN A 1 335 ? 4.890 19.617 8.212 1.00 53.78 335 ASN A O 1
ATOM 2760 N N . TYR A 1 336 ? 3.954 17.682 8.899 1.00 58.28 336 TYR A N 1
ATOM 2761 C CA . TYR A 1 336 ? 4.544 16.839 7.848 1.00 58.28 336 TYR A CA 1
ATOM 2762 C C . TYR A 1 336 ? 4.005 17.142 6.450 1.00 58.28 336 TYR A C 1
ATOM 2764 O O . TYR A 1 336 ? 4.540 16.619 5.477 1.00 58.28 336 TYR A O 1
ATOM 2772 N N . LEU A 1 337 ? 2.934 17.932 6.368 1.00 64.00 337 LEU A N 1
ATOM 2773 C CA . LEU A 1 337 ? 2.303 18.363 5.134 1.00 64.00 337 LEU A CA 1
ATOM 2774 C C . LEU A 1 337 ? 2.063 19.874 5.227 1.00 64.00 337 LEU A C 1
ATOM 2776 O O . LEU A 1 337 ? 1.239 20.335 6.014 1.00 64.00 337 LEU A O 1
ATOM 2780 N N . VAL A 1 338 ? 2.793 20.658 4.439 1.00 61.84 338 VAL A N 1
ATOM 2781 C CA . VAL A 1 338 ? 2.450 22.051 4.119 1.00 61.84 338 VAL A CA 1
ATOM 2782 C C . VAL A 1 338 ? 2.275 22.104 2.612 1.00 61.84 338 VAL A C 1
ATOM 2784 O O . VAL A 1 338 ? 3.251 22.107 1.867 1.00 61.84 338 VAL A O 1
ATOM 2787 N N . ILE A 1 339 ? 1.026 22.056 2.164 1.00 59.62 339 ILE A N 1
ATOM 2788 C CA . ILE A 1 339 ? 0.685 21.974 0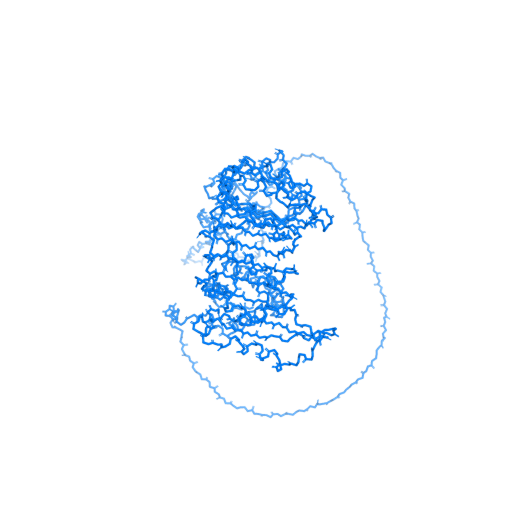.745 1.00 59.62 339 ILE A CA 1
ATOM 2789 C C . ILE A 1 339 ? -0.330 23.079 0.428 1.00 59.62 339 ILE A C 1
ATOM 2791 O O . ILE A 1 339 ? -1.152 23.430 1.280 1.00 59.62 339 ILE A O 1
ATOM 2795 N N . ASP A 1 340 ? -0.240 23.634 -0.779 1.00 56.00 340 ASP A N 1
ATOM 2796 C CA . ASP A 1 340 ? -1.142 24.660 -1.301 1.00 56.00 340 ASP A CA 1
ATOM 2797 C C . ASP A 1 340 ? -2.463 24.028 -1.799 1.00 56.00 340 ASP A C 1
ATOM 2799 O O . ASP A 1 340 ? -2.466 23.102 -2.615 1.00 56.00 340 ASP A O 1
ATOM 2803 N N . ALA A 1 341 ? -3.595 24.517 -1.288 1.00 53.62 341 ALA A N 1
ATOM 2804 C CA . ALA A 1 341 ? -4.872 23.795 -1.157 1.00 53.62 341 ALA A CA 1
ATOM 2805 C C . ALA A 1 341 ? -5.741 23.672 -2.430 1.00 53.62 341 ALA A C 1
ATOM 2807 O O . ALA A 1 341 ? -6.968 23.668 -2.343 1.00 53.62 341 ALA A O 1
ATOM 2808 N N . THR A 1 342 ? -5.144 23.602 -3.621 1.00 61.78 342 THR A N 1
ATOM 2809 C CA . THR A 1 342 ? -5.900 23.650 -4.896 1.00 61.78 342 THR A CA 1
ATOM 2810 C C . THR A 1 342 ? -5.833 22.379 -5.739 1.00 61.78 342 THR A C 1
ATOM 2812 O O . THR A 1 342 ? -6.517 22.288 -6.759 1.00 61.78 342 THR A O 1
ATOM 2815 N N . ILE A 1 343 ? -5.044 21.385 -5.328 1.00 74.00 343 ILE A N 1
ATOM 2816 C CA . ILE A 1 343 ? -4.857 20.138 -6.076 1.00 74.00 343 ILE A CA 1
ATOM 2817 C C . ILE A 1 343 ? -5.635 19.021 -5.382 1.00 74.00 343 ILE A C 1
ATOM 2819 O O . ILE A 1 343 ? -5.475 18.812 -4.186 1.00 74.00 343 ILE A O 1
ATOM 2823 N N . PHE A 1 344 ? -6.445 18.273 -6.130 1.00 85.56 344 PHE A N 1
ATOM 2824 C CA . PHE A 1 344 ? -7.077 17.049 -5.639 1.00 85.56 344 PHE A CA 1
ATOM 2825 C C . PHE A 1 344 ? -6.480 15.841 -6.343 1.00 85.56 344 PHE A C 1
ATOM 2827 O O . PHE A 1 344 ? -6.399 15.805 -7.572 1.00 85.56 344 PHE A O 1
ATOM 2834 N N . SER A 1 345 ? -6.087 14.842 -5.560 1.00 89.19 345 SER A N 1
ATOM 2835 C CA . SER A 1 345 ? -5.552 13.596 -6.088 1.00 89.19 345 SER A CA 1
ATOM 2836 C C . SER A 1 345 ? -6.682 12.605 -6.401 1.00 89.19 345 SER A C 1
ATOM 2838 O O . SER A 1 345 ? -7.619 12.473 -5.607 1.00 89.19 345 SER A O 1
ATOM 2840 N N . PRO A 1 346 ? -6.599 11.849 -7.512 1.00 93.31 346 PRO A N 1
ATOM 2841 C CA . PRO A 1 346 ? -7.554 10.786 -7.846 1.00 93.31 346 PRO A CA 1
ATOM 2842 C C . PRO A 1 346 ? -7.335 9.490 -7.043 1.00 93.31 346 PRO A C 1
ATOM 2844 O O . PRO A 1 346 ? -8.007 8.488 -7.304 1.00 93.31 346 PRO A O 1
ATOM 2847 N N . LEU A 1 347 ? -6.389 9.484 -6.099 1.00 95.00 347 LEU A N 1
ATOM 2848 C CA . LEU A 1 347 ? -6.020 8.323 -5.296 1.00 95.00 347 LEU A CA 1
ATOM 2849 C C . LEU A 1 347 ? -7.226 7.693 -4.595 1.00 95.00 347 LEU A C 1
ATOM 2851 O O . LEU A 1 347 ? -7.959 8.341 -3.850 1.00 95.00 347 LEU A O 1
ATOM 2855 N N . GLN A 1 348 ? -7.377 6.386 -4.795 1.00 97.19 348 GLN A N 1
ATOM 2856 C CA . GLN A 1 348 ? -8.398 5.560 -4.153 1.00 97.19 348 GLN A CA 1
ATOM 2857 C C . GLN A 1 348 ? -7.798 4.670 -3.063 1.00 97.19 348 GLN A C 1
ATOM 2859 O O . GLN A 1 348 ? -8.490 4.318 -2.108 1.00 97.19 348 GLN A O 1
ATOM 2864 N N . GLN A 1 349 ? -6.520 4.308 -3.187 1.00 98.00 349 GLN A N 1
ATOM 2865 C CA . GLN A 1 349 ? -5.809 3.500 -2.207 1.00 98.00 349 GLN A CA 1
ATOM 2866 C C . GLN A 1 349 ? -4.434 4.088 -1.904 1.00 98.00 349 GLN A C 1
ATOM 2868 O O . GLN A 1 349 ? -3.629 4.303 -2.812 1.00 98.00 349 GLN A O 1
ATOM 2873 N N . LEU A 1 350 ? -4.170 4.295 -0.615 1.00 97.31 350 LEU A N 1
ATOM 2874 C CA . LEU A 1 350 ? -2.903 4.808 -0.110 1.00 97.31 350 LEU A CA 1
ATOM 2875 C C . LEU A 1 350 ? -2.381 3.926 1.028 1.00 97.31 350 LEU A C 1
ATOM 2877 O O . LEU A 1 350 ? -3.096 3.661 1.994 1.00 97.31 350 LEU A O 1
ATOM 2881 N N . ILE A 1 351 ? -1.129 3.490 0.908 1.00 97.75 351 ILE A N 1
ATOM 2882 C CA . ILE A 1 351 ? -0.409 2.715 1.921 1.00 97.75 351 ILE A CA 1
ATOM 2883 C C . ILE A 1 351 ? 0.866 3.474 2.296 1.00 97.75 351 ILE A C 1
ATOM 2885 O O . ILE A 1 351 ? 1.745 3.659 1.455 1.00 97.75 351 ILE A O 1
ATOM 2889 N N . ILE A 1 352 ? 0.970 3.896 3.554 1.00 95.50 352 ILE A N 1
ATOM 2890 C CA . ILE A 1 352 ? 2.124 4.603 4.114 1.00 95.50 352 ILE A CA 1
ATOM 2891 C C . ILE A 1 352 ? 2.814 3.683 5.122 1.00 95.50 352 ILE A C 1
ATOM 2893 O O . ILE A 1 352 ? 2.374 3.536 6.261 1.00 95.50 352 ILE A O 1
ATOM 2897 N N . ASN A 1 353 ? 3.925 3.089 4.706 1.00 94.88 353 ASN A N 1
ATOM 2898 C CA . ASN A 1 353 ? 4.809 2.280 5.539 1.00 94.88 353 ASN A CA 1
ATOM 2899 C C . ASN A 1 353 ? 5.913 3.166 6.132 1.00 94.88 353 ASN A C 1
ATOM 2901 O O . ASN A 1 353 ? 7.093 3.031 5.802 1.00 94.88 353 ASN A O 1
ATOM 2905 N N . ALA A 1 354 ? 5.509 4.150 6.930 1.00 91.38 354 ALA A N 1
ATOM 2906 C CA . ALA A 1 354 ? 6.399 5.121 7.550 1.00 91.38 354 ALA A CA 1
ATOM 2907 C C . ALA A 1 354 ? 5.743 5.749 8.785 1.00 91.38 354 ALA A C 1
ATOM 2909 O O . ALA A 1 354 ? 4.544 5.581 9.017 1.00 91.38 354 ALA A O 1
ATOM 2910 N N . ASP A 1 355 ? 6.534 6.512 9.542 1.00 88.38 355 ASP A N 1
ATOM 2911 C CA . ASP A 1 355 ? 6.012 7.377 10.598 1.00 88.38 355 ASP A CA 1
ATOM 2912 C C . ASP A 1 355 ? 5.142 8.487 9.990 1.00 88.38 355 ASP A C 1
ATOM 2914 O O . ASP A 1 355 ? 5.586 9.235 9.109 1.00 88.38 355 ASP A O 1
ATOM 2918 N N . PHE A 1 356 ? 3.903 8.591 10.471 1.00 89.12 356 PHE A N 1
ATOM 2919 C CA . PHE A 1 356 ? 2.939 9.604 10.059 1.00 89.12 356 PHE A CA 1
ATOM 2920 C C . PHE A 1 356 ? 2.278 10.237 11.292 1.00 89.12 356 PHE A C 1
ATOM 2922 O O . PHE A 1 356 ? 1.725 9.515 12.123 1.00 89.12 356 PHE A O 1
ATOM 2929 N N . PRO A 1 357 ? 2.301 11.569 11.446 1.00 87.69 357 PRO A N 1
ATOM 2930 C CA . PRO A 1 357 ? 1.732 12.219 12.619 1.00 87.69 357 PRO A CA 1
ATOM 2931 C C . PRO A 1 357 ? 0.210 12.383 12.512 1.00 87.69 357 PRO A C 1
ATOM 2933 O O . PRO A 1 357 ? -0.360 12.676 11.459 1.00 87.69 357 PRO A O 1
ATOM 2936 N N . THR A 1 358 ? -0.456 12.305 13.654 1.00 89.00 358 THR A N 1
ATOM 2937 C CA . THR A 1 358 ? -1.909 12.513 13.773 1.00 89.00 358 THR A CA 1
ATOM 2938 C C . THR A 1 358 ? -2.383 13.910 13.344 1.00 89.00 358 THR A C 1
ATOM 2940 O O . THR A 1 358 ? -3.414 14.023 12.685 1.00 89.00 358 THR A O 1
ATOM 2943 N N . ASN A 1 359 ? -1.622 14.976 13.618 1.00 85.44 359 ASN A N 1
ATOM 2944 C CA . ASN A 1 359 ? -1.971 16.362 13.253 1.00 85.44 359 ASN A CA 1
ATOM 2945 C C . ASN A 1 359 ? -1.856 16.701 11.759 1.00 85.44 359 ASN A C 1
ATOM 2947 O O . ASN A 1 359 ? -2.036 17.860 11.400 1.00 85.44 359 ASN A O 1
ATOM 2951 N N . SER A 1 360 ? -1.458 15.749 10.913 1.00 86.56 360 SER A N 1
ATOM 2952 C CA . SER A 1 360 ? -1.374 15.955 9.461 1.00 86.56 360 SER A CA 1
ATOM 2953 C C . SER A 1 360 ? -2.456 15.181 8.705 1.00 86.56 360 SER A C 1
ATOM 2955 O O . SER A 1 360 ? -2.481 15.218 7.477 1.00 86.56 360 SER A O 1
ATOM 2957 N N . LEU A 1 361 ? -3.351 14.483 9.417 1.00 89.75 361 LEU A N 1
ATOM 2958 C CA . LEU A 1 361 ? -4.459 13.735 8.820 1.00 89.75 361 LEU A CA 1
ATOM 2959 C C . LEU A 1 361 ? -5.482 14.649 8.136 1.00 89.75 361 LEU A C 1
ATOM 2961 O O . LEU A 1 361 ? -5.927 14.331 7.039 1.00 89.75 361 LEU A O 1
ATOM 2965 N N . ASP A 1 362 ? -5.814 15.798 8.728 1.00 87.94 362 ASP A N 1
ATOM 2966 C CA . ASP A 1 362 ? -6.714 16.788 8.121 1.00 87.94 362 ASP A CA 1
ATOM 2967 C C . ASP A 1 362 ? -6.151 17.300 6.790 1.00 87.94 362 ASP A C 1
ATOM 2969 O O . ASP A 1 362 ? -6.841 17.333 5.771 1.00 87.94 362 ASP A O 1
ATOM 2973 N N . ILE A 1 363 ? -4.857 17.620 6.776 1.00 85.88 363 ILE A N 1
ATOM 2974 C CA . ILE A 1 363 ? -4.171 18.058 5.566 1.00 85.88 363 ILE A CA 1
ATOM 2975 C C . ILE A 1 363 ? -4.176 16.920 4.548 1.00 85.88 363 ILE A C 1
ATOM 2977 O O . ILE A 1 363 ? -4.611 17.140 3.425 1.00 85.88 363 ILE A O 1
ATOM 2981 N N . LEU A 1 364 ? -3.790 15.700 4.929 1.00 89.75 364 LEU A N 1
ATOM 2982 C CA . LEU A 1 364 ? -3.814 14.533 4.042 1.00 89.75 364 LEU A CA 1
ATOM 2983 C C . LEU A 1 364 ? -5.189 14.339 3.389 1.00 89.75 364 LEU A C 1
ATOM 2985 O O . LEU A 1 364 ? -5.285 14.244 2.168 1.00 89.75 364 LEU A O 1
ATOM 2989 N N . PHE A 1 365 ? -6.255 14.320 4.185 1.00 90.31 365 PHE A N 1
ATOM 2990 C CA . PHE A 1 365 ? -7.608 14.091 3.690 1.00 90.31 365 PHE A CA 1
ATOM 2991 C C . PHE A 1 365 ? -8.138 15.228 2.823 1.00 90.31 365 PHE A C 1
ATOM 2993 O O . PHE A 1 365 ? -8.882 14.958 1.881 1.00 90.31 365 PHE A O 1
ATOM 3000 N N . SER A 1 366 ? -7.688 16.467 3.043 1.00 88.38 366 SER A N 1
ATOM 3001 C CA . SER A 1 366 ? -8.036 17.587 2.163 1.00 88.38 366 SER A CA 1
ATOM 3002 C C . SER A 1 366 ? -7.581 17.383 0.706 1.00 88.38 366 SER A C 1
ATOM 3004 O O . SER A 1 366 ? -8.255 17.855 -0.205 1.00 88.38 366 SER A O 1
ATOM 3006 N N . TYR A 1 367 ? -6.510 16.612 0.465 1.00 87.25 367 TYR A N 1
ATOM 3007 C CA . TYR A 1 367 ? -6.008 16.292 -0.883 1.00 87.25 367 TYR A CA 1
ATOM 3008 C C . TYR A 1 367 ? -6.607 15.022 -1.488 1.00 87.25 367 TYR A C 1
ATOM 3010 O O . TYR A 1 367 ? -6.476 14.804 -2.696 1.00 87.25 367 TYR A O 1
ATOM 3018 N N . LEU A 1 368 ? -7.240 14.169 -0.677 1.00 91.62 368 LEU A N 1
ATOM 3019 C CA . LEU A 1 368 ? -7.622 12.805 -1.055 1.00 91.62 368 LEU A CA 1
ATOM 3020 C C . LEU A 1 368 ? -9.144 12.573 -0.983 1.00 91.62 368 LEU A C 1
ATOM 3022 O O . LEU A 1 368 ? -9.588 11.629 -0.329 1.00 91.62 368 LEU A O 1
ATOM 3026 N N . PRO A 1 369 ? -9.980 13.376 -1.668 1.00 91.06 369 PRO A N 1
ATOM 3027 C CA . PRO A 1 369 ? -11.436 13.310 -1.514 1.00 91.06 369 PRO A CA 1
ATOM 3028 C C . PRO A 1 369 ? -12.056 11.987 -1.995 1.00 91.06 369 PRO A C 1
ATOM 3030 O O . PRO A 1 369 ? -13.166 11.646 -1.597 1.00 91.06 369 PRO A O 1
ATOM 3033 N N . GLN A 1 370 ? -11.361 11.240 -2.861 1.00 93.12 370 GLN A N 1
ATOM 3034 C CA . GLN A 1 370 ? -11.835 9.983 -3.460 1.00 93.12 370 GLN A CA 1
ATOM 3035 C C . GLN A 1 370 ? -11.231 8.729 -2.809 1.00 93.12 370 GLN A C 1
ATOM 3037 O O . GLN A 1 370 ? -11.438 7.617 -3.308 1.00 93.12 370 GLN A O 1
ATOM 3042 N N . ILE A 1 371 ? -10.493 8.881 -1.703 1.00 96.00 371 ILE A N 1
ATOM 3043 C CA . ILE A 1 371 ? -9.851 7.748 -1.039 1.00 96.00 371 ILE A CA 1
ATOM 3044 C C . ILE A 1 371 ? -10.891 6.755 -0.517 1.00 96.00 371 ILE A C 1
ATOM 3046 O O . ILE A 1 371 ? -11.880 7.117 0.116 1.00 96.00 371 ILE A O 1
ATOM 3050 N N . ARG A 1 372 ? -10.645 5.474 -0.792 1.00 97.31 372 ARG A N 1
ATOM 3051 C CA . ARG A 1 372 ? -11.475 4.336 -0.378 1.00 97.31 372 ARG A CA 1
ATOM 3052 C C . ARG A 1 372 ? -10.772 3.446 0.630 1.00 97.31 372 ARG A C 1
ATOM 3054 O O . ARG A 1 372 ? -11.439 2.826 1.461 1.00 97.31 372 ARG A O 1
ATOM 3061 N N . ARG A 1 373 ? -9.443 3.357 0.533 1.00 98.12 373 ARG A N 1
ATOM 3062 C CA . ARG A 1 373 ? -8.596 2.521 1.383 1.00 98.12 373 ARG A CA 1
ATOM 3063 C C . ARG A 1 373 ? -7.380 3.299 1.869 1.00 98.12 373 ARG A C 1
ATOM 3065 O O . ARG A 1 373 ? -6.614 3.807 1.053 1.00 98.12 373 ARG A O 1
ATOM 3072 N N . LEU A 1 374 ? -7.191 3.339 3.181 1.00 97.94 374 LEU A N 1
ATOM 3073 C CA . LEU A 1 374 ? -6.028 3.934 3.832 1.00 97.94 374 LEU A CA 1
ATOM 3074 C C . LEU A 1 374 ? -5.337 2.889 4.708 1.00 97.94 374 LEU A C 1
ATOM 3076 O O . LEU A 1 374 ? -5.990 2.233 5.517 1.00 97.94 374 LEU A O 1
ATOM 3080 N N . SER A 1 375 ? -4.018 2.778 4.581 1.00 98.19 375 SER A N 1
ATOM 3081 C CA . SER A 1 375 ? -3.179 2.003 5.492 1.00 98.19 375 SER A CA 1
ATOM 3082 C C . SER A 1 375 ? -2.008 2.851 5.976 1.00 98.19 375 SER A C 1
ATOM 3084 O O . SER A 1 375 ? -1.293 3.414 5.151 1.00 98.19 375 SER A O 1
ATOM 3086 N N . ILE A 1 376 ? -1.791 2.926 7.289 1.00 96.69 376 ILE A N 1
ATOM 3087 C CA . ILE A 1 376 ? -0.657 3.632 7.905 1.00 96.69 376 ILE A CA 1
ATOM 3088 C C . ILE A 1 376 ? 0.032 2.686 8.895 1.00 96.69 376 ILE A C 1
ATOM 3090 O O . ILE A 1 376 ? -0.592 2.238 9.856 1.00 96.69 376 ILE A O 1
ATOM 3094 N N . ASP A 1 377 ? 1.315 2.394 8.670 1.00 93.50 377 ASP A N 1
ATOM 3095 C CA . ASP A 1 377 ? 2.096 1.448 9.484 1.00 93.50 377 ASP A CA 1
ATOM 3096 C C . ASP A 1 377 ? 2.558 2.027 10.829 1.00 93.50 377 ASP A C 1
ATOM 3098 O O . ASP A 1 377 ? 2.751 1.285 11.786 1.00 93.50 377 ASP A O 1
ATOM 3102 N N . ARG A 1 378 ? 2.778 3.339 10.943 1.00 91.88 378 ARG A N 1
ATOM 3103 C CA . ARG A 1 378 ? 3.183 3.949 12.220 1.00 91.88 378 ARG A CA 1
ATOM 3104 C C . ARG A 1 378 ? 2.539 5.314 12.395 1.00 91.88 378 ARG A C 1
ATOM 3106 O O . ARG A 1 378 ? 3.131 6.344 12.084 1.00 91.88 378 ARG A O 1
ATOM 3113 N N . LEU A 1 379 ? 1.316 5.323 12.913 1.00 92.69 379 LEU A N 1
ATOM 3114 C CA . LEU A 1 379 ? 0.638 6.556 13.300 1.00 92.69 379 LEU A CA 1
ATOM 3115 C C . LEU A 1 379 ? 1.175 7.023 14.661 1.00 92.69 379 LEU A C 1
ATOM 3117 O O . LEU A 1 379 ? 1.123 6.265 15.631 1.00 92.69 379 LEU A O 1
ATOM 3121 N N . THR A 1 380 ? 1.698 8.249 14.735 1.00 89.81 380 THR A N 1
ATOM 3122 C CA . THR A 1 380 ? 2.346 8.800 15.937 1.00 89.81 380 THR A CA 1
ATOM 3123 C C . THR A 1 380 ? 1.560 9.967 16.550 1.00 89.81 380 THR A C 1
ATOM 3125 O O . THR A 1 380 ? 0.948 10.769 15.827 1.00 89.81 380 THR A O 1
ATOM 3128 N N . PRO A 1 381 ? 1.553 10.105 17.890 1.00 87.56 381 PRO A N 1
ATOM 3129 C CA . PRO A 1 381 ? 0.927 11.236 18.558 1.00 87.56 381 PRO A CA 1
ATOM 3130 C C . PRO A 1 381 ? 1.662 12.527 18.196 1.00 87.56 381 PRO A C 1
ATOM 3132 O O . PRO A 1 381 ? 2.866 12.541 17.935 1.00 87.56 381 PRO A O 1
ATOM 3135 N N . SER A 1 382 ? 0.930 13.632 18.188 1.00 77.69 382 SER A N 1
ATOM 3136 C CA . SER A 1 382 ? 1.483 14.946 17.878 1.00 77.69 382 SER A CA 1
ATOM 3137 C C . SER A 1 382 ? 0.916 15.997 18.822 1.00 77.69 382 SER A C 1
ATOM 3139 O O . SER A 1 382 ? -0.212 15.892 19.299 1.00 77.69 382 SER A O 1
ATOM 3141 N N . THR A 1 383 ? 1.719 17.008 19.140 1.00 66.25 383 THR A N 1
ATOM 3142 C CA . THR A 1 383 ? 1.347 18.019 20.124 1.00 66.25 383 THR A CA 1
ATOM 3143 C C . THR A 1 383 ? 0.444 19.095 19.503 1.00 66.25 383 THR A C 1
ATOM 3145 O O . THR A 1 383 ? 0.818 19.813 18.578 1.00 66.25 383 THR A O 1
ATOM 3148 N N . THR A 1 384 ? -0.738 19.280 20.098 1.00 56.09 384 THR A N 1
ATOM 3149 C CA . THR A 1 384 ? -1.452 20.572 20.254 1.00 56.09 384 THR A CA 1
ATOM 3150 C C . THR A 1 384 ? -2.170 21.245 19.075 1.00 56.09 384 THR A C 1
ATOM 3152 O O . THR A 1 384 ? -2.694 22.338 19.282 1.00 56.09 384 THR A O 1
ATOM 3155 N N . LYS A 1 385 ? -2.286 20.662 17.876 1.00 64.50 385 LYS A N 1
ATOM 3156 C CA . LYS A 1 385 ? -3.173 21.261 16.853 1.00 64.50 385 LYS A CA 1
ATOM 3157 C C . LYS A 1 385 ? -4.586 20.705 16.943 1.00 64.50 385 LYS A C 1
ATOM 3159 O O . LYS A 1 385 ? -4.773 19.493 16.906 1.00 64.50 385 LYS A O 1
ATOM 3164 N N . GLU A 1 386 ? -5.563 21.607 17.025 1.00 69.19 386 GLU A N 1
ATOM 3165 C CA . GLU A 1 386 ? -6.958 21.274 16.750 1.00 69.19 386 GLU A CA 1
ATOM 3166 C C . GLU A 1 386 ? -7.048 20.722 15.330 1.00 69.19 386 GLU A C 1
ATOM 3168 O O . GLU A 1 386 ? -6.705 21.390 14.351 1.00 69.19 386 GLU A O 1
ATOM 3173 N N . ILE A 1 387 ? -7.466 19.468 15.243 1.00 75.88 387 ILE A N 1
ATOM 3174 C CA . ILE A 1 387 ? -7.669 18.773 13.987 1.00 75.88 387 ILE A CA 1
ATOM 3175 C C . ILE A 1 387 ? -9.041 19.184 13.456 1.00 75.88 387 ILE A C 1
ATOM 3177 O O . ILE A 1 387 ? -10.044 19.051 14.158 1.00 75.88 387 ILE A O 1
ATOM 3181 N N . LYS A 1 388 ? -9.099 19.679 12.217 1.00 81.62 388 LYS A N 1
ATOM 3182 C CA . LYS A 1 388 ? -10.379 19.992 11.575 1.00 81.62 388 LYS A CA 1
ATOM 3183 C C . LYS A 1 388 ? -11.049 18.690 11.129 1.00 81.62 388 LYS A C 1
ATOM 3185 O O . LYS A 1 388 ? -10.413 17.935 10.392 1.00 81.62 388 LYS A O 1
ATOM 3190 N N . PRO A 1 389 ? -12.301 18.420 11.534 1.00 86.50 389 PRO A N 1
ATOM 3191 C CA . PRO A 1 389 ? -13.016 17.241 11.072 1.00 86.50 389 PRO A CA 1
ATOM 3192 C C . PRO A 1 389 ? -13.269 17.345 9.567 1.00 86.50 389 PRO A C 1
ATOM 3194 O O . PRO A 1 389 ? -13.598 18.416 9.050 1.00 86.50 389 PRO A O 1
ATOM 3197 N N . ILE A 1 390 ? -13.101 16.227 8.864 1.00 88.38 390 ILE A N 1
ATOM 3198 C CA . ILE A 1 390 ? -13.324 16.128 7.421 1.00 88.38 390 ILE A CA 1
ATOM 3199 C C . ILE A 1 390 ? -14.153 14.879 7.170 1.00 88.38 390 ILE A C 1
ATOM 3201 O O . ILE A 1 390 ? -13.753 13.769 7.509 1.00 88.38 390 ILE A O 1
ATOM 3205 N N . ILE A 1 391 ? -15.311 15.067 6.542 1.00 88.62 391 ILE A N 1
ATOM 3206 C CA . ILE A 1 391 ? -16.191 13.961 6.179 1.00 88.62 391 ILE A CA 1
ATOM 3207 C C . ILE A 1 391 ? -15.572 13.219 4.994 1.00 88.62 391 ILE A C 1
ATOM 3209 O O . ILE A 1 391 ? -15.363 13.801 3.930 1.00 88.62 391 ILE A O 1
ATOM 3213 N N . MET A 1 392 ? -15.334 11.920 5.173 1.00 91.56 392 MET A N 1
ATOM 3214 C CA . MET A 1 392 ? -14.746 11.041 4.160 1.00 91.56 392 MET A CA 1
ATOM 3215 C C . MET A 1 392 ? -15.784 10.028 3.651 1.00 91.56 392 MET A C 1
ATOM 3217 O O . MET A 1 392 ? -15.785 8.875 4.080 1.00 91.56 392 MET A O 1
ATOM 3221 N N . PRO A 1 393 ? -16.693 10.414 2.734 1.00 89.69 393 PRO A N 1
ATOM 3222 C CA . PRO A 1 393 ? -17.838 9.574 2.359 1.00 89.69 393 PRO A CA 1
ATOM 3223 C C . PRO A 1 393 ? -17.436 8.293 1.610 1.00 89.69 393 PRO A C 1
ATOM 3225 O O . PRO A 1 393 ? -18.127 7.274 1.678 1.00 89.69 393 PRO A O 1
ATOM 3228 N N . HIS A 1 394 ? -16.317 8.337 0.883 1.00 94.81 394 HIS A N 1
ATOM 3229 C CA . HIS A 1 394 ? -15.833 7.221 0.072 1.00 94.81 394 HIS A CA 1
ATOM 3230 C C . HIS A 1 394 ? -14.883 6.284 0.823 1.00 94.81 394 HIS A C 1
ATOM 3232 O O . HIS A 1 394 ? -14.639 5.177 0.340 1.00 94.81 394 HIS A O 1
ATOM 3238 N N . LEU A 1 395 ? -14.374 6.690 1.991 1.00 96.69 395 LEU A N 1
ATOM 3239 C CA . LEU A 1 395 ? -13.414 5.909 2.761 1.00 96.69 395 LEU A CA 1
ATOM 3240 C C . LEU A 1 395 ? -14.129 4.750 3.455 1.00 96.69 395 LEU A C 1
ATOM 3242 O O . LEU A 1 395 ? -14.964 4.956 4.329 1.00 96.69 395 LEU A O 1
ATOM 3246 N N . LYS A 1 396 ? -13.802 3.520 3.048 1.00 96.94 396 LYS A N 1
ATOM 3247 C CA . LYS A 1 396 ? -14.444 2.296 3.551 1.00 96.94 396 LYS A CA 1
ATOM 3248 C C . LYS A 1 396 ? -13.493 1.373 4.296 1.00 96.94 396 LYS A C 1
ATOM 3250 O O . LYS A 1 396 ? -13.953 0.633 5.158 1.00 96.94 396 LYS A O 1
ATOM 3255 N N . HIS A 1 397 ? -12.197 1.422 3.997 1.00 97.81 397 HIS A N 1
ATOM 3256 C CA . HIS A 1 397 ? -11.205 0.544 4.615 1.00 97.81 397 HIS A CA 1
ATOM 3257 C C . HIS A 1 397 ? -10.095 1.360 5.264 1.00 97.81 397 HIS A C 1
ATOM 3259 O O . HIS A 1 397 ? -9.436 2.154 4.590 1.00 97.81 397 HIS A O 1
ATOM 3265 N N . VAL A 1 398 ? -9.863 1.121 6.549 1.00 97.81 398 VAL A N 1
ATOM 3266 C CA . VAL A 1 398 ? -8.822 1.785 7.328 1.00 97.81 398 VAL A CA 1
ATOM 3267 C C . VAL A 1 398 ? -8.003 0.733 8.067 1.00 97.81 398 VAL A C 1
ATOM 3269 O O . VAL A 1 398 ? -8.538 -0.118 8.773 1.00 97.81 398 VAL A O 1
ATOM 3272 N N . THR A 1 399 ? -6.688 0.768 7.882 1.00 97.81 399 THR A N 1
ATOM 3273 C CA . THR A 1 399 ? -5.726 -0.059 8.615 1.00 97.81 399 THR A CA 1
ATOM 3274 C C . THR A 1 399 ? -4.702 0.847 9.276 1.00 97.81 399 THR A C 1
ATOM 3276 O O . THR A 1 399 ? -4.011 1.597 8.594 1.00 97.81 399 THR A O 1
ATOM 3279 N N . LEU A 1 400 ? -4.616 0.813 10.601 1.00 97.12 400 LEU A N 1
ATOM 3280 C CA . LEU A 1 400 ? -3.733 1.692 11.359 1.00 97.12 400 LEU A CA 1
ATOM 3281 C C . LEU A 1 400 ? -2.920 0.872 12.341 1.00 97.12 400 LEU A C 1
ATOM 3283 O O . LEU A 1 400 ? -3.466 0.098 13.127 1.00 97.12 400 LEU A O 1
ATOM 3287 N N . LYS A 1 401 ? -1.614 1.098 12.343 1.00 95.75 401 LYS A N 1
ATOM 3288 C CA . LYS A 1 401 ? -0.751 0.640 13.417 1.00 95.75 401 LYS A CA 1
ATOM 3289 C C . LYS A 1 401 ? -0.328 1.835 14.264 1.00 95.75 401 LYS A C 1
ATOM 3291 O O . LYS A 1 401 ? 0.311 2.777 13.794 1.00 95.75 401 LYS A O 1
ATOM 3296 N N . LEU A 1 402 ? -0.810 1.830 15.501 1.00 94.81 402 LEU A N 1
ATOM 3297 C CA . LEU A 1 402 ? -0.797 2.956 16.423 1.00 94.81 402 LEU A CA 1
ATOM 3298 C C . LEU A 1 402 ? 0.425 2.848 17.331 1.00 94.81 402 LEU A C 1
ATOM 3300 O O . LEU A 1 402 ? 0.591 1.854 18.039 1.00 94.81 402 LEU A O 1
ATOM 3304 N N . ASN A 1 403 ? 1.259 3.883 17.331 1.00 91.38 403 ASN A N 1
ATOM 3305 C CA . ASN A 1 403 ? 2.480 3.940 18.122 1.00 91.38 403 ASN A CA 1
ATOM 3306 C C . ASN A 1 403 ? 2.356 5.045 19.178 1.00 91.38 403 ASN A C 1
ATOM 3308 O O . ASN A 1 403 ? 2.411 6.221 18.830 1.00 91.38 403 ASN A O 1
ATOM 3312 N N . ASN A 1 404 ? 2.210 4.673 20.454 1.00 89.44 404 ASN A N 1
ATOM 3313 C CA . ASN A 1 404 ? 2.039 5.580 21.598 1.00 89.44 404 ASN A CA 1
ATOM 3314 C C . ASN A 1 404 ? 0.798 6.504 21.531 1.00 89.44 404 ASN A C 1
ATOM 3316 O O . ASN A 1 404 ? 0.828 7.599 22.089 1.00 89.44 404 ASN A O 1
ATOM 3320 N N . ILE A 1 405 ? -0.287 6.096 20.863 1.00 91.69 405 ILE A N 1
ATOM 3321 C CA . ILE A 1 405 ? -1.544 6.867 20.807 1.00 91.69 405 ILE A CA 1
ATOM 3322 C C . ILE A 1 405 ? -2.513 6.329 21.855 1.00 91.69 405 ILE A C 1
ATOM 3324 O O . ILE A 1 405 ? -2.907 5.166 21.785 1.00 91.69 405 ILE A O 1
ATOM 3328 N N . LYS A 1 406 ? -2.937 7.183 22.790 1.00 93.31 406 LYS A N 1
ATOM 3329 C CA . LYS A 1 406 ? -3.927 6.814 23.813 1.00 93.31 406 LYS A CA 1
ATOM 3330 C C . LYS A 1 406 ? -5.305 6.577 23.201 1.00 93.31 406 LYS A C 1
ATOM 3332 O O . LYS A 1 406 ? -5.659 7.230 22.219 1.00 93.31 406 LYS A O 1
ATOM 3337 N N . PHE A 1 407 ? -6.122 5.731 23.822 1.00 94.44 407 PHE A N 1
ATOM 3338 C CA . PHE A 1 407 ? -7.457 5.398 23.320 1.00 94.44 407 PHE A CA 1
ATOM 3339 C C . PHE A 1 407 ? -8.338 6.642 23.149 1.00 94.44 407 PHE A C 1
ATOM 3341 O O . PHE A 1 407 ? -8.971 6.805 22.113 1.00 94.44 407 PHE A O 1
ATOM 3348 N N . ASN A 1 408 ? -8.311 7.577 24.105 1.00 92.75 408 ASN A N 1
ATOM 3349 C CA . ASN A 1 408 ? -9.083 8.822 24.006 1.00 92.75 408 ASN A CA 1
ATOM 3350 C C . ASN A 1 408 ? -8.658 9.686 22.805 1.00 92.75 408 ASN A C 1
ATOM 3352 O O . ASN A 1 408 ? -9.497 10.332 22.185 1.00 92.75 408 ASN A O 1
ATOM 3356 N N . GLU A 1 409 ? -7.363 9.718 22.474 1.00 92.00 409 GLU A N 1
ATOM 3357 C CA . GLU A 1 409 ? -6.860 10.447 21.301 1.00 92.00 409 GLU A CA 1
ATOM 3358 C C . GLU A 1 409 ? -7.308 9.755 20.010 1.00 92.00 409 GLU A C 1
ATOM 3360 O O . GLU A 1 409 ? -7.787 10.412 19.086 1.00 92.00 409 GLU A O 1
ATOM 3365 N N . PHE A 1 410 ? -7.222 8.424 19.968 1.00 94.00 410 PHE A N 1
ATOM 3366 C CA . PHE A 1 410 ? -7.735 7.619 18.864 1.00 94.00 410 PHE A CA 1
ATOM 3367 C C . PHE A 1 410 ? -9.243 7.805 18.662 1.00 94.00 410 PHE A C 1
ATOM 3369 O O . PHE A 1 410 ? -9.685 8.008 17.534 1.00 94.00 410 PHE A O 1
ATOM 3376 N N . GLU A 1 411 ? -10.030 7.829 19.735 1.00 94.06 411 GLU A N 1
ATOM 3377 C CA . GLU A 1 411 ? -11.472 8.065 19.680 1.00 94.06 411 GLU A CA 1
ATOM 3378 C C . GLU A 1 411 ? -11.794 9.415 19.015 1.00 94.06 411 GLU A C 1
ATOM 3380 O O . GLU A 1 411 ? -12.694 9.489 18.179 1.00 94.06 411 GLU A O 1
ATOM 3385 N N . GLN A 1 412 ? -11.025 10.474 19.301 1.00 92.19 412 GLN A N 1
ATOM 3386 C CA . GLN A 1 412 ? -11.179 11.765 18.613 1.00 92.19 412 GLN A CA 1
ATOM 3387 C C . GLN A 1 412 ? -10.857 11.671 17.116 1.00 92.19 412 GLN A C 1
ATOM 3389 O O . GLN A 1 412 ? -11.559 12.256 16.294 1.00 92.19 412 GLN A O 1
ATOM 3394 N N . ILE A 1 413 ? -9.826 10.911 16.738 1.00 92.81 413 ILE A N 1
ATOM 3395 C CA . ILE A 1 413 ? -9.484 10.678 15.326 1.00 92.81 413 ILE A CA 1
ATOM 3396 C C . ILE A 1 413 ? -10.633 9.948 14.615 1.00 92.81 413 ILE A C 1
ATOM 3398 O O . ILE A 1 413 ? -11.017 10.345 13.514 1.00 92.81 413 ILE A O 1
ATOM 3402 N N . MET A 1 414 ? -11.216 8.929 15.254 1.00 93.75 414 MET A N 1
ATOM 3403 C CA . MET A 1 414 ? -12.364 8.194 14.715 1.00 93.75 414 MET A CA 1
ATOM 3404 C C . MET A 1 414 ? -13.559 9.118 14.469 1.00 93.75 414 MET A C 1
ATOM 3406 O O . MET A 1 414 ? -14.105 9.111 13.365 1.00 93.75 414 MET A O 1
ATOM 3410 N N . LYS A 1 415 ? -13.897 9.970 15.448 1.00 92.19 415 LYS A N 1
ATOM 3411 C CA . LYS A 1 415 ? -14.976 10.970 15.334 1.00 92.19 415 LYS A CA 1
ATOM 3412 C C . LYS A 1 415 ? -14.749 11.963 14.199 1.00 92.19 415 LYS A C 1
ATOM 3414 O O . LYS A 1 415 ? -15.697 12.349 13.526 1.00 92.19 415 LYS A O 1
ATOM 3419 N N . ASN A 1 416 ? -13.505 12.385 13.991 1.00 91.62 416 ASN A N 1
ATOM 3420 C CA . ASN A 1 416 ? -13.194 13.460 13.054 1.00 91.62 416 ASN A CA 1
ATOM 3421 C C . ASN A 1 416 ? -13.142 13.016 11.588 1.00 91.62 416 ASN A C 1
ATOM 3423 O O . ASN A 1 416 ? -13.324 13.865 10.712 1.00 91.62 416 ASN A O 1
ATOM 3427 N N . PHE A 1 417 ? -12.860 11.737 11.311 1.00 92.31 417 PHE A N 1
ATOM 3428 C CA . PHE A 1 417 ? -12.509 11.297 9.953 1.00 92.31 417 PHE A CA 1
ATOM 3429 C C . PHE A 1 417 ? -13.147 9.995 9.476 1.00 92.31 417 PHE A C 1
ATOM 3431 O O . PHE A 1 417 ? -13.220 9.769 8.267 1.00 92.31 417 PHE A O 1
ATOM 3438 N N . PHE A 1 418 ? -13.561 9.108 10.381 1.00 93.31 418 PHE A N 1
ATOM 3439 C CA . PHE A 1 418 ? -13.785 7.702 10.038 1.00 93.31 418 PHE A CA 1
ATOM 3440 C C . PHE A 1 418 ? -15.228 7.227 10.233 1.00 93.31 418 PHE A C 1
ATOM 3442 O O . PHE A 1 418 ? -15.462 6.030 10.296 1.00 93.31 418 PHE A O 1
ATOM 3449 N N . GLU A 1 419 ? -16.201 8.136 10.241 1.00 91.44 419 GLU A N 1
ATOM 3450 C CA . GLU A 1 419 ? -17.619 7.832 10.500 1.00 91.44 419 GLU A CA 1
ATOM 3451 C C . GLU A 1 419 ? -18.233 6.776 9.554 1.00 91.44 419 GLU A C 1
ATOM 3453 O O . GLU A 1 419 ? -19.019 5.934 9.975 1.00 91.44 419 GLU A O 1
ATOM 3458 N N . ASN A 1 420 ? -17.835 6.774 8.276 1.00 91.81 420 ASN A N 1
ATOM 3459 C CA . ASN A 1 420 ? -18.464 5.969 7.217 1.00 91.81 420 ASN A CA 1
ATOM 3460 C C . ASN A 1 420 ? -17.703 4.679 6.853 1.00 91.81 420 ASN A C 1
ATOM 3462 O O . ASN A 1 420 ? -17.935 4.116 5.770 1.00 91.81 420 ASN A O 1
ATOM 3466 N N . ILE A 1 421 ? -16.754 4.240 7.688 1.00 96.31 421 ILE A N 1
ATOM 3467 C CA . ILE A 1 421 ? -15.913 3.075 7.382 1.00 96.31 421 ILE A CA 1
ATOM 3468 C C . ILE A 1 421 ? -16.670 1.757 7.567 1.00 96.31 421 ILE A C 1
ATOM 3470 O O . ILE A 1 421 ? -17.537 1.625 8.421 1.00 96.31 421 ILE A O 1
ATOM 3474 N N . GLN A 1 422 ? -16.294 0.753 6.777 1.00 96.06 422 GLN A N 1
ATOM 3475 C CA . GLN A 1 422 ? -16.850 -0.602 6.842 1.00 96.06 422 GLN A CA 1
ATOM 3476 C C . GLN A 1 422 ? -15.841 -1.624 7.357 1.00 96.06 422 GLN A C 1
ATOM 3478 O O . GLN A 1 422 ? -16.244 -2.664 7.876 1.00 96.06 422 GLN A O 1
ATOM 3483 N N . ILE A 1 423 ? -14.544 -1.356 7.188 1.00 96.62 423 ILE A N 1
ATOM 3484 C CA . ILE A 1 423 ? -13.459 -2.250 7.584 1.00 96.62 423 ILE A CA 1
ATOM 3485 C C . ILE A 1 423 ? -12.434 -1.450 8.377 1.00 96.62 423 ILE A C 1
ATOM 3487 O O . ILE A 1 423 ? -11.853 -0.496 7.852 1.00 96.62 423 ILE A O 1
ATOM 3491 N N . LEU A 1 424 ? -12.198 -1.873 9.616 1.00 97.06 424 LEU A N 1
ATOM 3492 C CA . LEU A 1 424 ? -11.219 -1.289 10.523 1.00 97.06 424 LEU A CA 1
ATOM 3493 C C . LEU A 1 424 ? -10.261 -2.375 11.009 1.00 97.06 424 LEU A C 1
ATOM 3495 O O . LEU A 1 424 ? -10.691 -3.358 11.604 1.00 97.06 424 LEU A O 1
ATOM 3499 N N . SER A 1 425 ? -8.966 -2.176 10.779 1.00 96.56 425 SER A N 1
ATOM 3500 C CA . SER A 1 425 ? -7.907 -3.031 11.314 1.00 96.56 425 SER A CA 1
ATOM 3501 C C . SER A 1 425 ? -6.929 -2.200 12.130 1.00 96.56 425 SER A C 1
ATOM 3503 O O . SER A 1 425 ? -6.310 -1.281 11.597 1.00 96.56 425 SER A O 1
ATOM 3505 N N . ILE A 1 426 ? -6.758 -2.543 13.402 1.00 95.94 426 ILE A N 1
ATOM 3506 C CA . ILE A 1 426 ? -5.885 -1.839 14.338 1.00 95.94 426 ILE A CA 1
ATOM 3507 C C . ILE A 1 426 ? -4.796 -2.774 14.846 1.00 95.94 426 ILE A C 1
ATOM 3509 O O . ILE A 1 426 ? -5.074 -3.900 15.245 1.00 95.94 426 ILE A O 1
ATOM 3513 N N . ASN A 1 427 ? -3.561 -2.283 14.863 1.00 95.06 427 ASN A N 1
ATOM 3514 C CA . ASN A 1 427 ? -2.448 -2.905 15.568 1.00 95.06 427 ASN A CA 1
ATOM 3515 C C . ASN A 1 427 ? -1.887 -1.900 16.578 1.00 95.06 427 ASN A C 1
ATOM 3517 O O . ASN A 1 427 ? -1.560 -0.773 16.209 1.00 95.06 427 ASN A O 1
ATOM 3521 N N . THR A 1 428 ? -1.792 -2.270 17.848 1.00 93.81 428 THR A N 1
ATOM 3522 C CA . THR A 1 428 ? -1.160 -1.421 18.858 1.00 93.81 428 THR A CA 1
ATOM 3523 C C . THR A 1 428 ? -0.558 -2.254 19.980 1.00 93.81 428 THR A C 1
ATOM 3525 O O . THR A 1 428 ? -0.881 -3.421 20.158 1.00 93.81 428 THR A O 1
ATOM 3528 N N . ASN A 1 429 ? 0.349 -1.653 20.730 1.00 87.94 429 ASN A N 1
ATOM 3529 C CA . ASN A 1 429 ? 1.020 -2.246 21.883 1.00 87.94 429 ASN A CA 1
ATOM 3530 C C . ASN A 1 429 ? 0.989 -1.319 23.103 1.00 87.94 429 ASN A C 1
ATOM 3532 O O . ASN A 1 429 ? 1.710 -1.527 24.070 1.00 87.94 429 ASN A O 1
ATOM 3536 N N . ASN A 1 430 ? 0.209 -0.244 23.032 1.00 82.12 430 ASN A N 1
ATOM 3537 C CA . ASN A 1 430 ? 0.196 0.807 24.032 1.00 82.12 430 ASN A CA 1
ATOM 3538 C C . ASN A 1 430 ? -1.228 1.060 24.500 1.00 82.12 430 ASN A C 1
ATOM 3540 O O . ASN A 1 430 ? -2.154 0.963 23.704 1.00 82.12 430 ASN A O 1
ATOM 3544 N N . ASP A 1 431 ? -1.357 1.468 25.764 1.00 86.81 431 ASP A N 1
ATOM 3545 C CA . ASP A 1 431 ? -2.619 1.794 26.438 1.00 86.81 431 ASP A CA 1
ATOM 3546 C C . ASP A 1 431 ? -3.548 0.576 26.631 1.00 86.81 431 ASP A C 1
ATOM 3548 O O . ASP A 1 431 ? -4.002 -0.063 25.687 1.00 86.81 431 ASP A O 1
ATOM 3552 N N . GLN A 1 432 ? -3.827 0.225 27.887 1.00 87.00 432 GLN A N 1
ATOM 3553 C CA . GLN A 1 432 ? -4.686 -0.916 28.238 1.00 87.00 432 GLN A CA 1
ATOM 3554 C C . GLN A 1 432 ? -6.167 -0.644 27.930 1.00 87.00 432 GLN A C 1
ATOM 3556 O O . GLN A 1 432 ? -7.002 -1.542 27.974 1.00 87.00 432 GLN A O 1
ATOM 3561 N N . ASP A 1 433 ? -6.528 0.588 27.580 1.00 91.19 433 ASP A N 1
ATOM 3562 C CA . ASP A 1 433 ? -7.893 0.911 27.182 1.00 91.19 433 ASP A CA 1
ATOM 3563 C C . ASP A 1 433 ? -8.309 0.248 25.857 1.00 91.19 433 ASP A C 1
ATOM 3565 O O . ASP A 1 433 ? -9.497 0.005 25.649 1.00 91.19 433 ASP A O 1
ATOM 3569 N N . TYR A 1 434 ? -7.360 -0.132 24.990 1.00 91.31 434 TYR A N 1
ATOM 3570 C CA . TYR A 1 434 ? -7.667 -0.829 23.731 1.00 91.31 434 TYR A CA 1
ATOM 3571 C C . TYR A 1 434 ? -8.173 -2.260 23.913 1.00 91.31 434 TYR A C 1
ATOM 3573 O O . TYR A 1 434 ? -8.789 -2.792 22.993 1.00 91.31 434 TYR A O 1
ATOM 3581 N N . ILE A 1 435 ? -7.945 -2.881 25.069 1.00 89.75 435 ILE A N 1
ATOM 3582 C CA . ILE A 1 435 ? -8.471 -4.216 25.383 1.00 89.75 435 ILE A CA 1
ATOM 3583 C C . ILE A 1 435 ? -9.782 -4.155 26.182 1.00 89.75 435 ILE A C 1
ATOM 3585 O O . ILE A 1 435 ? -10.303 -5.186 26.598 1.00 89.75 435 ILE A O 1
ATOM 3589 N N . GLN A 1 436 ? -10.353 -2.963 26.389 1.00 91.06 436 GLN A N 1
ATOM 3590 C CA . GLN A 1 436 ? -11.652 -2.810 27.045 1.00 91.06 436 GLN A CA 1
ATOM 3591 C C . GLN A 1 436 ? -12.785 -2.919 26.019 1.00 91.06 436 GLN A C 1
ATOM 3593 O O . GLN A 1 436 ? -13.055 -1.980 25.267 1.00 91.06 436 GLN A O 1
ATOM 3598 N N . ALA A 1 437 ? -13.491 -4.053 26.026 1.00 92.69 437 ALA A N 1
ATOM 3599 C CA . ALA A 1 437 ? -14.616 -4.309 25.124 1.00 92.69 437 ALA A CA 1
ATOM 3600 C C . ALA A 1 437 ? -15.686 -3.203 25.186 1.00 92.69 437 ALA A C 1
ATOM 3602 O O . ALA A 1 437 ? -16.121 -2.702 24.153 1.00 92.69 437 ALA A O 1
ATOM 3603 N N . THR A 1 438 ? -16.045 -2.733 26.384 1.00 93.69 438 THR A N 1
ATOM 3604 C CA . THR A 1 438 ? -17.075 -1.695 26.574 1.00 93.69 438 THR A CA 1
ATOM 3605 C C . THR A 1 438 ? -16.730 -0.365 25.903 1.00 93.69 438 THR A C 1
ATOM 3607 O O . THR A 1 438 ? -17.620 0.298 25.368 1.00 93.69 438 THR A O 1
ATOM 3610 N N . LYS A 1 439 ? -15.448 0.024 25.880 1.00 95.44 439 LYS A N 1
ATOM 3611 C CA . LYS A 1 439 ? -14.996 1.241 25.191 1.00 95.44 439 LYS A CA 1
ATOM 3612 C C . LYS A 1 439 ? -15.146 1.115 23.682 1.00 95.44 439 LYS A C 1
ATOM 3614 O O . LYS A 1 439 ? -15.625 2.045 23.036 1.00 95.44 439 LYS A O 1
ATOM 3619 N N . TRP A 1 440 ? -14.795 -0.043 23.126 1.00 95.75 440 TRP A N 1
ATOM 3620 C CA . TRP A 1 440 ? -15.012 -0.315 21.709 1.00 95.75 440 TRP A CA 1
ATOM 3621 C C . TRP A 1 440 ? -16.491 -0.369 21.341 1.00 95.75 440 TRP A C 1
ATOM 3623 O O . TRP A 1 440 ? -16.868 0.235 20.343 1.00 95.75 440 TRP A O 1
ATOM 3633 N N . GLU A 1 441 ? -17.335 -1.027 22.140 1.00 95.12 441 GLU A N 1
ATOM 3634 C CA . GLU A 1 441 ? -18.786 -1.052 21.911 1.00 95.12 441 GLU A CA 1
ATOM 3635 C C . GLU A 1 441 ? -19.353 0.372 21.826 1.00 95.12 441 GLU A C 1
ATOM 3637 O O . GLU A 1 441 ? -20.045 0.714 20.866 1.00 95.12 441 GLU A O 1
ATOM 3642 N N . GLN A 1 442 ? -19.003 1.234 22.788 1.00 95.69 442 GLN A N 1
ATOM 3643 C CA . GLN A 1 442 ? -19.437 2.632 22.812 1.00 95.69 442 GLN A CA 1
ATOM 3644 C C . GLN A 1 442 ? -18.925 3.421 21.604 1.00 95.69 442 GLN A C 1
ATOM 3646 O O . GLN A 1 442 ? -19.695 4.153 20.981 1.00 95.69 442 GLN A O 1
ATOM 3651 N N . LEU A 1 443 ? -17.647 3.266 21.250 1.00 96.25 443 LEU A N 1
ATOM 3652 C CA . LEU A 1 443 ? -17.057 3.925 20.086 1.00 96.25 443 LEU A CA 1
ATOM 3653 C C . LEU A 1 443 ? -17.767 3.492 18.797 1.00 96.25 443 LEU A C 1
ATOM 3655 O O . LEU A 1 443 ? -18.128 4.340 17.981 1.00 96.25 443 LEU A O 1
ATOM 3659 N N . ILE A 1 444 ? -18.011 2.190 18.629 1.00 95.88 444 ILE A N 1
ATOM 3660 C CA . ILE A 1 444 ? -18.606 1.632 17.412 1.00 95.88 444 ILE A CA 1
ATOM 3661 C C . ILE A 1 444 ? -20.055 2.079 17.250 1.00 95.88 444 ILE A C 1
ATOM 3663 O O . ILE A 1 444 ? -20.422 2.582 16.191 1.00 95.88 444 ILE A O 1
ATOM 3667 N N . ILE A 1 445 ? -20.860 1.961 18.308 1.00 94.81 445 ILE A N 1
ATOM 3668 C CA . ILE A 1 445 ? -22.276 2.346 18.282 1.00 94.81 445 ILE A CA 1
ATOM 3669 C C . ILE A 1 445 ? -22.438 3.845 18.008 1.00 94.81 445 ILE A C 1
ATOM 3671 O O . ILE A 1 445 ? -23.318 4.233 17.242 1.00 94.81 445 ILE A O 1
ATOM 3675 N N . ASN A 1 446 ? -21.599 4.685 18.620 1.00 95.06 446 ASN A N 1
ATOM 3676 C CA . ASN A 1 446 ? -21.779 6.135 18.565 1.00 95.06 446 ASN A CA 1
ATOM 3677 C C . ASN A 1 446 ? -21.144 6.791 17.337 1.00 95.06 446 ASN A C 1
ATOM 3679 O O . ASN A 1 446 ? -21.597 7.863 16.934 1.00 95.06 446 ASN A O 1
ATOM 3683 N N . HIS A 1 447 ? -20.071 6.213 16.788 1.00 93.75 447 HIS A N 1
ATOM 3684 C CA . HIS A 1 447 ? -19.225 6.918 15.821 1.00 93.75 447 HIS A CA 1
ATOM 3685 C C . HIS A 1 447 ? -18.937 6.156 14.531 1.00 93.75 447 HIS A C 1
ATOM 3687 O O . HIS A 1 447 ? -18.602 6.811 13.554 1.00 93.75 447 HIS A O 1
ATOM 3693 N N . ILE A 1 448 ? -19.062 4.825 14.490 1.00 94.56 448 ILE A N 1
ATOM 3694 C CA . ILE A 1 448 ? -18.813 4.022 13.275 1.00 94.56 448 ILE A CA 1
ATOM 3695 C C . ILE A 1 448 ? -19.849 2.892 13.117 1.00 94.56 448 ILE A C 1
ATOM 3697 O O . ILE A 1 448 ? -19.494 1.711 13.064 1.00 94.56 448 ILE A O 1
ATOM 3701 N N . PRO A 1 449 ? -21.151 3.223 13.043 1.00 93.00 449 PRO A N 1
ATOM 3702 C CA . PRO A 1 449 ? -22.224 2.228 13.084 1.00 93.00 449 PRO A CA 1
ATOM 3703 C C . PRO A 1 449 ? -22.239 1.277 11.875 1.00 93.00 449 PRO A C 1
ATOM 3705 O O . PRO A 1 449 ? -22.721 0.152 11.996 1.00 93.00 449 PRO A O 1
ATOM 3708 N N . ASP A 1 450 ? -21.677 1.697 10.737 1.00 93.38 450 ASP A N 1
ATOM 3709 C CA . ASP A 1 450 ? -21.617 0.921 9.488 1.00 93.38 450 ASP A CA 1
ATOM 3710 C C . ASP A 1 450 ? -20.467 -0.109 9.451 1.00 93.38 450 ASP A C 1
ATOM 3712 O O . ASP A 1 450 ? -20.227 -0.754 8.421 1.00 93.38 450 ASP A O 1
ATOM 3716 N N . LEU A 1 451 ? -19.732 -0.271 10.557 1.00 95.50 451 LEU A N 1
ATOM 3717 C CA . LEU A 1 451 ? -18.596 -1.181 10.637 1.00 95.50 451 LEU A CA 1
ATOM 3718 C C . LEU A 1 451 ? -19.046 -2.642 10.474 1.00 95.50 451 LEU A C 1
ATOM 3720 O O . LEU A 1 451 ? -19.842 -3.163 11.252 1.00 95.50 451 LEU A O 1
ATOM 3724 N N . SER A 1 452 ? -18.485 -3.312 9.466 1.00 92.81 452 SER A N 1
ATOM 3725 C CA . SER A 1 452 ? -18.796 -4.702 9.103 1.00 92.81 452 SER A CA 1
ATOM 3726 C C . SER A 1 452 ? -17.680 -5.681 9.465 1.00 92.81 452 SER A C 1
ATOM 3728 O O . SER A 1 452 ? -17.951 -6.801 9.891 1.00 92.81 452 SER A O 1
ATOM 3730 N N . ILE A 1 453 ? -16.421 -5.252 9.342 1.00 93.62 453 ILE A N 1
ATOM 3731 C CA . ILE A 1 453 ? -15.249 -6.045 9.708 1.00 93.62 453 ILE A CA 1
ATOM 3732 C C . ILE A 1 453 ? -14.406 -5.228 10.671 1.00 93.62 453 ILE A C 1
ATOM 3734 O O . ILE A 1 453 ? -13.933 -4.140 10.334 1.00 93.62 453 ILE A O 1
ATOM 3738 N N . PHE A 1 454 ? -14.195 -5.788 11.852 1.00 94.62 454 PHE A N 1
ATOM 3739 C CA . PHE A 1 454 ? -13.313 -5.241 12.862 1.00 94.62 454 PHE A CA 1
ATOM 3740 C C . PHE A 1 454 ? -12.187 -6.231 13.132 1.00 94.62 454 PHE A C 1
ATOM 3742 O O . PHE A 1 454 ? -12.447 -7.411 13.333 1.00 94.62 454 PHE A O 1
ATOM 3749 N N . SER A 1 455 ? -10.948 -5.749 13.125 1.00 94.19 455 SER A N 1
ATOM 3750 C CA . SER A 1 455 ? -9.761 -6.516 13.488 1.00 94.19 455 SER A CA 1
ATOM 3751 C C . SER A 1 455 ? -8.923 -5.704 14.463 1.00 94.19 455 SER A C 1
ATOM 3753 O O . SER A 1 455 ? -8.543 -4.570 14.173 1.00 94.19 455 SER A O 1
ATOM 3755 N N . LEU A 1 456 ? -8.582 -6.305 15.592 1.00 93.94 456 LEU A N 1
ATOM 3756 C CA . LEU A 1 456 ? -7.689 -5.753 16.597 1.00 93.94 456 LEU A CA 1
ATOM 3757 C C . LEU A 1 456 ? -6.529 -6.721 16.801 1.00 93.94 456 LEU A C 1
ATOM 3759 O O . LEU A 1 456 ? -6.734 -7.925 16.902 1.00 93.94 456 LEU A O 1
ATOM 3763 N N . TYR A 1 457 ? -5.321 -6.181 16.873 1.00 93.44 457 TYR A N 1
ATOM 3764 C CA . TYR A 1 457 ? -4.126 -6.867 17.335 1.00 93.44 457 TYR A CA 1
ATOM 3765 C C . TYR A 1 457 ? -3.500 -6.004 18.429 1.00 93.44 457 TYR A C 1
ATOM 3767 O O . TYR A 1 457 ? -3.088 -4.871 18.166 1.00 93.44 457 TYR A O 1
ATOM 3775 N N . TYR A 1 458 ? -3.472 -6.523 19.651 1.00 91.62 458 TYR A N 1
ATOM 3776 C CA . TYR A 1 458 ? -2.938 -5.853 20.825 1.00 91.62 458 TYR A CA 1
ATOM 3777 C C . TYR A 1 458 ? -1.785 -6.656 21.420 1.00 91.62 458 TYR A C 1
ATOM 3779 O O . TYR A 1 458 ? -1.996 -7.777 21.873 1.00 91.62 458 TYR A O 1
ATOM 3787 N N . ASP A 1 459 ? -0.593 -6.069 21.446 1.00 87.25 459 ASP A N 1
ATOM 3788 C CA . ASP A 1 459 ? 0.650 -6.694 21.924 1.00 87.25 459 ASP A CA 1
ATOM 3789 C C . ASP A 1 459 ? 1.346 -5.791 22.955 1.00 87.25 459 ASP A C 1
ATOM 3791 O O . ASP A 1 459 ? 2.453 -5.308 22.747 1.00 87.25 459 ASP A O 1
ATOM 3795 N N . GLY A 1 460 ? 0.616 -5.435 24.016 1.00 79.56 460 GLY A N 1
ATOM 3796 C CA . GLY A 1 460 ? 1.055 -4.481 25.046 1.00 79.56 460 GLY A CA 1
ATOM 3797 C C . GLY A 1 460 ? 0.871 -4.968 26.482 1.00 79.56 460 GLY A C 1
ATOM 3798 O O . GLY A 1 460 ? 0.856 -4.159 27.409 1.00 79.56 460 GLY A O 1
ATOM 3799 N N . ILE A 1 461 ? 0.637 -6.267 26.686 1.00 75.88 461 ILE A N 1
ATOM 3800 C CA . ILE A 1 461 ? 0.359 -6.828 28.014 1.00 75.88 461 ILE A CA 1
ATOM 3801 C C . ILE A 1 461 ? 1.679 -7.277 28.639 1.00 75.88 461 ILE A C 1
ATOM 3803 O O . ILE A 1 461 ? 2.146 -8.383 28.378 1.00 75.88 461 ILE A O 1
ATOM 3807 N N . ASP A 1 462 ? 2.263 -6.415 29.473 1.00 67.62 462 ASP A N 1
ATOM 3808 C CA . ASP A 1 462 ? 3.476 -6.712 30.241 1.00 67.62 462 ASP A CA 1
ATOM 3809 C C . ASP A 1 462 ? 3.158 -7.479 31.537 1.00 67.62 462 ASP A C 1
ATOM 3811 O O . ASP A 1 462 ? 2.350 -7.042 32.361 1.00 67.62 462 ASP A O 1
ATOM 3815 N N . SER A 1 463 ? 3.886 -8.569 31.797 1.00 57.59 463 SER A N 1
ATOM 3816 C CA . SER A 1 463 ? 3.830 -9.322 33.068 1.00 57.59 463 SER A CA 1
ATOM 3817 C C . SER A 1 463 ? 4.372 -8.569 34.289 1.00 57.59 463 SER A C 1
ATOM 3819 O O . SER A 1 463 ? 4.098 -8.948 35.429 1.00 57.59 463 SER A O 1
ATOM 3821 N N . THR A 1 464 ? 5.161 -7.508 34.087 1.00 52.19 464 THR A N 1
ATOM 3822 C CA . THR A 1 464 ? 5.902 -6.843 35.174 1.00 52.19 464 THR A CA 1
ATOM 3823 C C . THR A 1 464 ? 5.060 -5.859 35.982 1.00 52.19 464 THR A C 1
ATOM 3825 O O . THR A 1 464 ? 5.389 -5.578 37.135 1.00 52.19 464 THR A O 1
ATOM 3828 N N . THR A 1 465 ? 3.972 -5.334 35.412 1.00 50.94 465 THR A N 1
ATOM 3829 C CA . THR A 1 465 ? 3.151 -4.295 36.056 1.00 50.94 465 THR A CA 1
ATOM 3830 C C . THR A 1 465 ? 1.889 -4.835 36.712 1.00 50.94 465 THR A C 1
ATOM 3832 O O . THR A 1 465 ? 1.277 -4.132 37.514 1.00 50.94 465 THR A O 1
ATOM 3835 N N . SER A 1 466 ? 1.514 -6.088 36.455 1.00 46.03 466 SER A N 1
ATOM 3836 C CA . SER A 1 466 ? 0.449 -6.798 37.164 1.00 46.03 466 SER A CA 1
ATOM 3837 C C . SER A 1 466 ? 0.541 -8.287 36.856 1.00 46.03 466 SER A C 1
ATOM 3839 O O . SER A 1 466 ? 0.907 -8.673 35.751 1.00 46.03 466 SER A O 1
ATOM 3841 N N . ILE A 1 467 ? 0.190 -9.101 37.847 1.00 46.88 467 ILE A N 1
ATOM 3842 C CA . ILE A 1 467 ? 0.165 -10.568 37.856 1.00 46.88 467 ILE A CA 1
ATOM 3843 C C . ILE A 1 467 ? -0.858 -11.086 36.818 1.00 46.88 467 ILE A C 1
ATOM 3845 O O . ILE A 1 467 ? -1.913 -11.606 37.178 1.00 46.88 467 ILE A O 1
ATOM 3849 N N . HIS A 1 468 ? -0.575 -10.926 35.524 1.00 53.56 468 HIS A N 1
ATOM 3850 C CA . HIS A 1 468 ? -1.422 -11.396 34.428 1.00 53.56 468 HIS A CA 1
ATOM 3851 C C . HIS A 1 468 ? -1.178 -12.886 34.201 1.00 53.56 468 HIS A C 1
ATOM 3853 O O . HIS A 1 468 ? -0.518 -13.316 33.259 1.00 53.56 468 HIS A O 1
ATOM 3859 N N . ASN A 1 469 ? -1.725 -13.693 35.108 1.00 56.84 469 ASN A N 1
ATOM 3860 C CA . ASN A 1 469 ? -1.897 -15.119 34.873 1.00 56.84 469 ASN A CA 1
ATOM 3861 C C . ASN A 1 469 ? -2.835 -15.329 33.669 1.00 56.84 469 ASN A C 1
ATOM 3863 O O . ASN A 1 469 ? -3.715 -14.509 33.411 1.00 56.84 469 ASN A O 1
ATOM 3867 N N . HIS A 1 470 ? -2.726 -16.483 33.004 1.00 54.78 470 HIS A N 1
ATOM 3868 C CA . HIS A 1 470 ? -3.628 -16.950 31.934 1.00 54.78 470 HIS A CA 1
ATOM 3869 C C . HIS A 1 470 ? -5.128 -16.684 32.205 1.00 54.78 470 HIS A C 1
ATOM 3871 O O . HIS A 1 470 ? -5.894 -16.420 31.284 1.00 54.78 470 HIS A O 1
ATOM 3877 N N . PHE A 1 471 ? -5.549 -16.715 33.476 1.00 57.41 471 PHE A N 1
ATOM 3878 C CA . PHE A 1 471 ? -6.918 -16.420 33.906 1.00 57.41 471 PHE A CA 1
ATOM 3879 C C . PHE A 1 471 ? -7.391 -14.987 33.594 1.00 57.41 471 PHE A C 1
ATOM 3881 O O . PHE A 1 471 ? -8.541 -14.825 33.205 1.00 57.41 471 PHE A O 1
ATOM 3888 N N . GLN A 1 472 ? -6.534 -13.966 33.708 1.00 69.94 472 GLN A N 1
ATOM 3889 C CA . GLN A 1 472 ? -6.927 -12.569 33.458 1.00 69.94 472 GLN A CA 1
ATOM 3890 C C . GLN A 1 472 ? -7.027 -12.248 31.962 1.00 69.94 472 GLN A C 1
ATOM 3892 O O . GLN A 1 472 ? -7.906 -11.499 31.552 1.00 69.94 472 GLN A O 1
ATOM 3897 N N . LEU A 1 473 ? -6.173 -12.852 31.127 1.00 72.88 473 LEU A N 1
ATOM 3898 C CA . LEU A 1 473 ? -6.291 -12.742 29.666 1.00 72.88 473 LEU A CA 1
ATOM 3899 C C . LEU A 1 473 ? -7.583 -13.380 29.158 1.00 72.88 473 LEU A C 1
ATOM 3901 O O . LEU A 1 473 ? -8.249 -12.819 28.290 1.00 72.88 473 LEU A O 1
ATOM 3905 N N . ASN A 1 474 ? -7.953 -14.525 29.735 1.00 78.31 474 ASN A N 1
ATOM 3906 C CA . ASN A 1 474 ? -9.223 -15.160 29.423 1.00 78.31 474 ASN A CA 1
ATOM 3907 C C . ASN A 1 474 ? -10.408 -14.267 29.828 1.00 78.31 474 ASN A C 1
ATOM 3909 O O . ASN A 1 474 ? -11.289 -14.049 29.010 1.00 78.31 474 ASN A O 1
ATOM 3913 N N . GLU A 1 475 ? -10.395 -13.674 31.028 1.00 81.12 475 GLU A N 1
ATOM 3914 C CA . GLU A 1 475 ? -11.441 -12.732 31.472 1.00 81.12 475 GLU A CA 1
ATOM 3915 C C . GLU A 1 475 ? -11.558 -11.504 30.545 1.00 81.12 475 GLU A C 1
ATOM 3917 O O . GLU A 1 475 ? -12.657 -11.068 30.202 1.00 81.12 475 GLU A O 1
ATOM 3922 N N . LEU A 1 476 ? -10.428 -10.969 30.070 1.00 82.06 476 LEU A N 1
ATOM 3923 C CA . LEU A 1 476 ? -10.407 -9.867 29.104 1.00 82.06 476 LEU A CA 1
ATOM 3924 C C . LEU A 1 476 ? -11.062 -10.247 27.772 1.00 82.06 476 LEU A C 1
ATOM 3926 O O . LEU A 1 476 ? -11.858 -9.471 27.247 1.00 82.06 476 LEU A O 1
ATOM 3930 N N . VAL A 1 477 ? -10.760 -11.434 27.239 1.00 85.81 477 VAL A N 1
ATOM 3931 C CA . VAL A 1 477 ? -11.376 -11.937 26.000 1.00 85.81 477 VAL A CA 1
ATOM 3932 C C . VAL A 1 477 ? -12.842 -12.316 26.212 1.00 85.81 477 VAL A C 1
ATOM 3934 O O . VAL A 1 477 ? -13.663 -12.076 25.330 1.00 85.81 477 VAL A O 1
ATOM 3937 N N . GLU A 1 478 ? -13.214 -12.817 27.391 1.00 87.06 478 GLU A N 1
ATOM 3938 C CA . GLU A 1 478 ? -14.609 -13.090 27.752 1.00 87.06 478 GLU A CA 1
ATOM 3939 C C . GLU A 1 478 ? -15.481 -11.827 27.705 1.00 87.06 478 GLU A C 1
ATOM 3941 O O . GLU A 1 478 ? -16.646 -11.906 27.311 1.00 87.06 478 GLU A O 1
ATOM 3946 N N . ASN A 1 479 ? -14.917 -10.647 27.985 1.00 88.75 479 ASN A N 1
ATOM 3947 C CA . ASN A 1 479 ? -15.635 -9.378 27.826 1.00 88.75 479 ASN A CA 1
ATOM 3948 C C . ASN A 1 479 ? -16.012 -9.070 26.362 1.00 88.75 479 ASN A C 1
ATOM 3950 O O . ASN A 1 479 ? -16.963 -8.325 26.126 1.00 88.75 479 ASN A O 1
ATOM 3954 N N . PHE A 1 480 ? -15.331 -9.670 25.378 1.00 89.81 480 PHE A N 1
ATOM 3955 C CA . PHE A 1 480 ? -15.678 -9.587 23.953 1.00 89.81 480 PHE A CA 1
ATOM 3956 C C . PHE A 1 480 ? -16.694 -10.659 23.505 1.00 89.81 480 PHE A C 1
ATOM 3958 O O . PHE A 1 480 ? -16.924 -10.828 22.312 1.00 89.81 480 PHE A O 1
ATOM 3965 N N . ASN A 1 481 ? -17.345 -11.366 24.437 1.00 91.06 481 ASN A N 1
ATOM 3966 C CA . ASN A 1 481 ? -18.405 -12.342 24.138 1.00 91.06 481 ASN A CA 1
ATOM 3967 C C . ASN A 1 481 ? -19.818 -11.812 24.433 1.00 91.06 481 ASN A C 1
ATOM 3969 O O . ASN A 1 481 ? -20.772 -12.586 24.536 1.00 91.06 481 ASN A O 1
ATOM 3973 N N . SER A 1 482 ? -19.984 -10.496 24.587 1.00 92.12 482 SER A N 1
ATOM 3974 C CA . SER A 1 482 ? -21.315 -9.897 24.707 1.00 92.12 482 SER A CA 1
ATOM 3975 C C . SER A 1 482 ? -22.149 -10.150 23.434 1.00 92.12 482 SER A C 1
ATOM 3977 O O . SER A 1 482 ? -21.620 -10.419 22.350 1.00 92.12 482 SER A O 1
ATOM 3979 N N . THR A 1 483 ? -23.478 -10.047 23.552 1.00 91.75 483 THR A N 1
ATOM 3980 C CA . THR A 1 483 ? -24.403 -10.197 22.405 1.00 91.75 483 THR A CA 1
ATOM 3981 C C . THR A 1 483 ? -24.021 -9.298 21.225 1.00 91.75 483 THR A C 1
ATOM 3983 O O . THR A 1 483 ? -24.096 -9.736 20.079 1.00 91.75 483 THR A O 1
ATOM 3986 N N . PHE A 1 484 ? -23.508 -8.095 21.505 1.00 93.94 484 PHE A N 1
ATOM 3987 C CA . PHE A 1 484 ? -23.040 -7.144 20.501 1.00 93.94 484 PHE A CA 1
ATOM 3988 C C . PHE A 1 484 ? -21.966 -7.732 19.570 1.00 93.94 484 PHE A C 1
ATOM 3990 O O . PHE A 1 484 ? -22.053 -7.539 18.351 1.00 93.94 484 PHE A O 1
ATOM 3997 N N . TRP A 1 485 ? -20.977 -8.439 20.129 1.00 93.31 485 TRP A N 1
ATOM 3998 C CA . TRP A 1 485 ? -19.846 -9.018 19.393 1.00 93.31 485 TRP A CA 1
ATOM 3999 C C . TRP A 1 485 ? -20.239 -10.293 18.649 1.00 93.31 485 TRP A C 1
ATOM 4001 O O . TRP A 1 485 ? -19.908 -10.456 17.471 1.00 93.31 485 TRP A O 1
ATOM 4011 N N . ILE A 1 486 ? -21.007 -11.166 19.311 1.00 90.06 486 ILE A N 1
ATOM 4012 C CA . ILE A 1 486 ? -21.458 -12.447 18.749 1.00 90.06 486 ILE A CA 1
ATOM 4013 C C . ILE A 1 486 ? -22.361 -12.223 17.531 1.00 90.06 486 ILE A C 1
ATOM 4015 O O . ILE A 1 486 ? -22.163 -12.864 16.497 1.00 90.06 486 ILE A O 1
ATOM 4019 N N . GLU A 1 487 ? -23.324 -11.298 17.609 1.00 90.56 487 GLU A N 1
ATOM 4020 C CA . GLU A 1 487 ? -24.228 -10.983 16.490 1.00 90.56 487 GLU A CA 1
ATOM 4021 C C . GLU A 1 487 ? -23.474 -10.444 15.267 1.00 90.56 487 GLU A C 1
ATOM 4023 O O . GLU A 1 487 ? -23.835 -10.743 14.126 1.00 90.56 487 GLU A O 1
ATOM 4028 N N . ARG A 1 488 ? -22.387 -9.699 15.503 1.00 90.56 488 ARG A N 1
ATOM 4029 C CA . ARG A 1 488 ? -21.493 -9.171 14.461 1.00 90.56 488 ARG A CA 1
ATOM 4030 C C . ARG A 1 488 ? -20.454 -10.178 13.981 1.00 90.56 488 ARG A C 1
ATOM 4032 O O . ARG A 1 488 ? -19.761 -9.904 13.006 1.00 90.56 488 ARG A O 1
ATOM 4039 N N . LYS A 1 489 ? -20.383 -11.354 14.613 1.00 91.50 489 LYS A N 1
ATOM 4040 C CA . LYS A 1 489 ? -19.402 -12.409 14.328 1.00 91.50 489 LYS A CA 1
ATOM 4041 C C . LYS A 1 489 ? -17.965 -11.890 14.433 1.00 91.50 489 LYS A C 1
ATOM 4043 O O . LYS A 1 489 ? -17.118 -12.224 13.611 1.00 91.50 489 LYS A O 1
ATOM 4048 N N . TRP A 1 490 ? -17.691 -11.051 15.424 1.00 91.62 490 TRP A N 1
ATOM 4049 C CA . TRP A 1 490 ? -16.333 -10.618 15.736 1.00 91.62 490 TRP A CA 1
ATOM 4050 C C . TRP A 1 490 ? -15.871 -11.374 16.970 1.00 91.62 490 TRP A C 1
ATOM 4052 O O . TRP A 1 490 ? -16.374 -11.145 18.066 1.00 91.62 490 TRP A O 1
ATOM 4062 N N . PHE A 1 491 ? -14.950 -12.310 16.768 1.00 91.25 491 PHE A N 1
ATOM 4063 C CA . PHE A 1 491 ? -14.449 -13.183 17.822 1.00 91.25 491 PHE A CA 1
ATOM 4064 C C . PHE A 1 491 ? -13.025 -12.793 18.181 1.00 91.25 491 PHE A C 1
ATOM 4066 O O . PHE A 1 491 ? -12.294 -12.271 17.345 1.00 91.25 491 PHE A O 1
ATOM 4073 N N . PHE A 1 492 ? -12.616 -13.050 19.416 1.00 91.44 492 PHE A N 1
ATOM 4074 C CA . PHE A 1 492 ? -11.295 -12.684 19.913 1.00 91.44 492 PHE A CA 1
ATOM 4075 C C . PHE A 1 492 ? -10.630 -13.898 20.542 1.00 91.44 492 PHE A C 1
ATOM 4077 O O . PHE A 1 492 ? -11.296 -14.768 21.100 1.00 91.44 492 PHE A O 1
ATOM 4084 N N . ASN A 1 493 ? -9.310 -13.954 20.430 1.00 89.31 493 ASN A N 1
ATOM 4085 C CA . ASN A 1 493 ? -8.465 -14.896 21.137 1.00 89.31 493 ASN A CA 1
ATOM 4086 C C . ASN A 1 493 ? -7.336 -14.154 21.829 1.00 89.31 493 ASN A C 1
ATOM 4088 O O . ASN A 1 493 ? -7.089 -12.970 21.588 1.00 89.31 493 ASN A O 1
ATOM 4092 N N . TYR A 1 494 ? -6.591 -14.908 22.619 1.00 87.56 494 TYR A N 1
ATOM 4093 C CA . TYR A 1 494 ? -5.321 -14.466 23.142 1.00 87.56 494 TYR A CA 1
ATOM 4094 C C . TYR A 1 494 ? -4.231 -15.505 22.885 1.00 87.56 494 TYR A C 1
ATOM 4096 O O . TYR A 1 494 ? -4.488 -16.694 22.687 1.00 87.56 494 TYR A O 1
ATOM 4104 N N . GLN A 1 495 ? -2.989 -15.042 22.880 1.00 84.56 495 GLN A N 1
ATOM 4105 C CA . GLN A 1 495 ? -1.803 -15.881 22.855 1.00 84.56 495 GLN A CA 1
ATOM 4106 C C . GLN A 1 495 ? -0.852 -15.431 23.955 1.00 84.56 495 GLN A C 1
ATOM 4108 O O . GLN A 1 495 ? -0.642 -14.240 24.169 1.00 84.56 495 GLN A O 1
ATOM 4113 N N . TYR A 1 496 ? -0.264 -16.403 24.643 1.00 77.12 496 TYR A N 1
ATOM 4114 C CA . TYR A 1 496 ? 0.805 -16.151 25.594 1.00 77.12 496 TYR A CA 1
ATOM 4115 C C . TYR A 1 496 ? 2.155 -16.155 24.882 1.00 77.12 496 TYR A C 1
ATOM 4117 O O . TYR A 1 496 ? 2.452 -17.077 24.113 1.00 77.12 496 TYR A O 1
ATOM 4125 N N . VAL A 1 497 ? 2.977 -15.153 25.167 1.00 70.44 497 VAL A N 1
ATOM 4126 C CA . VAL A 1 497 ? 4.351 -15.065 24.683 1.00 70.44 497 VAL A CA 1
ATOM 4127 C C . VAL A 1 497 ? 5.269 -15.286 25.879 1.00 70.44 497 VAL A C 1
ATOM 4129 O O . VAL A 1 497 ? 5.356 -14.447 26.769 1.00 70.44 497 VAL A O 1
ATOM 4132 N N . ASN A 1 498 ? 5.917 -16.453 25.910 1.00 63.56 498 ASN A N 1
ATOM 4133 C CA . ASN A 1 498 ? 6.971 -16.765 26.871 1.00 63.56 498 ASN A CA 1
ATOM 4134 C C . ASN A 1 498 ? 8.318 -16.585 26.163 1.00 63.56 498 ASN A C 1
ATOM 4136 O O . ASN A 1 498 ? 8.773 -17.498 25.467 1.00 63.56 498 ASN A O 1
ATOM 4140 N N . GLU A 1 499 ? 8.922 -15.404 26.268 1.00 56.75 499 GLU A N 1
ATOM 4141 C CA . GLU A 1 499 ? 10.315 -15.208 25.867 1.00 56.75 499 GLU A CA 1
ATOM 4142 C C . GLU A 1 499 ? 11.203 -15.194 27.115 1.00 56.75 499 GLU A C 1
ATOM 4144 O O . GLU A 1 499 ? 10.794 -14.704 28.163 1.00 56.75 499 GLU A O 1
ATOM 4149 N N . GLU A 1 500 ? 12.437 -15.711 27.007 1.00 50.84 500 GLU A N 1
ATOM 4150 C CA . GLU A 1 500 ? 13.393 -15.919 28.119 1.00 50.84 500 GLU A CA 1
ATOM 4151 C C . GLU A 1 500 ? 13.667 -14.667 28.990 1.00 50.84 500 GLU A C 1
ATOM 4153 O O . GLU A 1 500 ? 14.282 -14.775 30.052 1.00 50.84 500 GLU A O 1
ATOM 4158 N N . SER A 1 501 ? 13.213 -13.483 28.565 1.00 49.56 501 SER A N 1
ATOM 4159 C CA . SER A 1 501 ? 13.350 -12.198 29.258 1.00 49.56 501 SER A CA 1
ATOM 4160 C C . SER A 1 501 ? 12.040 -11.441 29.523 1.00 49.56 501 SER A C 1
ATOM 4162 O O . SER A 1 501 ? 12.092 -10.394 30.169 1.00 49.56 501 SER A O 1
ATOM 4164 N N . SER A 1 502 ? 10.888 -11.916 29.045 1.00 55.31 502 SER A N 1
ATOM 4165 C CA . SER A 1 502 ? 9.597 -11.244 29.239 1.00 55.31 502 SER A CA 1
ATOM 4166 C C . SER A 1 502 ? 8.427 -12.197 29.009 1.00 55.3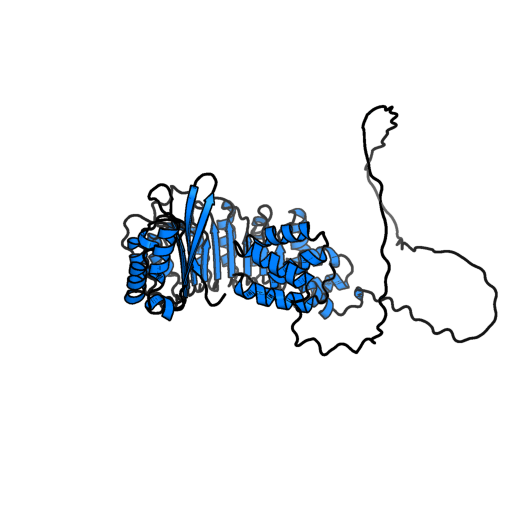1 502 SER A C 1
ATOM 4168 O O . SER A 1 502 ? 8.231 -12.703 27.904 1.00 55.31 502 SER 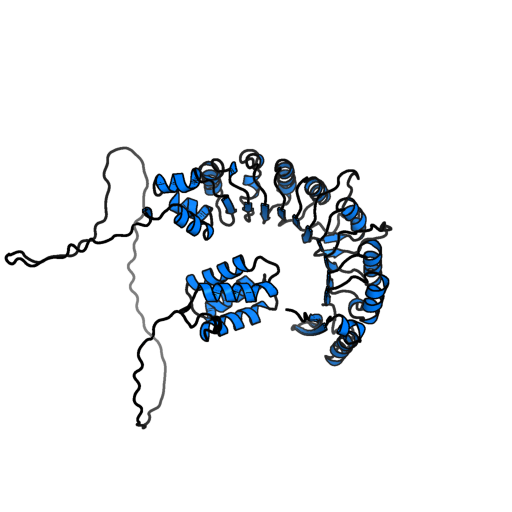A O 1
ATOM 4170 N N . ASP A 1 503 ? 7.622 -12.381 30.051 1.00 62.59 503 ASP A N 1
ATOM 4171 C CA . ASP A 1 503 ? 6.288 -12.955 29.934 1.00 62.59 503 ASP A CA 1
ATOM 4172 C C . ASP A 1 503 ? 5.320 -11.862 29.447 1.00 62.59 503 ASP A C 1
ATOM 4174 O O . ASP A 1 503 ? 5.308 -10.754 29.997 1.00 62.59 503 ASP A O 1
ATOM 4178 N N . GLY A 1 504 ? 4.516 -12.151 28.425 1.00 72.12 504 GLY A N 1
ATOM 4179 C CA . GLY A 1 504 ? 3.556 -11.201 27.865 1.00 72.12 504 GLY A CA 1
ATOM 4180 C C . GLY A 1 504 ? 2.324 -11.863 27.251 1.00 72.12 504 GLY A C 1
ATOM 4181 O O . GLY A 1 504 ? 2.266 -13.082 27.064 1.00 72.12 504 GLY A O 1
ATOM 4182 N N . GLY A 1 505 ? 1.312 -11.051 26.955 1.00 80.12 505 GLY A N 1
ATOM 4183 C CA . GLY A 1 505 ? 0.058 -11.492 26.344 1.00 80.12 505 GLY A CA 1
ATOM 4184 C C . GLY A 1 505 ? -0.292 -10.697 25.090 1.00 80.12 505 GLY A C 1
ATOM 4185 O O . GLY A 1 505 ? -0.176 -9.474 25.067 1.00 80.12 505 GLY A O 1
ATOM 4186 N N . ILE A 1 506 ? -0.780 -11.400 24.071 1.00 85.44 506 ILE A N 1
ATOM 4187 C CA . ILE A 1 506 ? -1.334 -10.813 22.850 1.00 85.44 506 ILE A CA 1
ATOM 4188 C C . ILE A 1 506 ? -2.835 -11.080 22.839 1.00 85.44 506 ILE A C 1
ATOM 4190 O O . ILE A 1 506 ? -3.248 -12.212 23.079 1.00 85.44 506 ILE A O 1
ATOM 4194 N N . VAL A 1 507 ? -3.644 -10.073 22.519 1.00 87.56 507 VAL A N 1
ATOM 4195 C CA . VAL A 1 507 ? -5.080 -10.222 22.233 1.00 87.56 507 VAL A CA 1
ATOM 4196 C C . VAL A 1 507 ? -5.309 -9.900 20.764 1.00 87.56 507 VAL A C 1
ATOM 4198 O O . VAL A 1 507 ? -4.852 -8.867 20.276 1.00 87.56 507 VAL A O 1
ATOM 4201 N N . TYR A 1 508 ? -6.010 -10.770 20.045 1.00 90.38 508 TYR A N 1
ATOM 4202 C CA . TYR A 1 508 ? -6.245 -10.590 18.616 1.00 90.38 508 TYR A CA 1
ATOM 4203 C C . TYR A 1 508 ? -7.626 -11.074 18.179 1.00 90.38 508 TYR A C 1
ATOM 4205 O O . TYR A 1 508 ? -8.212 -11.970 18.782 1.00 90.38 508 TYR A O 1
ATOM 4213 N N . THR A 1 509 ? -8.155 -10.492 17.107 1.00 89.62 509 THR A N 1
ATOM 4214 C CA . THR A 1 509 ? -9.415 -10.941 16.502 1.00 89.62 509 THR A CA 1
ATOM 4215 C C . THR A 1 509 ? -9.223 -12.253 15.732 1.00 89.62 509 THR A C 1
ATOM 4217 O O . THR A 1 509 ? -8.291 -12.393 14.940 1.00 89.62 509 THR A O 1
ATOM 4220 N N . ILE A 1 510 ? -10.131 -13.207 15.937 1.00 84.50 510 ILE A N 1
ATOM 4221 C CA . ILE A 1 510 ? -10.274 -14.440 15.163 1.00 84.50 510 ILE A CA 1
ATOM 4222 C C . ILE A 1 510 ? -11.282 -14.180 14.050 1.00 84.50 510 ILE A C 1
ATOM 4224 O O . ILE A 1 510 ? -12.423 -13.794 14.308 1.00 84.50 510 ILE A O 1
ATOM 4228 N N . ASP A 1 511 ? -10.883 -14.437 12.814 1.00 67.88 511 ASP A N 1
ATOM 4229 C CA . ASP A 1 511 ? -11.797 -14.389 11.680 1.00 67.88 511 ASP A CA 1
ATOM 4230 C C . ASP A 1 511 ? -12.684 -15.654 11.671 1.00 67.88 511 ASP A C 1
ATOM 4232 O O . ASP A 1 511 ? -12.146 -16.757 11.574 1.00 67.88 511 ASP A O 1
ATOM 4236 N N . PRO A 1 512 ? -14.028 -15.561 11.715 1.00 43.41 512 PRO A N 1
ATOM 4237 C CA . PRO A 1 512 ? -14.897 -16.723 11.496 1.00 43.41 512 PRO A CA 1
ATOM 4238 C C . PRO A 1 512 ? -15.040 -17.111 10.016 1.00 43.41 512 PRO A C 1
ATOM 4240 O O . PRO A 1 512 ? -15.722 -18.087 9.706 1.00 43.41 512 PRO A O 1
ATOM 4243 N N . TYR A 1 513 ? -14.438 -16.339 9.104 1.00 39.12 513 TYR A N 1
ATOM 4244 C CA . TYR A 1 513 ? -14.490 -16.546 7.654 1.00 39.12 513 TYR A CA 1
ATOM 4245 C C . TYR A 1 513 ? -13.104 -16.582 6.987 1.00 39.12 513 TYR A C 1
ATOM 4247 O O . TYR A 1 513 ? -13.004 -16.316 5.789 1.00 39.12 513 TYR A O 1
ATOM 4255 N N . ARG A 1 514 ? -12.048 -16.927 7.736 1.00 39.69 514 ARG A N 1
ATOM 4256 C CA . ARG A 1 514 ? -10.760 -17.336 7.154 1.00 39.69 514 ARG A CA 1
ATOM 4257 C C . ARG A 1 514 ? -10.577 -18.838 7.210 1.00 39.69 514 ARG A C 1
ATOM 4259 O O . ARG A 1 514 ? -10.787 -19.409 8.303 1.00 39.69 514 ARG A O 1
#

Foldseek 3Di:
DDQPDLVLLLVLQLVVCVVQFPDRSNVVSLVLSVLVVVDDDPVVSLVVQLVVCCVTRPPCSNVVSVVSVVCRVVVVSHDPVPPPPDDDDDDDDDDDDDDDDDDDDDDDDDDDDDDDDDDDDDDDDDDDDDDDDDDDDDDDDDDDDDDDDDDDDDDDDDDDPPPPPPDDPVVDDLVVVVVVCVSDAVLVLCVPQCPPDPVSVCSQQVDLAAHAHAAADDDPVRCVVCLVSHCLSCLARYAHYAHADAPCQLVCLDVVVQNLSNQNHAEYAGHNYAQVSQLSVLVSLLSHLNHQYYHYYHDAAHAQQQSVCQSQLQRARHAYYAYAHEHDPPPPLDASYDDDQDAAHNYQEYAANYEDEPQCVLVVCSRYQNHAEYHHQEYEYHDDDDRAADENQNHAYYHYEYDQQEPVNVLVSLQRYPQAYAYYAYEYQDYPVLLQLVSVVVSCVPRHVNHLYYKYKYWNFFCPPDPPDPVVQVVSQVNCPPPSNVVSVWHKDKDWDDDPVTTTMMIITDHPPD